Protein AF-A0A133UBA6-F1 (afdb_monomer_lite)

InterPro domains:
  IPR002931 Transglutaminase-like [PF01841] (264-384)
  IPR002931 Transglutaminase-like [SM00460] (305-386)
  IPR038765 Papain-like cysteine peptidase superfamily [SSF54001] (244-396)

Organism: NCBI:txid1698262

pLDDT: mean 80.22, std 22.4, range [27.5, 98.75]

Structure (mmCIF, N/CA/C/O backbone):
data_AF-A0A133UBA6-F1
#
_entry.id   AF-A0A133UBA6-F1
#
loop_
_atom_site.group_PDB
_atom_site.id
_atom_site.type_symbol
_atom_site.label_atom_id
_atom_site.label_alt_id
_atom_site.label_comp_id
_atom_site.label_asym_id
_atom_site.label_entity_id
_atom_site.label_seq_id
_atom_site.pdbx_PDB_ins_code
_atom_site.Cartn_x
_atom_site.Cartn_y
_atom_site.Cartn_z
_atom_site.occupancy
_atom_site.B_iso_or_equiv
_atom_site.auth_seq_id
_atom_site.auth_comp_id
_atom_site.auth_asym_id
_atom_site.auth_atom_id
_atom_site.pdbx_PDB_model_num
ATOM 1 N N . VAL A 1 1 ? 26.320 7.797 -5.876 1.00 36.94 1 VAL A N 1
ATOM 2 C CA . VAL A 1 1 ? 27.704 7.434 -5.486 1.00 36.94 1 VAL A CA 1
ATOM 3 C C . VAL A 1 1 ? 28.331 6.675 -6.643 1.00 36.94 1 VAL A C 1
ATOM 5 O O . VAL A 1 1 ? 27.696 5.745 -7.124 1.00 36.94 1 VAL A O 1
ATOM 8 N N . LEU A 1 2 ? 29.493 7.110 -7.137 1.00 35.81 2 LEU A N 1
ATOM 9 C CA . LEU A 1 2 ? 30.247 6.382 -8.164 1.00 35.81 2 LEU A CA 1
ATOM 10 C C . LEU A 1 2 ? 31.091 5.261 -7.514 1.00 35.81 2 LEU A C 1
ATOM 12 O O . LEU A 1 2 ? 31.433 5.392 -6.336 1.00 35.81 2 LEU A O 1
ATOM 16 N N . PRO A 1 3 ? 31.424 4.181 -8.247 1.00 36.59 3 PRO A N 1
ATOM 17 C CA . PRO A 1 3 ? 32.372 3.146 -7.823 1.00 36.59 3 PRO A CA 1
ATOM 18 C C . PRO A 1 3 ? 33.648 3.674 -7.173 1.00 36.59 3 PRO A C 1
ATOM 20 O O . PRO A 1 3 ? 34.177 4.715 -7.569 1.00 36.59 3 PRO A O 1
ATOM 23 N N . GLU A 1 4 ? 34.244 2.860 -6.300 1.00 38.91 4 GLU A N 1
ATOM 24 C CA . GLU A 1 4 ? 35.650 3.024 -5.935 1.00 38.91 4 GLU A CA 1
ATOM 25 C C . GLU A 1 4 ? 36.521 2.869 -7.200 1.00 38.91 4 GLU A C 1
ATOM 27 O O . GLU A 1 4 ? 36.541 1.804 -7.815 1.00 38.91 4 GLU A O 1
ATOM 32 N N . GLY A 1 5 ? 37.197 3.948 -7.615 1.00 40.22 5 GLY A N 1
ATOM 33 C CA . GLY A 1 5 ? 38.050 3.987 -8.813 1.00 40.22 5 GLY A CA 1
ATOM 34 C C . GLY A 1 5 ? 37.419 4.584 -10.079 1.00 40.22 5 GLY A C 1
ATOM 35 O O . GLY A 1 5 ? 38.093 4.630 -11.105 1.00 40.22 5 GLY A O 1
ATOM 36 N N . ALA A 1 6 ? 36.170 5.059 -10.031 1.00 39.22 6 ALA A N 1
ATOM 37 C CA . ALA A 1 6 ? 35.559 5.768 -11.158 1.00 39.22 6 ALA A CA 1
ATOM 38 C C . ALA A 1 6 ? 36.204 7.147 -11.392 1.00 39.22 6 ALA A C 1
ATOM 40 O O . ALA A 1 6 ? 36.515 7.870 -10.444 1.00 39.22 6 ALA A O 1
ATOM 41 N N . GLU A 1 7 ? 36.372 7.532 -12.659 1.00 38.09 7 GLU A N 1
ATOM 42 C CA . GLU A 1 7 ? 36.798 8.886 -13.030 1.00 38.09 7 GLU A CA 1
ATOM 43 C C . GLU A 1 7 ? 35.715 9.926 -12.679 1.00 38.09 7 GLU A C 1
ATOM 45 O O . GLU A 1 7 ? 34.519 9.629 -12.677 1.00 38.09 7 GLU A O 1
ATOM 50 N N . ASN A 1 8 ? 36.129 11.161 -12.370 1.00 39.16 8 ASN A N 1
ATOM 51 C CA . ASN A 1 8 ? 35.207 12.242 -12.012 1.00 39.16 8 ASN A CA 1
ATOM 52 C C . ASN A 1 8 ? 34.301 12.610 -13.197 1.00 39.16 8 ASN A C 1
ATOM 54 O O . ASN A 1 8 ? 34.793 13.033 -14.242 1.00 39.16 8 ASN A O 1
ATOM 58 N N . VAL A 1 9 ? 32.984 12.561 -12.991 1.00 36.97 9 VAL A N 1
ATOM 59 C CA . VAL A 1 9 ? 31.988 13.089 -13.935 1.00 36.97 9 VAL A CA 1
ATOM 60 C C . VAL A 1 9 ? 31.339 14.331 -13.337 1.00 36.97 9 VAL A C 1
ATOM 62 O O . VAL A 1 9 ? 30.820 14.291 -12.223 1.00 36.97 9 VAL A O 1
ATOM 65 N N . GLN A 1 10 ? 31.375 15.451 -14.065 1.00 31.47 10 GLN A N 1
ATOM 66 C CA . GLN A 1 10 ? 30.619 16.648 -13.696 1.00 31.47 10 GLN A CA 1
ATOM 67 C C . GLN A 1 10 ? 29.139 16.440 -14.023 1.00 31.47 10 GLN A C 1
ATOM 69 O O . GLN A 1 10 ? 28.781 16.233 -15.180 1.00 31.47 10 GLN A O 1
ATOM 74 N N . TYR A 1 11 ? 28.285 16.540 -13.006 1.00 33.69 11 TYR A N 1
ATOM 75 C CA . TYR A 1 11 ? 26.836 16.602 -13.159 1.00 33.69 11 TYR A CA 1
ATOM 76 C C . TYR A 1 11 ? 26.288 17.765 -12.329 1.00 33.69 11 TYR A C 1
ATOM 78 O O . TYR A 1 11 ? 26.675 17.943 -11.173 1.00 33.69 11 TYR A O 1
ATOM 86 N N . SER A 1 12 ? 25.391 18.553 -12.916 1.00 27.50 12 SER A N 1
ATOM 87 C CA . SER A 1 12 ? 24.616 19.568 -12.202 1.00 27.50 12 SER A CA 1
ATOM 88 C C . SER A 1 12 ? 23.371 18.899 -11.631 1.00 27.50 12 SER A C 1
ATOM 90 O O . SER A 1 12 ? 22.458 18.557 -12.375 1.00 27.50 12 SER A O 1
ATOM 92 N N . ILE A 1 13 ? 23.343 18.680 -10.316 1.00 28.97 13 ILE A N 1
ATOM 93 C CA . ILE A 1 13 ? 22.118 18.268 -9.626 1.00 28.97 13 ILE A CA 1
ATOM 94 C C . ILE A 1 13 ? 21.234 19.514 -9.546 1.00 28.97 13 ILE A C 1
ATOM 96 O O . ILE A 1 13 ? 21.569 20.457 -8.829 1.00 28.97 13 ILE A O 1
ATOM 100 N N . GLU A 1 14 ? 20.137 19.552 -10.301 1.00 27.95 14 GLU A N 1
ATOM 101 C CA . GLU A 1 14 ? 19.046 20.468 -9.969 1.00 27.95 14 GLU A CA 1
ATOM 102 C C . GLU A 1 14 ? 18.518 20.061 -8.593 1.00 27.95 14 GLU A C 1
ATOM 104 O O . GLU A 1 14 ? 18.170 18.900 -8.375 1.00 27.95 14 GLU A O 1
ATOM 109 N N . SER A 1 15 ? 18.511 20.997 -7.643 1.00 29.88 15 SER A N 1
ATOM 110 C CA . SER A 1 15 ? 17.886 20.777 -6.344 1.00 29.88 15 SER A CA 1
ATOM 111 C C . SER A 1 15 ? 16.398 20.524 -6.572 1.00 29.88 15 SER A C 1
ATOM 113 O O . SER A 1 15 ? 15.662 21.450 -6.913 1.00 29.88 15 SER A O 1
ATOM 115 N N . GLN A 1 16 ? 15.955 19.281 -6.415 1.00 29.03 16 GLN A N 1
ATOM 116 C CA . GLN A 1 16 ? 14.535 19.002 -6.273 1.00 29.03 16 GLN A CA 1
ATOM 117 C C . GLN A 1 16 ? 14.155 19.193 -4.810 1.00 29.03 16 GLN A C 1
ATOM 119 O O . GLN A 1 16 ? 14.716 18.553 -3.920 1.00 29.03 16 GLN A O 1
ATOM 124 N N . ASP A 1 17 ? 13.204 20.091 -4.574 1.00 30.91 17 ASP A N 1
ATOM 125 C CA . ASP A 1 17 ? 12.547 20.239 -3.284 1.00 30.91 17 ASP A CA 1
ATOM 126 C C . ASP A 1 17 ? 11.677 18.996 -3.041 1.00 30.91 17 ASP A C 1
ATOM 128 O O . ASP A 1 17 ? 10.564 18.890 -3.557 1.00 30.91 17 ASP A O 1
ATOM 132 N N . LEU A 1 18 ? 12.176 18.033 -2.266 1.00 30.81 18 LEU A N 1
ATOM 133 C CA . LEU A 1 18 ? 11.348 16.944 -1.749 1.00 30.81 18 LEU A CA 1
ATOM 134 C C . LEU A 1 18 ? 10.606 17.443 -0.508 1.00 30.81 18 LEU A C 1
ATOM 136 O O . LEU A 1 18 ? 11.162 17.544 0.584 1.00 30.81 18 LEU A O 1
ATOM 140 N N . ILE A 1 19 ? 9.336 17.798 -0.698 1.00 30.45 19 ILE A N 1
ATOM 141 C CA . ILE A 1 19 ? 8.423 18.175 0.380 1.00 30.45 19 ILE A CA 1
ATOM 142 C C . ILE A 1 19 ? 7.640 16.927 0.783 1.00 30.45 19 ILE A C 1
ATOM 144 O O . ILE A 1 19 ? 6.608 16.620 0.190 1.00 30.45 19 ILE A O 1
ATOM 148 N N . THR A 1 20 ? 8.096 16.233 1.822 1.00 33.22 20 THR A N 1
ATOM 149 C CA . THR A 1 20 ? 7.306 15.165 2.447 1.00 33.22 20 THR A CA 1
ATOM 150 C C . THR A 1 20 ? 6.554 15.742 3.640 1.00 33.22 20 THR A C 1
ATOM 152 O O . THR A 1 20 ? 7.151 16.199 4.617 1.00 33.22 20 THR A O 1
ATOM 155 N N . ARG A 1 21 ? 5.221 15.768 3.552 1.00 29.48 21 ARG A N 1
ATOM 156 C CA . ARG A 1 21 ? 4.349 16.177 4.656 1.00 29.48 21 ARG A CA 1
ATOM 157 C C . ARG A 1 21 ? 4.133 14.985 5.579 1.00 29.48 21 ARG A C 1
ATOM 159 O O . ARG A 1 21 ? 3.302 14.134 5.296 1.00 29.48 21 ARG A O 1
ATOM 166 N N . TYR A 1 22 ? 4.844 14.947 6.699 1.00 35.62 22 TYR A N 1
ATOM 167 C CA . TYR A 1 22 ? 4.473 14.064 7.799 1.00 35.62 22 TYR A CA 1
ATOM 168 C C . TYR A 1 22 ? 3.407 14.772 8.648 1.00 35.62 22 TYR A C 1
ATOM 170 O O . TYR A 1 22 ? 3.657 15.851 9.195 1.00 35.62 22 TYR A O 1
ATOM 178 N N . GLY A 1 23 ? 2.198 14.199 8.685 1.00 30.80 23 GLY A N 1
ATOM 179 C CA . GLY A 1 23 ? 1.069 14.690 9.483 1.00 30.80 23 GLY A CA 1
ATOM 180 C C . GLY A 1 23 ? 1.485 14.980 10.929 1.00 30.80 23 GLY A C 1
ATOM 181 O O . GLY A 1 23 ? 2.124 14.146 11.568 1.00 30.80 23 GLY A O 1
ATOM 182 N N . GLY A 1 24 ? 1.188 16.196 11.400 1.00 30.95 24 GLY A N 1
ATOM 183 C CA . GLY A 1 24 ? 1.537 16.678 12.746 1.00 30.95 24 GLY A CA 1
ATOM 184 C C . GLY A 1 24 ? 2.463 17.901 12.812 1.00 30.95 24 GLY A C 1
ATOM 185 O O . GLY A 1 24 ? 2.747 18.392 13.900 1.00 30.95 24 GLY A O 1
ATOM 186 N N . GLY A 1 25 ? 2.897 18.448 11.672 1.00 29.16 25 GLY A N 1
ATOM 187 C CA . GLY A 1 25 ? 3.494 19.784 11.599 1.00 29.16 25 GLY A CA 1
ATOM 188 C C . GLY A 1 25 ? 4.966 19.865 12.011 1.00 29.16 25 GLY A C 1
ATOM 189 O O . GLY A 1 25 ? 5.288 20.234 13.135 1.00 29.16 25 GLY A O 1
ATOM 190 N N . SER A 1 26 ? 5.870 19.617 11.061 1.00 29.25 26 SER A N 1
ATOM 191 C CA . SER A 1 26 ? 7.093 20.392 10.762 1.00 29.25 26 SER A CA 1
ATOM 192 C C . SER A 1 26 ? 7.836 19.724 9.599 1.00 29.25 26 SER A C 1
ATOM 194 O O . SER A 1 26 ? 7.763 18.515 9.415 1.00 29.25 26 SER A O 1
ATOM 196 N N . TYR A 1 27 ? 8.509 20.547 8.801 1.00 30.97 27 TYR A N 1
ATOM 197 C CA . TYR A 1 27 ? 9.235 20.229 7.570 1.00 30.97 27 TYR A CA 1
ATOM 198 C C . TYR A 1 27 ? 10.701 19.891 7.874 1.00 30.97 27 TYR A C 1
ATOM 200 O O . TYR A 1 27 ? 11.310 20.530 8.733 1.00 30.97 27 TYR A O 1
ATOM 208 N N . GLU A 1 28 ? 11.300 18.968 7.122 1.00 30.83 28 GLU A N 1
ATOM 209 C CA . GLU A 1 28 ? 12.757 18.867 7.023 1.00 30.83 28 GLU A CA 1
ATOM 210 C C . GLU A 1 28 ? 13.185 19.379 5.646 1.00 30.83 28 GLU A C 1
ATOM 212 O O . GLU A 1 28 ? 12.658 18.968 4.614 1.00 30.83 28 GLU A O 1
ATOM 217 N N . ARG A 1 29 ? 14.104 20.347 5.641 1.00 32.34 29 ARG A N 1
ATOM 218 C CA . ARG A 1 29 ? 14.776 20.826 4.436 1.00 32.34 29 ARG A CA 1
ATOM 219 C C . ARG A 1 29 ? 16.113 20.106 4.377 1.00 32.34 29 ARG A C 1
ATOM 221 O O . ARG A 1 29 ? 17.001 20.438 5.156 1.00 32.34 29 ARG A O 1
ATOM 228 N N . SER A 1 30 ? 16.261 19.156 3.467 1.00 34.53 30 SER A N 1
ATOM 229 C CA . SER A 1 30 ? 17.556 18.527 3.212 1.00 34.53 30 SER A CA 1
ATOM 230 C C . SER A 1 30 ? 18.300 19.347 2.164 1.00 34.53 30 SER A C 1
ATOM 232 O O . SER A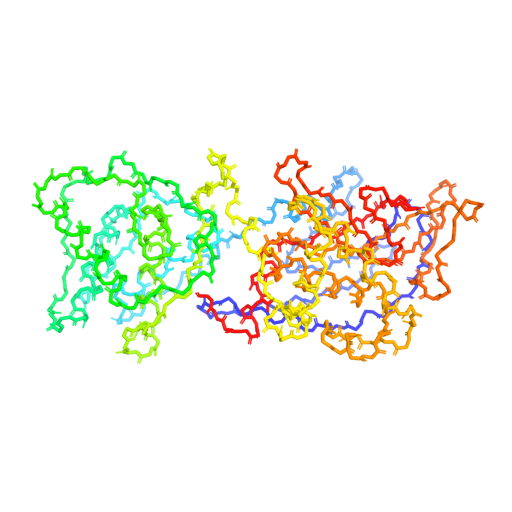 1 30 ? 17.899 19.404 1.004 1.00 34.53 30 SER A O 1
ATOM 234 N N . SER A 1 31 ? 19.370 20.027 2.573 1.00 34.28 31 SER A N 1
ATOM 235 C CA . SER A 1 31 ? 20.330 20.647 1.658 1.00 34.28 31 SER A CA 1
ATOM 236 C C . SER A 1 31 ? 21.636 19.871 1.724 1.00 34.28 31 SER A C 1
ATOM 238 O O . SER A 1 31 ? 22.267 19.806 2.778 1.00 34.28 31 SER A O 1
ATOM 240 N N . ILE A 1 32 ? 22.037 19.282 0.599 1.00 37.25 32 ILE A N 1
ATOM 241 C CA . ILE A 1 32 ? 23.356 18.672 0.453 1.00 37.25 32 ILE A CA 1
ATOM 242 C C . ILE A 1 32 ? 24.303 19.770 -0.017 1.00 37.25 32 ILE A C 1
ATOM 244 O O . ILE A 1 32 ? 24.292 20.146 -1.189 1.00 37.25 32 ILE A O 1
ATOM 248 N N . ASP A 1 33 ? 25.126 20.272 0.898 1.00 37.84 33 ASP A N 1
ATOM 249 C CA . ASP A 1 33 ? 26.179 21.228 0.569 1.00 37.84 33 ASP A CA 1
ATOM 250 C C . ASP A 1 33 ? 27.525 20.511 0.457 1.00 37.84 33 ASP A C 1
ATOM 252 O O . ASP A 1 33 ? 27.897 19.681 1.295 1.00 37.84 33 ASP A O 1
ATOM 256 N N . LEU A 1 34 ? 28.268 20.846 -0.598 1.00 36.16 34 LEU A N 1
ATOM 257 C CA . LEU A 1 34 ? 29.606 20.328 -0.848 1.00 36.16 34 LEU A CA 1
ATOM 258 C C . LEU A 1 34 ? 30.621 21.451 -0.616 1.00 36.16 34 LEU A C 1
ATOM 260 O O . LEU A 1 34 ? 30.721 22.381 -1.416 1.00 36.16 34 LEU A O 1
ATOM 264 N N . GLU A 1 35 ? 31.393 21.373 0.469 1.00 38.62 35 GLU A N 1
ATOM 265 C CA . GLU A 1 35 ? 32.472 22.333 0.739 1.00 38.62 35 GLU A CA 1
ATOM 266 C C . GLU A 1 35 ? 33.833 21.659 0.546 1.00 38.62 35 GLU A C 1
ATOM 268 O O . GLU A 1 35 ? 34.118 20.596 1.111 1.00 38.62 35 GLU A O 1
ATOM 273 N N . THR A 1 36 ? 34.708 22.299 -0.229 1.00 39.03 36 THR A N 1
ATOM 274 C CA . THR A 1 36 ? 36.087 21.841 -0.427 1.00 39.03 36 THR A CA 1
ATOM 275 C C . THR A 1 36 ? 37.025 22.669 0.446 1.00 39.03 36 THR A C 1
ATOM 277 O O . THR A 1 36 ? 37.202 23.865 0.215 1.00 39.03 36 THR A O 1
ATOM 280 N N . ARG A 1 37 ? 37.677 22.037 1.432 1.00 36.03 37 ARG A N 1
ATOM 281 C CA . ARG A 1 37 ? 38.778 22.649 2.199 1.00 36.03 37 ARG A CA 1
ATOM 282 C C . ARG A 1 37 ? 40.066 21.864 1.977 1.00 36.03 37 ARG A C 1
ATOM 284 O O . ARG A 1 37 ? 40.246 20.771 2.511 1.00 36.03 37 ARG A O 1
ATOM 291 N N . GLY A 1 38 ? 40.989 22.443 1.211 1.00 54.97 38 GLY A N 1
ATOM 292 C CA . GLY A 1 38 ? 42.226 21.764 0.815 1.00 54.97 38 GLY A CA 1
ATOM 293 C C . GLY A 1 38 ? 41.948 20.644 -0.193 1.00 54.97 38 GLY A C 1
ATOM 294 O O . GLY A 1 38 ? 41.226 20.861 -1.157 1.00 54.97 38 GLY A O 1
ATOM 295 N N . THR A 1 39 ? 42.503 19.447 0.019 1.00 34.56 39 THR A N 1
ATOM 296 C CA . THR A 1 39 ? 42.319 18.275 -0.866 1.00 34.56 39 THR A CA 1
ATOM 297 C C . THR A 1 39 ? 41.129 17.387 -0.492 1.00 34.56 39 THR A C 1
ATOM 299 O O . THR A 1 39 ? 40.992 16.288 -1.024 1.00 34.56 39 THR A O 1
ATOM 302 N N . ARG A 1 40 ? 40.286 17.814 0.456 1.00 31.22 40 ARG A N 1
ATOM 303 C CA . ARG A 1 40 ? 39.188 17.000 0.989 1.00 31.22 40 ARG A CA 1
ATOM 304 C C . ARG A 1 40 ? 37.847 17.675 0.744 1.00 31.22 40 ARG A C 1
ATOM 306 O O . ARG A 1 40 ? 37.660 18.840 1.102 1.00 31.22 40 ARG A O 1
ATOM 313 N N . SER A 1 41 ? 36.920 16.911 0.183 1.00 34.69 41 SER A N 1
ATOM 314 C CA . SER A 1 41 ? 35.512 17.283 0.079 1.00 34.69 41 SER A CA 1
ATOM 315 C C . SER A 1 41 ? 34.782 16.857 1.345 1.00 34.69 41 SER A C 1
ATOM 317 O O . SER A 1 41 ? 34.997 15.757 1.861 1.00 34.69 41 SER A O 1
ATOM 319 N N . ARG A 1 42 ? 33.930 17.740 1.855 1.00 39.19 42 ARG A N 1
ATOM 320 C CA . ARG A 1 42 ? 32.977 17.438 2.919 1.00 39.19 42 ARG A CA 1
ATOM 321 C C . ARG A 1 42 ? 31.578 17.489 2.335 1.00 39.19 42 ARG A C 1
ATOM 323 O O . ARG A 1 42 ? 31.262 18.421 1.601 1.00 39.19 42 ARG A O 1
ATOM 330 N N . VAL A 1 43 ? 30.780 16.486 2.673 1.00 37.25 43 VAL A N 1
ATOM 331 C CA . VAL A 1 43 ? 29.344 16.464 2.406 1.00 37.25 43 VAL A CA 1
ATOM 332 C C . VAL A 1 43 ? 28.657 16.756 3.727 1.00 37.25 43 VAL A C 1
ATOM 334 O O . VAL A 1 43 ? 28.970 16.114 4.732 1.00 37.25 43 VAL A O 1
ATOM 337 N N . PHE A 1 44 ? 27.776 17.747 3.733 1.00 37.41 44 PHE A N 1
ATOM 338 C CA . PHE A 1 44 ? 26.951 18.063 4.889 1.00 37.41 44 PHE A CA 1
ATOM 339 C C . PHE A 1 44 ? 25.544 17.521 4.660 1.00 37.41 44 PHE A C 1
ATOM 341 O O . PHE A 1 44 ? 24.923 17.827 3.648 1.00 37.41 44 PHE A O 1
ATOM 348 N N . GLU A 1 45 ? 25.053 16.739 5.618 1.00 37.91 45 GLU A N 1
ATOM 349 C CA . GLU A 1 45 ? 23.647 16.364 5.731 1.00 37.91 45 GLU A CA 1
ATOM 350 C C . GLU A 1 45 ? 23.252 16.523 7.205 1.00 37.91 45 GLU A C 1
ATOM 352 O O . GLU A 1 45 ? 23.854 15.909 8.090 1.00 37.91 45 GLU A O 1
ATOM 357 N N . ASN A 1 46 ? 22.338 17.460 7.469 1.00 36.34 46 ASN A N 1
ATOM 358 C CA . ASN A 1 46 ? 21.680 17.738 8.752 1.00 36.34 46 ASN A CA 1
ATOM 359 C C . ASN A 1 46 ? 22.512 17.403 10.011 1.00 36.34 46 ASN A C 1
ATOM 361 O O . ASN A 1 46 ? 22.239 16.468 10.759 1.00 36.34 46 ASN A O 1
ATOM 365 N N . ALA A 1 47 ? 23.547 18.223 10.244 1.00 33.41 47 ALA A N 1
ATOM 366 C CA . ALA A 1 47 ? 24.405 18.257 11.438 1.00 33.41 47 ALA A CA 1
ATOM 367 C C . ALA A 1 47 ? 25.228 16.990 11.765 1.00 33.41 47 ALA A C 1
ATOM 369 O O . ALA A 1 47 ? 25.946 16.981 12.770 1.00 33.41 47 ALA A O 1
ATOM 370 N N . THR A 1 48 ? 25.238 15.967 10.908 1.00 31.39 48 THR A N 1
ATOM 371 C CA . THR A 1 48 ? 26.112 14.799 11.089 1.00 31.39 48 THR A CA 1
ATOM 372 C C . THR A 1 48 ? 27.441 15.025 10.370 1.00 31.39 48 THR A C 1
ATOM 374 O O . THR A 1 48 ? 27.505 15.136 9.149 1.00 31.39 48 THR A O 1
ATOM 377 N N . THR A 1 49 ? 28.542 15.117 11.125 1.00 28.92 49 THR A N 1
ATOM 378 C CA . THR A 1 49 ? 29.890 15.227 10.543 1.00 28.92 49 THR A CA 1
ATOM 379 C C . THR A 1 49 ? 30.496 13.838 10.386 1.00 28.92 49 THR A C 1
ATOM 381 O O . THR A 1 49 ? 30.969 13.257 11.362 1.00 28.92 49 THR A O 1
ATOM 384 N N . VAL A 1 50 ? 30.563 13.321 9.160 1.00 30.78 50 VAL A N 1
ATOM 385 C CA . VAL A 1 50 ? 31.377 12.133 8.873 1.00 30.78 50 VAL A CA 1
ATOM 386 C C . VAL A 1 50 ? 32.809 12.586 8.590 1.00 30.78 50 VAL A C 1
ATOM 388 O O . VAL A 1 50 ? 33.115 13.169 7.550 1.00 30.78 50 VAL A O 1
ATOM 391 N N . ILE A 1 51 ? 33.711 12.353 9.545 1.00 31.14 51 ILE A N 1
ATOM 392 C CA . ILE A 1 51 ? 35.151 12.525 9.334 1.00 31.14 51 ILE A CA 1
ATOM 393 C C . ILE A 1 51 ? 35.673 11.230 8.722 1.00 31.14 51 ILE A C 1
ATOM 395 O O . ILE A 1 51 ? 35.758 10.210 9.400 1.00 31.14 51 ILE A O 1
ATOM 399 N N . ILE A 1 52 ? 36.054 11.276 7.447 1.00 32.12 52 ILE A N 1
ATOM 400 C CA . ILE A 1 52 ? 36.728 10.156 6.788 1.00 32.12 52 ILE A CA 1
ATOM 401 C C . ILE A 1 52 ? 38.166 10.110 7.318 1.00 32.12 52 ILE A C 1
ATOM 403 O O . ILE A 1 52 ? 39.060 10.799 6.821 1.00 32.12 52 ILE A O 1
ATOM 407 N N . ALA A 1 53 ? 38.360 9.354 8.394 1.00 28.36 53 ALA A N 1
ATOM 408 C CA . ALA A 1 53 ? 39.666 8.890 8.831 1.00 28.36 53 ALA A CA 1
ATOM 409 C C . ALA A 1 53 ? 39.888 7.481 8.275 1.00 28.36 53 ALA A C 1
ATOM 411 O O . ALA A 1 53 ? 38.951 6.696 8.145 1.00 28.36 53 ALA A O 1
ATOM 412 N N . GLU A 1 54 ? 41.129 7.193 7.908 1.00 39.03 54 GLU A N 1
ATOM 413 C CA . GLU A 1 54 ? 41.594 5.930 7.340 1.00 39.03 54 GLU A CA 1
ATOM 414 C C . GLU A 1 54 ? 41.269 4.742 8.264 1.00 39.03 54 GLU A C 1
ATOM 416 O O . GLU A 1 54 ? 42.041 4.400 9.150 1.00 39.03 54 GLU A O 1
ATOM 421 N N . ASN A 1 55 ? 40.079 4.164 8.098 1.00 31.95 55 ASN A N 1
ATOM 422 C CA . ASN A 1 55 ? 39.723 2.754 8.267 1.00 31.95 55 ASN A CA 1
ATOM 423 C C . ASN A 1 55 ? 38.248 2.609 7.870 1.00 31.95 55 ASN A C 1
ATOM 425 O O . ASN A 1 55 ? 37.348 3.083 8.560 1.00 31.95 55 ASN A O 1
ATOM 429 N N . LYS A 1 56 ? 38.029 2.017 6.690 1.00 35.31 56 LYS A N 1
ATOM 430 C CA . LYS A 1 56 ? 36.751 1.945 5.970 1.00 35.31 56 LYS A CA 1
ATOM 431 C C . LYS A 1 56 ? 35.639 1.333 6.831 1.00 35.31 56 LYS A C 1
ATOM 433 O O . LYS A 1 56 ? 35.574 0.117 6.980 1.00 35.31 56 LYS A O 1
ATOM 438 N N . ILE A 1 57 ? 34.710 2.159 7.300 1.00 31.64 57 ILE A N 1
ATOM 439 C CA . ILE A 1 57 ? 33.324 1.723 7.477 1.00 31.64 57 ILE A CA 1
ATOM 440 C C . ILE A 1 57 ? 32.617 2.100 6.176 1.00 31.64 57 ILE A C 1
ATOM 442 O O . ILE A 1 57 ? 32.360 3.275 5.923 1.00 31.64 57 ILE A O 1
ATOM 446 N N . THR A 1 58 ? 32.349 1.116 5.317 1.00 37.53 58 THR A N 1
ATOM 447 C CA . THR A 1 58 ? 31.479 1.325 4.156 1.00 37.53 58 THR A CA 1
ATOM 448 C C . THR A 1 58 ? 30.041 1.300 4.654 1.00 37.53 58 THR A C 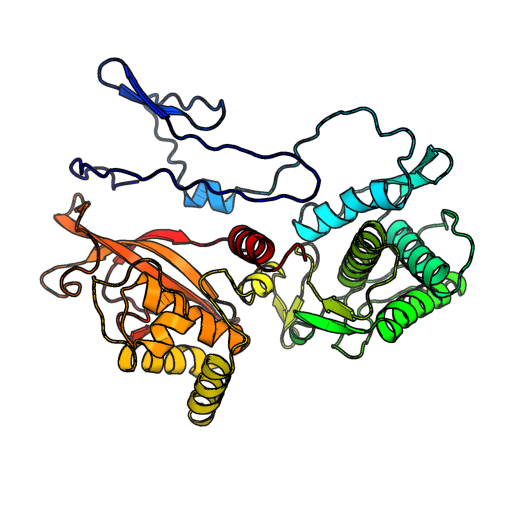1
ATOM 450 O O . THR A 1 58 ? 29.419 0.245 4.765 1.00 37.53 58 THR A O 1
ATOM 453 N N . VAL A 1 59 ? 29.513 2.471 4.989 1.00 35.69 59 VAL A N 1
ATOM 454 C CA . VAL A 1 59 ? 28.072 2.659 5.131 1.00 35.69 59 VAL A CA 1
ATOM 455 C C . VAL A 1 59 ? 27.516 2.774 3.709 1.00 35.69 59 VAL A C 1
ATOM 457 O O . VAL A 1 59 ? 27.669 3.807 3.061 1.00 35.69 59 VAL A O 1
ATOM 460 N N . THR A 1 60 ? 26.976 1.682 3.162 1.00 42.00 60 THR A N 1
ATOM 461 C CA . THR A 1 60 ? 26.301 1.726 1.857 1.00 42.00 60 THR A CA 1
ATOM 462 C C . THR A 1 60 ? 24.966 2.458 2.005 1.00 42.00 60 THR A C 1
ATOM 464 O O . THR A 1 60 ? 24.368 2.433 3.078 1.00 42.00 60 THR A O 1
ATOM 467 N N . VAL A 1 61 ? 24.461 3.072 0.930 1.00 42.44 61 VAL A N 1
ATOM 468 C CA . VAL A 1 61 ? 23.077 3.590 0.895 1.00 42.44 61 VAL A CA 1
ATOM 469 C C . VAL A 1 61 ? 22.091 2.481 1.263 1.00 42.44 61 VAL A C 1
ATOM 471 O O . VAL A 1 61 ? 21.124 2.727 1.960 1.00 42.44 61 VAL A O 1
ATOM 474 N N . GLU A 1 62 ? 22.385 1.239 0.885 1.00 39.31 62 GLU A N 1
ATOM 475 C CA . GLU A 1 62 ? 21.592 0.076 1.267 1.00 39.31 62 GLU A CA 1
ATOM 476 C C . GLU A 1 62 ? 21.632 -0.211 2.775 1.00 39.31 62 GLU A C 1
ATOM 478 O O . GLU A 1 62 ? 20.596 -0.532 3.337 1.00 39.31 62 GLU A O 1
ATOM 483 N N . ASN A 1 63 ? 22.770 -0.026 3.455 1.00 39.97 63 ASN A N 1
ATOM 484 C CA . ASN A 1 63 ? 22.853 -0.110 4.916 1.00 39.97 63 ASN A CA 1
ATOM 485 C C . ASN A 1 63 ? 22.081 1.041 5.567 1.00 39.97 63 ASN A C 1
ATOM 487 O O . ASN A 1 63 ? 21.319 0.805 6.494 1.00 39.97 63 ASN A O 1
ATOM 491 N N . VAL A 1 64 ? 22.213 2.270 5.049 1.00 42.66 64 VAL A N 1
ATOM 492 C CA . VAL A 1 64 ? 21.439 3.414 5.554 1.00 42.66 64 VAL A CA 1
ATOM 493 C C . VAL A 1 64 ? 19.954 3.164 5.375 1.00 42.66 64 VAL A C 1
ATOM 495 O O . VAL A 1 64 ? 19.239 3.298 6.347 1.00 42.66 64 VAL A O 1
ATOM 498 N N . LEU A 1 65 ? 19.479 2.766 4.194 1.00 43.53 65 LEU A N 1
ATOM 499 C CA . LEU A 1 65 ? 18.055 2.580 3.895 1.00 43.53 65 LEU A CA 1
ATOM 500 C C . LEU A 1 65 ? 17.461 1.342 4.577 1.00 43.53 65 LEU A C 1
ATOM 502 O O . LEU A 1 65 ? 16.345 1.402 5.081 1.00 43.53 65 LEU A O 1
ATOM 506 N N . LYS A 1 66 ? 18.204 0.232 4.648 1.00 41.53 66 LYS A N 1
ATOM 507 C CA . LYS A 1 66 ? 17.780 -0.978 5.371 1.00 41.53 66 LYS A CA 1
ATOM 508 C C . LYS A 1 66 ? 17.687 -0.740 6.881 1.00 41.53 66 LYS A C 1
ATOM 510 O O . LYS A 1 66 ? 16.827 -1.333 7.530 1.00 41.53 66 LYS A O 1
ATOM 515 N N . ASP A 1 67 ? 18.526 0.149 7.413 1.00 40.44 67 ASP A N 1
ATOM 516 C CA . ASP A 1 67 ? 18.530 0.541 8.826 1.00 40.44 67 ASP A CA 1
ATOM 517 C C . ASP A 1 67 ? 17.832 1.895 9.082 1.00 40.44 67 ASP A C 1
ATOM 519 O O . ASP A 1 67 ? 17.746 2.343 10.232 1.00 40.44 67 ASP A O 1
ATOM 523 N N . SER A 1 68 ? 17.285 2.539 8.039 1.00 43.66 68 SER A N 1
ATOM 524 C CA . SER A 1 68 ? 16.494 3.774 8.122 1.00 43.66 68 SER A CA 1
ATOM 525 C C . SER A 1 68 ? 15.120 3.413 8.639 1.00 43.66 68 SER A C 1
ATOM 527 O O . SER A 1 68 ? 14.142 3.281 7.908 1.00 43.66 68 SER A O 1
ATOM 529 N N . ARG A 1 69 ? 15.062 3.198 9.945 1.00 47.69 69 ARG A N 1
ATOM 530 C CA . ARG A 1 69 ? 13.800 3.068 10.650 1.00 47.69 69 ARG A CA 1
ATOM 531 C C . ARG A 1 69 ? 13.236 4.467 10.865 1.00 47.69 69 ARG A C 1
ATOM 533 O O . ARG A 1 69 ? 14.002 5.381 11.158 1.00 47.69 69 ARG A O 1
ATOM 540 N N . PRO A 1 70 ? 11.918 4.665 10.751 1.00 47.66 70 PRO A N 1
ATOM 541 C CA . PRO A 1 70 ? 11.312 5.923 11.149 1.00 47.66 70 PRO A CA 1
ATOM 542 C C . PRO A 1 70 ? 11.614 6.164 12.634 1.00 47.66 70 PRO A C 1
ATOM 544 O O . PRO A 1 70 ? 11.112 5.464 13.515 1.00 47.66 70 PRO A O 1
ATOM 547 N N . TYR A 1 71 ? 12.469 7.144 12.920 1.00 41.19 71 TYR A N 1
ATOM 548 C CA . TYR A 1 71 ? 12.805 7.531 14.285 1.00 41.19 71 TYR A CA 1
ATOM 549 C C . TYR A 1 71 ? 11.769 8.521 14.811 1.00 41.19 71 TYR A C 1
ATOM 551 O O . TYR A 1 71 ? 11.234 9.355 14.079 1.00 41.19 71 TYR A O 1
ATOM 559 N N . ARG A 1 72 ? 11.471 8.439 16.107 1.00 43.44 72 ARG A N 1
ATOM 560 C CA . ARG A 1 72 ? 10.626 9.434 16.761 1.00 43.44 72 ARG A CA 1
ATOM 561 C C . ARG A 1 72 ? 11.465 10.666 17.071 1.00 43.44 72 ARG A C 1
ATOM 563 O O . ARG A 1 72 ? 12.388 10.601 17.878 1.00 43.44 72 ARG A O 1
ATOM 570 N N . LEU A 1 73 ? 11.099 11.797 16.484 1.00 40.06 73 LEU A N 1
ATOM 571 C CA . LEU A 1 73 ? 11.557 13.092 16.966 1.00 40.06 73 LEU A CA 1
ATOM 572 C C . LEU A 1 73 ? 10.653 13.511 18.126 1.00 40.06 73 LEU A C 1
ATOM 574 O O . LEU A 1 73 ? 9.532 13.973 17.926 1.00 40.06 73 LEU A O 1
ATOM 578 N N . THR A 1 74 ? 11.122 13.311 19.356 1.00 39.91 74 THR A N 1
ATOM 579 C CA . THR A 1 74 ? 10.395 13.753 20.550 1.00 39.91 74 THR A CA 1
ATOM 580 C C . THR A 1 74 ? 10.579 15.259 20.720 1.00 39.91 74 THR A C 1
ATOM 582 O O . THR A 1 74 ? 11.488 15.719 21.412 1.00 39.91 74 THR A O 1
ATOM 585 N N . TYR A 1 75 ? 9.713 16.051 20.091 1.00 35.50 75 TYR A N 1
ATOM 586 C CA . TYR A 1 75 ? 9.601 17.471 20.404 1.00 35.50 75 TYR A CA 1
ATOM 587 C C . TYR A 1 75 ? 8.840 17.627 21.721 1.00 35.50 75 TYR A C 1
ATOM 589 O O . TYR A 1 75 ? 7.619 17.519 21.762 1.00 35.50 75 TYR A O 1
ATOM 597 N N . GLN A 1 76 ? 9.552 17.909 22.814 1.00 44.00 76 GLN A N 1
ATOM 598 C CA . GLN A 1 76 ? 8.916 18.280 24.079 1.00 44.00 76 GLN A CA 1
ATOM 599 C C . GLN A 1 76 ? 8.382 19.717 23.991 1.00 44.00 76 GLN A C 1
ATOM 601 O O . GLN A 1 76 ? 8.995 20.665 24.480 1.00 44.00 76 GLN A O 1
ATOM 606 N N . ARG A 1 77 ? 7.233 19.897 23.335 1.00 52.03 77 ARG A N 1
ATOM 607 C CA . ARG A 1 77 ? 6.374 21.060 23.579 1.00 52.03 77 ARG A CA 1
ATOM 608 C C . ARG A 1 77 ? 5.428 20.730 24.729 1.00 52.03 77 ARG A C 1
ATOM 610 O O . ARG A 1 77 ? 5.032 19.583 24.909 1.00 52.03 77 ARG A O 1
ATOM 617 N N . LYS A 1 78 ? 5.066 21.744 25.518 1.00 62.94 78 LYS A N 1
ATOM 618 C CA . LYS A 1 78 ? 3.968 21.615 26.481 1.00 62.94 78 LYS A CA 1
ATOM 619 C C . LYS A 1 78 ? 2.704 21.228 25.699 1.00 62.94 78 LYS A C 1
ATOM 621 O O . LYS A 1 78 ? 2.432 21.869 24.682 1.00 62.94 78 LYS A O 1
ATOM 626 N N . LYS A 1 79 ? 1.971 20.203 26.158 1.00 68.62 79 LYS A N 1
ATOM 627 C CA . LYS A 1 79 ? 0.672 19.828 25.578 1.00 68.62 79 LYS A CA 1
ATOM 628 C C . LYS A 1 79 ? -0.238 21.076 25.517 1.00 68.62 79 LYS A C 1
ATOM 630 O O . LYS A 1 79 ? -0.227 21.857 26.478 1.00 68.62 79 LYS A O 1
ATOM 635 N N . PRO A 1 80 ? -0.962 21.305 24.407 1.00 73.81 80 PRO A N 1
ATOM 636 C CA . PRO A 1 80 ? -2.017 22.312 24.319 1.00 73.81 80 PRO A CA 1
ATOM 637 C C . PRO A 1 80 ? -3.015 22.213 25.479 1.00 73.81 80 PRO A C 1
ATOM 639 O O . PRO A 1 80 ? -3.226 21.136 26.030 1.00 73.81 80 PRO A O 1
ATOM 642 N N . GLU A 1 81 ? -3.651 23.329 25.843 1.00 71.94 81 GLU A N 1
ATOM 643 C CA . GLU A 1 81 ? -4.643 23.356 26.935 1.00 71.94 81 GLU A CA 1
ATOM 644 C C . GLU A 1 81 ? -5.896 22.521 26.629 1.00 71.94 81 GLU A C 1
ATOM 646 O O . GLU A 1 81 ? -6.579 22.092 27.550 1.00 71.94 81 GLU A O 1
ATOM 651 N N . ASN A 1 82 ? -6.177 22.269 25.351 1.00 78.19 82 ASN A N 1
ATOM 652 C CA . ASN A 1 82 ? -7.308 21.483 24.859 1.00 78.19 82 ASN A CA 1
ATOM 653 C C . ASN A 1 82 ? -6.921 20.057 24.427 1.00 78.19 82 ASN A C 1
ATOM 655 O O . ASN A 1 82 ? -7.670 19.443 23.675 1.00 78.19 82 ASN A O 1
ATOM 659 N N . TRP A 1 83 ? -5.755 19.562 24.851 1.00 84.12 83 TRP A N 1
ATOM 660 C CA . TRP A 1 83 ? -5.293 18.216 24.516 1.00 84.12 83 TRP A CA 1
ATOM 661 C C . TRP A 1 83 ? -6.202 17.155 25.141 1.00 84.12 83 TRP A C 1
ATOM 663 O O . TRP A 1 83 ? -6.320 17.096 26.365 1.00 84.12 83 TRP A O 1
ATOM 673 N N . GLY A 1 84 ? -6.812 16.310 24.313 1.00 89.50 84 GLY A N 1
ATOM 674 C CA . GLY A 1 84 ? -7.749 15.282 24.757 1.00 89.50 84 GLY A CA 1
ATOM 675 C C . GLY A 1 84 ? -7.498 13.913 24.134 1.00 89.50 84 GLY A C 1
ATOM 676 O O . GLY A 1 84 ? -6.403 13.592 23.670 1.00 89.50 84 GLY A O 1
ATOM 677 N N . PHE A 1 85 ? -8.546 13.085 24.131 1.00 93.75 85 PHE A N 1
ATOM 678 C CA . PHE A 1 85 ? -8.447 11.679 23.732 1.00 93.75 85 PHE A CA 1
ATOM 679 C C . PHE A 1 85 ? -7.979 11.513 22.285 1.00 93.75 85 PHE A C 1
ATOM 681 O O . PHE A 1 85 ? -7.092 10.703 22.027 1.00 93.75 85 PHE A O 1
ATOM 688 N N . LEU A 1 86 ? -8.556 12.291 21.363 1.00 91.50 86 LEU A N 1
ATOM 689 C CA . LEU A 1 86 ? -8.237 12.211 19.937 1.00 91.50 86 LEU A CA 1
ATOM 690 C C . LEU A 1 86 ? -6.783 12.640 19.659 1.00 91.50 86 LEU A C 1
ATOM 692 O O . LEU A 1 86 ? -6.067 11.918 18.971 1.00 91.50 86 LEU A O 1
ATOM 696 N N . ASP A 1 87 ? -6.301 13.710 20.305 1.00 88.00 87 ASP A N 1
ATOM 697 C CA . ASP A 1 87 ? -4.895 14.130 20.211 1.00 88.00 87 ASP A CA 1
ATOM 698 C C . ASP A 1 87 ? -3.936 13.062 20.762 1.00 88.00 87 ASP A C 1
ATOM 700 O O . ASP A 1 87 ? -2.852 12.826 20.232 1.00 88.00 87 ASP A O 1
ATOM 704 N N . SER A 1 88 ? -4.332 12.389 21.843 1.00 90.75 88 SER A N 1
ATOM 705 C CA . SER A 1 88 ? -3.515 11.369 22.496 1.00 90.75 88 SER A CA 1
ATOM 706 C C . SER A 1 88 ? -3.385 10.071 21.693 1.00 90.75 88 SER A C 1
ATOM 708 O O . SER A 1 88 ? -2.309 9.469 21.683 1.00 90.75 88 SER A O 1
ATOM 710 N N . ILE A 1 89 ? -4.452 9.615 21.025 1.00 93.12 89 ILE A N 1
ATOM 711 C CA . ILE A 1 89 ? -4.404 8.381 20.217 1.00 93.12 89 ILE A CA 1
ATOM 712 C C . ILE A 1 89 ? -3.655 8.566 18.893 1.00 93.12 89 ILE A C 1
ATOM 714 O O . ILE A 1 89 ? -3.296 7.574 18.258 1.00 93.12 89 ILE A O 1
ATOM 718 N N . GLU A 1 90 ? -3.352 9.803 18.504 1.00 86.56 90 GLU A N 1
ATOM 719 C CA . GLU A 1 90 ? -2.555 10.095 17.314 1.00 86.56 90 GLU A CA 1
ATOM 720 C C . GLU A 1 90 ? -1.159 9.464 17.391 1.00 86.56 90 GLU A C 1
ATOM 722 O O . GLU A 1 90 ? -0.651 8.896 16.424 1.00 86.56 90 GLU A O 1
ATOM 727 N N . GLU A 1 91 ? -0.550 9.452 18.578 1.00 84.62 91 GLU A N 1
ATOM 728 C CA . GLU A 1 91 ? 0.721 8.756 18.783 1.00 84.62 91 GLU A CA 1
ATOM 729 C C . GLU A 1 91 ? 0.623 7.246 18.544 1.00 84.62 91 GLU A C 1
ATOM 731 O O . GLU A 1 91 ? 1.583 6.634 18.060 1.00 84.62 91 GLU A O 1
ATOM 736 N N . VAL A 1 92 ? -0.518 6.646 18.898 1.00 91.50 92 VAL A N 1
ATOM 737 C CA . VAL A 1 92 ? -0.808 5.235 18.631 1.00 91.50 92 VAL A CA 1
ATOM 738 C C . VAL A 1 92 ? -0.890 5.056 17.124 1.00 91.50 92 VAL A C 1
ATOM 740 O O . VAL A 1 92 ? -0.108 4.292 16.567 1.00 91.50 92 VAL A O 1
ATOM 743 N N . ARG A 1 93 ? -1.747 5.831 16.448 1.00 90.62 93 ARG A N 1
ATOM 744 C CA . ARG A 1 93 ? -1.941 5.761 14.995 1.00 90.62 93 ARG A CA 1
ATOM 745 C C . ARG A 1 93 ? -0.627 5.865 14.233 1.00 90.62 93 ARG A C 1
ATOM 747 O O . ARG A 1 93 ? -0.367 5.037 13.364 1.00 90.62 93 ARG A O 1
ATOM 754 N N . LEU A 1 94 ? 0.219 6.840 14.569 1.00 86.00 94 LEU A N 1
ATOM 755 C CA . LEU A 1 94 ? 1.503 7.041 13.900 1.00 86.00 94 LEU A CA 1
ATOM 756 C C . LEU A 1 94 ? 2.485 5.898 14.172 1.00 86.00 94 LEU A C 1
ATOM 758 O O . LEU A 1 94 ? 3.275 5.544 13.301 1.00 86.00 94 LEU A O 1
ATOM 762 N N . ASP A 1 95 ? 2.479 5.313 15.368 1.00 87.12 95 ASP A N 1
ATOM 763 C CA . ASP A 1 95 ? 3.306 4.138 15.630 1.00 87.12 95 ASP A CA 1
ATOM 764 C C . ASP A 1 95 ? 2.852 2.916 14.846 1.00 87.12 95 ASP A C 1
ATOM 766 O O . ASP A 1 95 ? 3.700 2.177 14.358 1.00 87.12 95 ASP A O 1
ATOM 770 N N . LEU A 1 96 ? 1.546 2.728 14.688 1.00 90.75 96 LEU A N 1
ATOM 771 C CA . LEU A 1 96 ? 1.003 1.640 13.884 1.00 90.75 96 LEU A CA 1
ATOM 772 C C . LEU A 1 96 ? 1.293 1.872 12.400 1.00 90.75 96 LEU A C 1
ATOM 774 O O . LEU A 1 96 ? 1.888 1.016 11.760 1.00 90.75 96 LEU A O 1
ATOM 778 N N . LYS A 1 97 ? 1.006 3.074 11.886 1.00 89.31 97 LYS A N 1
ATOM 779 C CA . LYS A 1 97 ? 1.284 3.491 10.501 1.00 89.31 97 LYS A CA 1
ATOM 780 C C . LYS A 1 97 ? 2.735 3.242 10.085 1.00 89.31 97 LYS A C 1
ATOM 782 O O . LYS A 1 97 ? 2.985 2.823 8.960 1.00 89.31 97 LYS A O 1
ATOM 787 N N . TYR A 1 98 ? 3.685 3.522 10.978 1.00 84.38 98 TYR A N 1
ATOM 788 C CA . TYR A 1 98 ? 5.115 3.446 10.677 1.00 84.38 98 TYR A CA 1
ATOM 789 C C . TYR A 1 98 ? 5.821 2.202 11.238 1.00 84.38 98 TYR A C 1
ATOM 791 O O . TYR A 1 98 ? 7.050 2.146 11.201 1.00 84.38 98 TYR A O 1
ATOM 799 N N . GLY A 1 99 ? 5.089 1.226 11.788 1.00 85.25 99 GLY A N 1
ATOM 800 C CA . GLY A 1 99 ? 5.691 0.014 12.360 1.00 85.25 99 GLY A CA 1
ATOM 801 C C . GLY A 1 99 ? 6.599 0.272 13.570 1.00 85.25 99 GLY A C 1
ATOM 802 O O . GLY A 1 99 ? 7.593 -0.423 13.769 1.00 85.25 99 GLY A O 1
ATOM 803 N N . ARG A 1 100 ? 6.306 1.309 14.363 1.00 81.00 100 ARG A N 1
ATOM 804 C CA . ARG A 1 100 ? 7.061 1.697 15.573 1.00 81.00 100 ARG A CA 1
ATOM 805 C C . ARG A 1 100 ? 6.455 1.157 16.873 1.00 81.00 100 ARG A C 1
ATOM 807 O O . ARG A 1 100 ? 7.062 1.328 17.927 1.00 81.00 100 ARG A O 1
ATOM 814 N N . GLY A 1 101 ? 5.258 0.575 16.814 1.00 71.50 101 GLY A N 1
ATOM 815 C CA . GLY A 1 101 ? 4.572 -0.066 17.942 1.00 71.50 101 GLY A CA 1
ATOM 816 C C . GLY A 1 101 ? 4.434 -1.584 17.759 1.00 71.50 101 GLY A C 1
ATOM 817 O O . GLY A 1 101 ? 4.825 -2.098 16.706 1.00 71.50 101 GLY A O 1
ATOM 818 N N . PRO A 1 102 ? 3.852 -2.310 18.735 1.00 74.25 102 PRO A N 1
ATOM 819 C CA . PRO A 1 102 ? 3.264 -1.840 20.004 1.00 74.25 102 PRO A CA 1
ATOM 820 C C . PRO A 1 102 ? 4.256 -1.285 21.037 1.00 74.25 102 PRO A C 1
ATOM 822 O O . PRO A 1 102 ? 5.401 -1.726 21.094 1.00 74.25 102 PRO A O 1
ATOM 825 N N . ARG A 1 103 ? 3.802 -0.372 21.909 1.00 82.38 103 ARG A N 1
ATOM 826 C CA . ARG A 1 103 ? 4.498 -0.006 23.163 1.00 82.38 103 ARG A CA 1
ATOM 827 C C . ARG A 1 103 ? 3.936 -0.802 24.347 1.00 82.38 103 ARG A C 1
ATOM 829 O O . ARG A 1 103 ? 2.809 -1.278 24.277 1.00 82.38 103 ARG A O 1
ATOM 836 N N . GLU A 1 104 ? 4.677 -0.844 25.458 1.00 78.31 104 GLU A N 1
ATOM 837 C CA . GLU A 1 104 ? 4.168 -1.360 26.746 1.00 78.31 104 GLU A CA 1
ATOM 838 C C . GLU A 1 104 ? 3.016 -0.508 27.318 1.00 78.31 104 GLU A C 1
ATOM 840 O O . GLU A 1 104 ? 2.206 -1.015 28.087 1.00 78.31 104 GLU A O 1
ATOM 845 N N . GLY A 1 105 ? 2.910 0.768 26.926 1.00 83.62 105 GLY A N 1
ATOM 846 C CA . GLY A 1 105 ? 1.798 1.643 27.292 1.00 83.62 105 GLY A CA 1
ATOM 847 C C . GLY A 1 105 ? 1.817 2.974 26.541 1.00 83.62 105 GLY A C 1
ATOM 848 O O . GLY A 1 105 ? 2.868 3.433 26.074 1.00 83.62 105 GLY A O 1
ATOM 849 N N . TYR A 1 106 ? 0.644 3.595 26.420 1.00 90.31 106 TYR A N 1
ATOM 850 C CA . TYR A 1 106 ? 0.462 4.921 25.829 1.00 90.31 106 TYR A CA 1
ATOM 851 C C . TYR A 1 106 ? -0.147 5.890 26.843 1.00 90.31 106 TYR A C 1
ATOM 853 O O . TYR A 1 106 ? -1.064 5.540 27.583 1.00 90.31 106 TYR A O 1
ATOM 861 N N . SER A 1 107 ? 0.354 7.129 26.850 1.00 90.56 107 SER A N 1
ATOM 862 C CA . SER A 1 107 ? -0.200 8.219 27.657 1.00 90.56 107 SER A CA 1
ATOM 863 C C . SER A 1 107 ? -1.419 8.811 26.949 1.00 90.56 107 SER A C 1
ATOM 865 O O . SER A 1 107 ? -1.285 9.557 25.976 1.00 90.56 107 SER A O 1
ATOM 867 N N . ILE A 1 108 ? -2.608 8.468 27.437 1.00 92.62 108 ILE A N 1
ATOM 868 C CA . ILE A 1 108 ? -3.883 8.917 26.880 1.00 92.62 108 ILE A CA 1
ATOM 869 C C . ILE A 1 108 ? -4.530 9.922 27.826 1.00 92.62 108 ILE A C 1
ATOM 871 O O . ILE A 1 108 ? -4.641 9.660 29.018 1.00 92.62 108 ILE A O 1
ATOM 875 N N . THR A 1 109 ? -4.941 11.075 27.308 1.00 90.88 109 THR A N 1
ATOM 876 C CA . THR A 1 109 ? -5.558 12.152 28.088 1.00 90.88 109 THR A CA 1
ATOM 877 C C . THR A 1 109 ? -7.059 12.225 27.792 1.00 90.88 109 THR A C 1
ATOM 879 O O . THR A 1 109 ? -7.458 12.059 26.644 1.00 90.88 109 THR A O 1
ATOM 882 N N . ASP A 1 110 ? -7.907 12.435 28.799 1.00 90.44 110 ASP A N 1
ATOM 883 C CA . ASP A 1 110 ? -9.342 12.692 28.591 1.00 90.44 110 ASP A CA 1
ATOM 884 C C . ASP A 1 110 ? -9.638 14.184 28.327 1.00 90.44 110 ASP A C 1
ATOM 886 O O . ASP A 1 110 ? -8.738 15.015 28.252 1.00 90.44 110 ASP A O 1
ATOM 890 N N . SER A 1 111 ? -10.914 14.547 28.172 1.00 85.31 111 SER A N 1
ATOM 891 C CA . SER A 1 111 ? -11.328 15.946 27.982 1.00 85.31 111 SER A CA 1
ATOM 892 C C . SER A 1 111 ? -11.152 16.836 29.219 1.00 85.31 111 SER A C 1
ATOM 894 O O . SER A 1 111 ? -11.259 18.054 29.102 1.00 85.31 111 SER A O 1
ATOM 896 N N . GLU A 1 112 ? -10.924 16.254 30.398 1.00 86.75 112 GLU A N 1
ATOM 897 C CA . GLU A 1 112 ? -10.713 16.966 31.665 1.00 86.75 112 GLU A CA 1
ATOM 898 C C . GLU A 1 112 ? -9.216 17.139 31.991 1.00 86.75 112 GLU A C 1
ATOM 900 O O . GLU A 1 112 ? -8.860 17.814 32.959 1.00 86.75 112 GLU A O 1
ATOM 905 N N . GLY A 1 113 ? -8.328 16.577 31.165 1.00 85.38 113 GLY A N 1
ATOM 906 C CA . GLY A 1 113 ? -6.880 16.633 31.337 1.00 85.38 113 GLY A CA 1
ATOM 907 C C . GLY A 1 113 ? -6.308 15.520 32.219 1.00 85.38 113 GLY A C 1
ATOM 908 O O . GLY A 1 113 ? -5.122 15.568 32.554 1.00 85.38 113 GLY A O 1
ATOM 909 N N . HIS A 1 114 ? -7.100 14.513 32.598 1.00 90.06 114 HIS A N 1
ATOM 910 C CA . HIS A 1 114 ? -6.591 13.348 33.318 1.00 90.06 114 HIS A CA 1
ATOM 911 C C . HIS A 1 114 ? -5.784 12.456 32.379 1.00 90.06 114 HIS A C 1
ATOM 913 O O . HIS A 1 114 ? -6.226 12.131 31.278 1.00 90.06 114 HIS A O 1
ATOM 919 N N . GLU A 1 115 ? -4.598 12.038 32.823 1.00 90.88 115 GLU A N 1
ATOM 920 C CA . GLU A 1 115 ? -3.729 11.141 32.064 1.00 90.88 115 GLU A CA 1
ATOM 921 C C . GLU A 1 115 ? -3.861 9.691 32.537 1.00 90.88 115 GLU A C 1
ATOM 923 O O . GLU A 1 115 ? -3.759 9.385 33.725 1.00 90.88 115 GLU A O 1
ATOM 928 N N . TYR A 1 116 ? -4.006 8.793 31.570 1.00 92.06 116 TYR A N 1
ATOM 929 C CA . TYR A 1 116 ? -4.088 7.351 31.729 1.00 92.06 116 TYR A CA 1
ATOM 930 C C . TYR A 1 116 ? -2.890 6.699 31.035 1.00 92.06 116 TYR A C 1
ATOM 932 O O . TYR A 1 116 ? -2.452 7.154 29.978 1.00 92.06 116 TYR A O 1
ATOM 940 N N . GLN A 1 117 ? -2.358 5.628 31.620 1.00 92.31 117 GLN A N 1
ATOM 941 C CA . GLN A 1 117 ? -1.417 4.738 30.941 1.00 92.31 117 GLN A CA 1
ATOM 942 C C . GLN A 1 117 ? -2.211 3.538 30.446 1.00 92.31 117 GLN A C 1
ATOM 944 O O . GLN A 1 117 ? -2.616 2.723 31.270 1.00 92.31 117 GLN A O 1
ATOM 949 N N . LEU A 1 118 ? -2.476 3.484 29.140 1.00 91.69 118 LEU A N 1
ATOM 950 C CA . LEU A 1 118 ? -3.327 2.455 28.544 1.00 91.69 118 LEU A CA 1
ATOM 951 C C . LEU A 1 118 ? -2.523 1.448 27.718 1.00 91.69 118 LEU A C 1
ATOM 953 O O . LEU A 1 118 ? -1.592 1.832 26.998 1.00 91.69 118 LEU A O 1
ATOM 957 N N . SER A 1 119 ? -2.915 0.178 27.794 1.00 90.94 119 SER A N 1
ATOM 958 C CA . SER A 1 119 ? -2.463 -0.885 26.891 1.00 90.94 119 SER A CA 1
ATOM 959 C C . SER A 1 119 ? -3.127 -0.766 25.510 1.00 90.94 119 SER A C 1
ATOM 961 O O . SER A 1 119 ? -4.079 -0.004 25.324 1.00 90.94 119 SER A O 1
ATOM 963 N N . LEU A 1 120 ? -2.661 -1.525 24.510 1.00 90.56 120 LEU A N 1
ATOM 964 C CA . LEU A 1 120 ? -3.310 -1.518 23.191 1.00 90.56 120 LEU A CA 1
ATOM 965 C C . LEU A 1 120 ? -4.739 -2.065 23.237 1.00 90.56 120 LEU A C 1
ATOM 967 O O . LEU A 1 120 ? -5.601 -1.583 22.505 1.00 90.56 120 LEU A O 1
ATOM 971 N N . GLU A 1 121 ? -4.992 -3.058 24.081 1.00 90.38 121 GLU A N 1
ATOM 972 C CA . GLU A 1 121 ? -6.308 -3.652 24.280 1.00 90.38 121 GLU A CA 1
ATOM 973 C C . GLU A 1 121 ? -7.280 -2.603 24.845 1.00 90.38 121 GLU A C 1
ATOM 975 O O . GLU A 1 121 ? -8.384 -2.423 24.328 1.00 90.38 121 GLU A O 1
ATOM 980 N N . GLU A 1 122 ? -6.850 -1.839 25.851 1.00 91.62 122 GLU A N 1
ATOM 981 C CA . GLU A 1 122 ? -7.644 -0.755 26.440 1.00 91.62 122 GLU A CA 1
ATOM 982 C C . GLU A 1 122 ? -7.885 0.389 25.444 1.00 91.62 122 GLU A C 1
ATOM 984 O O . GLU A 1 122 ? -8.971 0.974 25.413 1.00 91.62 122 GLU A O 1
ATOM 989 N N . ILE A 1 123 ? -6.908 0.691 24.584 1.00 93.62 123 ILE A N 1
ATOM 990 C CA . ILE A 1 123 ? -7.058 1.692 23.519 1.00 93.62 123 ILE A CA 1
ATOM 991 C C . ILE A 1 123 ? -8.022 1.196 22.439 1.00 93.62 123 ILE A C 1
ATOM 993 O O . ILE A 1 123 ? -8.849 1.978 21.969 1.00 93.62 123 ILE A O 1
ATOM 997 N N . LEU A 1 124 ? -7.982 -0.085 22.060 1.00 93.75 124 LEU A N 1
ATOM 998 C CA . LEU A 1 124 ? -8.964 -0.667 21.142 1.00 93.75 124 LEU A CA 1
ATOM 999 C C . LEU A 1 124 ? -10.379 -0.528 21.709 1.00 93.75 124 LEU A C 1
ATOM 1001 O O . LEU A 1 124 ? -11.277 -0.055 21.015 1.00 93.75 124 LEU A O 1
ATOM 1005 N N . TYR A 1 125 ? -10.562 -0.864 22.986 1.00 93.19 125 TYR A N 1
ATOM 1006 C CA . TYR A 1 125 ? -11.838 -0.678 23.669 1.00 93.19 125 TYR A CA 1
ATOM 1007 C C . TYR A 1 125 ? -12.286 0.793 23.649 1.00 93.19 125 TYR A C 1
ATOM 1009 O O . TYR A 1 125 ? -13.417 1.102 23.265 1.00 93.19 125 TYR A O 1
ATOM 1017 N N . CYS A 1 126 ? -11.396 1.725 24.004 1.00 95.06 126 CYS A N 1
ATOM 1018 C CA . CYS A 1 126 ? -11.717 3.152 24.041 1.00 95.06 126 CYS A CA 1
ATOM 1019 C C . CYS A 1 126 ? -12.024 3.727 22.651 1.00 95.06 126 CYS A C 1
ATOM 1021 O O . CYS A 1 126 ? -12.957 4.518 22.514 1.00 95.06 126 CYS A O 1
ATOM 1023 N N . THR A 1 127 ? -11.282 3.333 21.614 1.00 96.94 127 THR A N 1
ATOM 1024 C CA . THR A 1 127 ? -11.512 3.796 20.236 1.00 96.94 127 THR A CA 1
ATOM 1025 C C . THR A 1 127 ? -12.827 3.251 19.678 1.00 96.94 127 THR A C 1
ATOM 1027 O O . THR A 1 127 ? -13.615 4.023 19.133 1.00 96.94 127 THR A O 1
ATOM 1030 N N . ALA A 1 128 ? -13.139 1.973 19.918 1.00 96.69 128 ALA A N 1
ATOM 1031 C CA . ALA A 1 128 ? -14.426 1.380 19.562 1.00 96.69 128 ALA A CA 1
ATOM 1032 C C . ALA A 1 128 ? -15.594 2.084 20.279 1.00 96.69 128 ALA A C 1
ATOM 1034 O O . ALA A 1 128 ? -16.565 2.499 19.641 1.00 96.69 128 ALA A O 1
ATOM 1035 N N . LYS A 1 129 ? -15.469 2.320 21.595 1.00 96.06 129 LYS A N 1
ATOM 1036 C CA . LYS A 1 129 ? -16.458 3.080 22.375 1.00 96.06 129 LYS A CA 1
ATOM 1037 C C . LYS A 1 129 ? -16.627 4.499 21.834 1.00 96.06 129 LYS A C 1
ATOM 1039 O O . LYS A 1 129 ? -17.751 4.989 21.748 1.00 96.06 129 LYS A O 1
ATOM 1044 N N . ARG A 1 130 ? -15.532 5.165 21.450 1.00 97.25 130 ARG A N 1
ATOM 1045 C CA . ARG A 1 130 ? -15.585 6.523 20.902 1.00 97.25 130 ARG A CA 1
ATOM 1046 C C . ARG A 1 130 ? -16.329 6.562 19.570 1.00 97.25 130 ARG A C 1
ATOM 1048 O O . ARG A 1 130 ? -17.196 7.418 19.418 1.00 97.25 130 ARG A O 1
ATOM 1055 N N . ILE A 1 131 ? -16.062 5.629 18.657 1.00 98.44 131 ILE A N 1
ATOM 1056 C CA . ILE A 1 131 ? -16.776 5.527 17.372 1.00 98.44 131 ILE A CA 1
ATOM 1057 C C . ILE A 1 131 ? -18.282 5.373 17.605 1.00 98.44 131 ILE A C 1
ATOM 1059 O O . ILE A 1 131 ? -19.070 6.115 17.023 1.00 98.44 131 ILE A O 1
ATOM 1063 N N . ILE A 1 132 ? -18.686 4.472 18.506 1.00 98.06 132 ILE A N 1
ATOM 1064 C CA . ILE A 1 132 ? -20.103 4.262 18.844 1.00 98.06 132 ILE A CA 1
ATOM 1065 C C . ILE A 1 132 ? -20.716 5.524 19.449 1.00 98.06 132 ILE A C 1
ATOM 1067 O O . ILE A 1 132 ? -21.801 5.922 19.039 1.00 98.06 132 ILE A O 1
ATOM 1071 N N . SER A 1 133 ? -20.006 6.186 20.370 1.00 97.25 133 SER A N 1
ATOM 1072 C CA . SER A 1 133 ? -20.499 7.414 21.002 1.00 97.25 133 SER A CA 1
ATOM 1073 C C . SER A 1 133 ? -20.797 8.511 19.980 1.00 97.25 133 SER A C 1
ATOM 1075 O O . SER A 1 133 ? -21.801 9.200 20.091 1.00 97.25 133 SER A O 1
ATOM 1077 N N . ILE A 1 134 ? -19.966 8.627 18.941 1.00 97.69 134 ILE A N 1
ATOM 1078 C CA . ILE A 1 134 ? -20.175 9.596 17.865 1.00 97.69 134 ILE A CA 1
ATOM 1079 C C . ILE A 1 134 ? -21.342 9.149 16.975 1.00 97.69 134 ILE A C 1
ATOM 1081 O O . ILE A 1 134 ? -22.189 9.964 16.625 1.00 97.69 134 ILE A O 1
ATOM 1085 N N . ALA A 1 135 ? -21.408 7.862 16.620 1.00 97.56 135 ALA A N 1
ATOM 1086 C CA . ALA A 1 135 ? -22.451 7.328 15.745 1.00 97.56 135 ALA A CA 1
ATOM 1087 C C . ALA A 1 135 ? -23.860 7.385 16.366 1.00 97.56 135 ALA A C 1
ATOM 1089 O O . ALA A 1 135 ? -24.845 7.462 15.634 1.00 97.56 135 ALA A O 1
ATOM 1090 N N . GLU A 1 136 ? -23.960 7.331 17.695 1.00 97.00 136 GLU A N 1
ATOM 1091 C CA . GLU A 1 136 ? -25.227 7.293 18.436 1.00 97.00 136 GLU A CA 1
ATOM 1092 C C . GLU A 1 136 ? -25.528 8.578 19.225 1.00 97.00 136 GLU A C 1
ATOM 1094 O O . GLU A 1 136 ? -26.513 8.603 19.960 1.00 97.00 136 GLU A O 1
ATOM 1099 N N . ASP A 1 137 ? -24.706 9.624 19.078 1.00 94.88 137 ASP A N 1
ATOM 1100 C CA . ASP A 1 137 ? -24.810 10.894 19.819 1.00 94.88 137 ASP A CA 1
ATOM 1101 C C . ASP A 1 137 ? -24.851 10.694 21.352 1.00 94.88 137 ASP A C 1
ATOM 1103 O O . ASP A 1 137 ? -25.724 11.185 22.067 1.00 94.88 137 ASP A O 1
ATOM 1107 N N . GLN A 1 138 ? -23.907 9.897 21.860 1.00 93.75 138 GLN A N 1
ATOM 1108 C CA . GLN A 1 138 ? -23.758 9.560 23.277 1.00 93.75 138 GLN A CA 1
ATOM 1109 C C . GLN A 1 138 ? -22.498 10.187 23.884 1.00 93.75 138 GLN A C 1
ATOM 1111 O O . GLN A 1 138 ? -21.518 10.488 23.198 1.00 93.75 138 GLN A O 1
ATOM 1116 N N . GLU A 1 139 ? -22.494 10.333 25.211 1.00 90.38 139 GLU A N 1
ATOM 1117 C CA . GLU A 1 139 ? -21.315 10.784 25.950 1.00 90.38 139 GLU A CA 1
ATOM 1118 C C . GLU A 1 139 ? -20.170 9.760 25.893 1.00 90.38 139 GLU A C 1
ATOM 1120 O O . GLU A 1 139 ? -20.368 8.541 25.929 1.00 90.38 139 GLU A O 1
ATOM 1125 N N . PHE A 1 140 ? -18.941 10.273 25.844 1.00 92.56 140 PHE A N 1
ATOM 1126 C CA . PHE A 1 140 ? -17.722 9.477 25.881 1.00 92.56 140 PHE A CA 1
ATOM 1127 C C . PHE A 1 140 ? -16.926 9.765 27.149 1.00 92.56 140 PHE A C 1
ATOM 1129 O O . PHE A 1 140 ? -16.708 10.911 27.527 1.00 92.56 140 PHE A O 1
ATOM 1136 N N . SER A 1 141 ? -16.433 8.695 27.755 1.00 88.81 141 SER A N 1
ATOM 1137 C CA . SER A 1 141 ? -15.577 8.715 28.932 1.00 88.81 141 SER A CA 1
ATOM 1138 C C . SER A 1 141 ? -14.637 7.517 28.873 1.00 88.81 141 SER A C 1
ATOM 1140 O O . SER A 1 141 ? -15.046 6.412 28.474 1.00 88.81 141 SER A O 1
ATOM 1142 N N . ILE A 1 142 ? -13.388 7.732 29.283 1.00 88.12 142 ILE A N 1
ATOM 1143 C CA . ILE A 1 142 ? -12.385 6.674 29.392 1.00 88.12 142 ILE A CA 1
ATOM 1144 C C . ILE A 1 142 ? -12.713 5.846 30.636 1.00 88.12 142 ILE A C 1
ATOM 1146 O O . ILE A 1 142 ? -12.748 6.361 31.752 1.00 88.12 142 ILE A O 1
ATOM 1150 N N . HIS A 1 143 ? -12.956 4.551 30.444 1.00 80.12 143 HIS A N 1
ATOM 1151 C CA . HIS A 1 143 ? -13.072 3.594 31.541 1.00 80.12 143 HIS A CA 1
ATOM 1152 C C . HIS A 1 143 ? -12.079 2.470 31.318 1.00 80.12 143 HIS A C 1
ATOM 1154 O O . HIS A 1 143 ? -12.166 1.749 30.327 1.00 80.12 143 HIS A O 1
ATOM 1160 N N . VAL A 1 144 ? -11.158 2.335 32.264 1.00 69.06 144 VAL A N 1
ATOM 1161 C CA . VAL A 1 144 ? -10.156 1.276 32.276 1.00 69.06 144 VAL A CA 1
ATOM 1162 C C . VAL A 1 144 ? -10.811 0.015 32.842 1.00 69.06 144 VAL A C 1
ATOM 1164 O O . VAL A 1 144 ? -11.213 -0.005 34.008 1.00 69.06 144 VAL A O 1
ATOM 1167 N N . LEU A 1 145 ? -10.985 -1.010 32.007 1.00 67.50 145 LEU A N 1
ATOM 1168 C CA . LEU A 1 145 ? -11.461 -2.334 32.422 1.00 67.50 145 LEU A CA 1
ATOM 1169 C C . LEU A 1 145 ? -10.253 -3.225 32.748 1.00 67.50 145 LEU A C 1
ATOM 1171 O O . LEU A 1 145 ? -9.211 -3.092 32.120 1.00 67.50 145 LEU A O 1
ATOM 1175 N N . SER A 1 146 ? -10.376 -4.143 33.715 1.00 60.62 146 SER A N 1
ATOM 1176 C CA . SER A 1 146 ? -9.294 -5.086 34.043 1.00 60.62 146 SER A CA 1
ATOM 1177 C C . SER A 1 146 ? -8.932 -5.962 32.833 1.00 60.62 146 SER A C 1
ATOM 1179 O O . SER A 1 146 ? -9.815 -6.498 32.163 1.00 60.62 146 SER A O 1
ATOM 1181 N N . SER A 1 147 ? -7.635 -6.090 32.575 1.00 58.25 147 SER A N 1
ATOM 1182 C CA . SER A 1 147 ? -7.016 -6.222 31.254 1.00 58.25 147 SER A CA 1
ATOM 1183 C C . SER A 1 147 ? -6.724 -7.658 30.772 1.00 58.25 147 SER A C 1
ATOM 1185 O O . SER A 1 147 ? -5.561 -8.002 30.605 1.00 58.25 147 SER A O 1
ATOM 1187 N N . ASP A 1 148 ? -7.743 -8.472 30.473 1.00 62.66 148 ASP A N 1
ATOM 1188 C CA . ASP A 1 148 ? -7.557 -9.794 29.821 1.00 62.66 148 ASP A CA 1
ATOM 1189 C C . ASP A 1 148 ? -8.566 -10.034 28.672 1.00 62.66 148 ASP A C 1
ATOM 1191 O O . ASP A 1 148 ? -9.107 -11.127 28.502 1.00 62.66 148 ASP A O 1
ATOM 1195 N N . GLY A 1 149 ? -8.880 -8.985 27.899 1.00 68.62 149 GLY A N 1
ATOM 1196 C CA . GLY A 1 149 ? -9.954 -9.024 26.897 1.00 68.62 149 GLY A CA 1
ATOM 1197 C C . GLY A 1 149 ? -9.603 -9.719 25.578 1.00 68.62 149 GLY A C 1
ATOM 1198 O O . GLY A 1 149 ? -10.499 -10.243 24.930 1.00 68.62 149 GLY A O 1
ATOM 1199 N N . ILE A 1 150 ? -8.329 -9.746 25.167 1.00 82.25 150 ILE A N 1
ATOM 1200 C CA . ILE A 1 150 ? -7.907 -10.259 23.850 1.00 82.25 150 ILE A CA 1
ATOM 1201 C C . ILE A 1 150 ? -6.987 -11.467 24.033 1.00 82.25 150 ILE A C 1
ATOM 1203 O O . ILE A 1 150 ? -5.884 -11.332 24.558 1.00 82.25 150 ILE A O 1
ATOM 1207 N N . SER A 1 151 ? -7.410 -12.644 23.568 1.00 80.31 151 SER A N 1
ATOM 1208 C CA . SER A 1 151 ? -6.598 -13.872 23.620 1.00 80.31 151 SER A CA 1
ATOM 1209 C C . SER A 1 151 ? -5.780 -14.102 22.343 1.00 80.31 151 SER A C 1
ATOM 1211 O O . SER A 1 151 ? -4.761 -14.794 22.376 1.00 80.31 151 SER A O 1
ATOM 1213 N N . SER A 1 152 ? -6.180 -13.499 21.217 1.00 86.44 152 SER A N 1
ATOM 1214 C CA . SER A 1 152 ? -5.453 -13.558 19.945 1.00 86.44 152 SER A CA 1
ATOM 1215 C C . SER A 1 152 ? -5.720 -12.323 19.087 1.00 86.44 152 SER A C 1
ATOM 1217 O O . SER A 1 152 ? -6.869 -11.967 18.836 1.00 86.44 152 SER A O 1
ATOM 1219 N N . TRP A 1 153 ? -4.660 -11.707 18.558 1.00 89.00 153 TRP A N 1
ATOM 1220 C CA . TRP A 1 153 ? -4.774 -10.574 17.633 1.00 89.00 153 TRP A CA 1
ATOM 1221 C C . TRP A 1 153 ? -5.195 -10.995 16.214 1.00 89.00 153 TRP A C 1
ATOM 1223 O O . TRP A 1 153 ? -5.783 -10.192 15.493 1.00 89.00 153 TRP A O 1
ATOM 1233 N N . GLY A 1 154 ? -4.941 -12.246 15.812 1.00 89.94 154 GLY A N 1
ATOM 1234 C CA . GLY A 1 154 ? -5.236 -12.751 14.466 1.00 89.94 154 GLY A CA 1
ATOM 1235 C C . GLY A 1 154 ? -4.428 -12.090 13.338 1.00 89.94 154 GLY A C 1
ATOM 1236 O O . GLY A 1 154 ? -3.815 -11.037 13.508 1.00 89.94 154 GLY A O 1
ATOM 1237 N N . ARG A 1 155 ? -4.434 -12.715 12.154 1.00 94.06 155 ARG A N 1
ATOM 1238 C CA . ARG A 1 155 ? -3.845 -12.152 10.926 1.00 94.06 155 ARG A CA 1
ATOM 1239 C C . ARG A 1 155 ? -4.939 -11.611 10.023 1.00 94.06 155 ARG A C 1
ATOM 1241 O O . ARG A 1 155 ? -6.032 -12.162 9.976 1.00 94.06 155 ARG A O 1
ATOM 1248 N N . THR A 1 156 ? -4.626 -10.533 9.318 1.00 96.38 156 THR A N 1
ATOM 1249 C CA . THR A 1 156 ? -5.526 -9.965 8.307 1.00 96.38 156 THR A CA 1
ATOM 1250 C C . THR A 1 156 ? -5.294 -10.657 6.976 1.00 96.38 156 THR A C 1
ATOM 1252 O O . THR A 1 156 ? -4.140 -10.879 6.609 1.00 96.38 156 THR A O 1
ATOM 1255 N N . ASP A 1 157 ? -6.361 -10.973 6.253 1.00 96.06 157 ASP A N 1
ATOM 1256 C CA . ASP A 1 157 ? -6.240 -11.496 4.894 1.00 96.06 157 ASP A CA 1
ATOM 1257 C C . ASP A 1 157 ? -5.637 -10.446 3.960 1.00 96.06 157 ASP A C 1
ATOM 1259 O O . ASP A 1 157 ? -5.966 -9.261 4.014 1.00 96.06 157 ASP A O 1
ATOM 1263 N N . TRP A 1 158 ? -4.742 -10.888 3.085 1.00 95.06 158 TRP A N 1
ATOM 1264 C CA . TRP A 1 158 ? -4.102 -10.040 2.088 1.00 95.06 158 TRP A CA 1
ATOM 1265 C C . TRP A 1 158 ? -5.124 -9.313 1.207 1.00 95.06 158 TRP A C 1
ATOM 1267 O O . TRP A 1 158 ? -4.960 -8.130 0.920 1.00 95.06 158 TRP A O 1
ATOM 1277 N N . GLU A 1 159 ? -6.188 -10.008 0.811 1.00 93.50 159 GLU A N 1
ATOM 1278 C CA . GLU A 1 159 ? -7.258 -9.509 -0.054 1.00 93.50 159 GLU A CA 1
ATOM 1279 C C . GLU A 1 159 ? -8.046 -8.342 0.554 1.00 93.50 159 GLU A C 1
ATOM 1281 O O . GLU A 1 159 ? -8.644 -7.579 -0.192 1.00 93.50 159 GLU A O 1
ATOM 1286 N N . THR A 1 160 ? -8.000 -8.169 1.877 1.00 95.50 160 THR A N 1
ATOM 1287 C CA . THR A 1 160 ? -8.613 -7.041 2.592 1.00 95.50 160 THR A CA 1
ATOM 1288 C C . THR A 1 160 ? -7.873 -5.720 2.330 1.00 95.50 160 THR A C 1
ATOM 1290 O O . THR A 1 160 ? -8.423 -4.634 2.508 1.00 95.50 160 THR A O 1
ATOM 1293 N N . CYS A 1 161 ? -6.591 -5.779 1.952 1.00 95.94 161 CYS A N 1
ATOM 1294 C CA . CYS A 1 161 ? -5.757 -4.590 1.791 1.00 95.94 161 CYS A CA 1
ATOM 1295 C C . CYS A 1 161 ? -6.303 -3.666 0.697 1.00 95.94 161 CYS A C 1
ATOM 1297 O O . CYS A 1 161 ? -6.448 -4.084 -0.448 1.00 95.94 161 CYS A O 1
ATOM 1299 N N . TRP A 1 162 ? -6.486 -2.387 1.036 1.00 95.31 162 TRP A N 1
ATOM 1300 C CA . TRP A 1 162 ? -6.907 -1.313 0.128 1.00 95.31 162 TRP A CA 1
ATOM 1301 C C . TRP A 1 162 ? -8.357 -1.367 -0.361 1.00 95.31 162 TRP A C 1
ATOM 1303 O O . TRP A 1 162 ? -8.713 -0.549 -1.209 1.00 95.31 162 TRP A O 1
ATOM 1313 N N . GLU A 1 163 ? -9.181 -2.256 0.194 1.00 96.19 163 GLU A N 1
ATOM 1314 C CA . GLU A 1 163 ? -10.630 -2.276 -0.022 1.00 96.19 163 GLU A CA 1
ATOM 1315 C C . GLU A 1 163 ? -11.338 -1.194 0.812 1.00 96.19 163 GLU A C 1
ATOM 1317 O O . GLU A 1 163 ? -10.838 -0.773 1.858 1.00 96.19 163 GLU A O 1
ATOM 1322 N N . GLU A 1 164 ? -12.509 -0.741 0.366 1.00 96.56 164 GLU A N 1
ATOM 1323 C CA . GLU A 1 164 ? -13.301 0.275 1.072 1.00 96.56 164 GLU A CA 1
ATOM 1324 C C . GLU A 1 164 ? -14.192 -0.372 2.143 1.00 96.56 164 GLU A C 1
ATOM 1326 O O . GLU A 1 164 ? -15.031 -1.225 1.839 1.00 96.56 164 GLU A O 1
ATOM 1331 N N . LEU A 1 165 ? -14.022 0.032 3.406 1.00 97.75 165 LEU A N 1
ATOM 1332 C CA . LEU A 1 165 ? -14.825 -0.435 4.537 1.00 97.75 165 LEU A CA 1
ATOM 1333 C C . LEU A 1 165 ? -15.938 0.583 4.855 1.00 97.75 165 LEU A C 1
ATOM 1335 O O . LEU A 1 165 ? -15.626 1.679 5.332 1.00 97.75 165 LEU A O 1
ATOM 1339 N N . PRO A 1 166 ? -17.226 0.246 4.654 1.00 98.25 166 PRO A N 1
ATOM 1340 C CA . PRO A 1 166 ? -18.329 1.174 4.899 1.00 98.25 166 PRO A CA 1
ATOM 1341 C C . PRO A 1 166 ? -18.521 1.514 6.379 1.00 98.25 166 PRO A C 1
ATOM 1343 O O . PRO A 1 166 ? -18.225 0.711 7.271 1.00 98.25 166 PRO A O 1
ATOM 1346 N N . LYS A 1 167 ? -19.120 2.677 6.634 1.00 98.38 167 LYS A N 1
ATOM 1347 C CA . LYS A 1 167 ? -19.466 3.168 7.971 1.00 98.38 167 LYS A CA 1
ATOM 1348 C C . LYS A 1 167 ? -20.315 2.236 8.795 1.00 98.38 167 LYS A C 1
ATOM 1350 O O . LYS A 1 167 ? -20.002 1.995 9.961 1.00 98.38 167 LYS A O 1
ATOM 1355 N N . GLU A 1 168 ? -21.361 1.679 8.209 1.00 98.00 168 GLU A N 1
ATOM 1356 C CA . GLU A 1 168 ? -22.224 0.730 8.901 1.00 98.00 168 GLU A CA 1
ATOM 1357 C C . GLU A 1 168 ? -21.426 -0.486 9.386 1.00 98.00 168 GLU A C 1
ATOM 1359 O O . GLU A 1 168 ? -21.664 -0.980 10.490 1.00 98.00 168 GLU A O 1
ATOM 1364 N N . GLU A 1 169 ? -20.441 -0.923 8.598 1.00 98.12 169 GLU A N 1
ATOM 1365 C CA . GLU A 1 169 ? -19.625 -2.097 8.885 1.00 98.12 169 GLU A CA 1
ATOM 1366 C C . GLU A 1 169 ? -18.588 -1.810 9.977 1.00 98.12 169 GLU A C 1
ATOM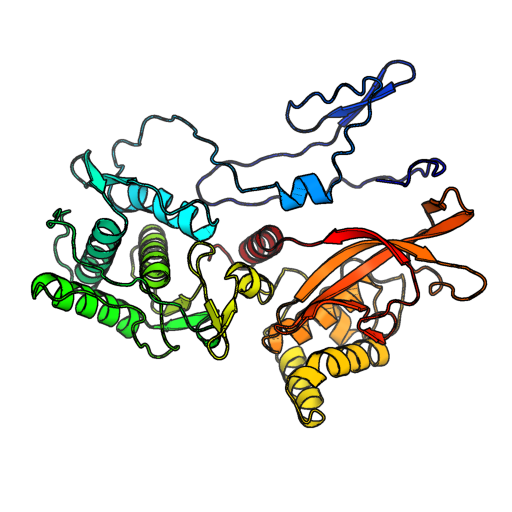 1368 O O . GLU A 1 169 ? -18.533 -2.542 10.967 1.00 98.12 169 GLU A O 1
ATOM 1373 N N . TYR A 1 170 ? -17.805 -0.725 9.884 1.00 98.31 170 TYR A N 1
ATOM 1374 C CA . TYR A 1 170 ? -16.821 -0.430 10.936 1.00 98.31 170 TYR A CA 1
ATOM 1375 C C . TYR A 1 170 ? -17.485 -0.048 12.272 1.00 98.31 170 TYR A C 1
ATOM 1377 O O . TYR A 1 170 ? -16.947 -0.366 13.336 1.00 98.31 170 TYR A O 1
ATOM 1385 N N . VAL A 1 171 ? -18.677 0.568 12.254 1.00 98.56 171 VAL A N 1
ATOM 1386 C CA . VAL A 1 171 ? -19.474 0.810 13.471 1.00 98.56 171 VAL A CA 1
ATOM 1387 C C . VAL A 1 171 ? -20.006 -0.510 14.037 1.00 98.56 171 VAL A C 1
ATOM 1389 O O . VAL A 1 171 ? -19.979 -0.713 15.252 1.00 98.56 171 VAL A O 1
ATOM 1392 N N . SER A 1 172 ? -20.459 -1.431 13.182 1.00 98.19 172 SER A N 1
ATOM 1393 C CA . SER A 1 172 ? -20.887 -2.778 13.582 1.00 98.19 172 SER A CA 1
ATOM 1394 C C . SER A 1 172 ? -19.747 -3.571 14.236 1.00 98.19 172 SER A C 1
ATOM 1396 O O . SER A 1 172 ? -19.932 -4.140 15.314 1.00 98.19 172 SER A O 1
ATOM 1398 N N . LEU A 1 173 ? -18.538 -3.526 13.663 1.00 97.75 173 LEU A N 1
ATOM 1399 C CA . LEU A 1 173 ? -17.334 -4.137 14.238 1.00 97.75 173 LEU A CA 1
ATOM 1400 C C . LEU A 1 173 ? -16.992 -3.550 15.616 1.00 97.75 173 LEU A C 1
ATOM 1402 O O . LEU A 1 173 ? -16.708 -4.304 16.547 1.00 97.75 173 LEU A O 1
ATOM 1406 N N . ALA A 1 174 ? -17.085 -2.225 15.784 1.00 97.62 174 ALA A N 1
ATOM 1407 C CA . ALA A 1 174 ? -16.889 -1.582 17.084 1.00 97.62 174 ALA A CA 1
ATOM 1408 C C . ALA A 1 174 ? -17.920 -2.062 18.123 1.00 97.62 174 ALA A C 1
ATOM 1410 O O . ALA A 1 174 ? -17.559 -2.387 19.256 1.00 97.62 174 ALA A O 1
ATOM 1411 N N . LYS A 1 175 ? -19.202 -2.159 17.740 1.00 96.81 175 LYS A N 1
ATOM 1412 C CA . LYS A 1 175 ? -20.284 -2.649 18.617 1.00 96.81 175 LYS A CA 1
ATOM 1413 C C . LYS A 1 175 ? -20.077 -4.097 19.030 1.00 96.81 175 LYS A C 1
ATOM 1415 O O . LYS A 1 175 ? -20.268 -4.430 20.198 1.00 96.81 175 LYS A O 1
ATOM 1420 N N . ARG A 1 176 ? -19.678 -4.946 18.082 1.00 94.44 176 ARG A N 1
ATOM 1421 C CA . ARG A 1 176 ? -19.369 -6.353 18.334 1.00 94.44 176 ARG A CA 1
ATOM 1422 C C . ARG A 1 176 ? -18.257 -6.492 19.370 1.00 94.44 176 ARG A C 1
ATOM 1424 O O . ARG A 1 176 ? -18.467 -7.177 20.365 1.00 94.44 176 ARG A O 1
ATOM 1431 N N . LEU A 1 177 ? -17.142 -5.782 19.184 1.00 92.12 177 LEU A N 1
ATOM 1432 C CA . LEU A 1 177 ? -16.024 -5.788 20.132 1.00 92.12 177 LEU A CA 1
ATOM 1433 C C . LEU A 1 177 ? -16.457 -5.380 21.543 1.00 92.12 177 LEU A C 1
ATOM 1435 O O . LEU A 1 177 ? -16.112 -6.053 22.509 1.00 92.12 177 LEU A O 1
ATOM 1439 N N . LEU A 1 178 ? -17.240 -4.304 21.676 1.00 90.75 178 LEU A N 1
ATOM 1440 C CA . LEU A 1 178 ? -17.744 -3.879 22.985 1.00 90.75 178 LEU A CA 1
ATOM 1441 C C . LEU A 1 178 ? -18.692 -4.907 23.607 1.00 90.75 178 LEU A C 1
ATOM 1443 O O . LEU A 1 178 ? -18.682 -5.083 24.824 1.00 90.75 178 LEU A O 1
ATOM 1447 N N . SER A 1 179 ? -19.528 -5.562 22.800 1.00 91.31 179 SER A N 1
ATOM 1448 C CA . SER A 1 179 ? -20.433 -6.607 23.279 1.00 91.31 179 SER A CA 1
ATOM 1449 C C . SER A 1 179 ? -19.657 -7.795 23.845 1.00 91.31 179 SER A C 1
ATOM 1451 O O . SER A 1 179 ? -19.936 -8.202 24.971 1.00 91.31 179 SER A O 1
ATOM 1453 N N . GLU A 1 180 ? -18.677 -8.309 23.096 1.00 89.50 180 GLU A N 1
ATOM 1454 C CA . GLU A 1 180 ? -17.824 -9.437 23.503 1.00 89.50 180 GLU A CA 1
ATOM 1455 C C . GLU A 1 180 ? -17.046 -9.092 24.788 1.00 89.50 180 GLU A C 1
ATOM 1457 O O . GLU A 1 180 ? -17.074 -9.843 25.770 1.00 89.50 180 GLU A O 1
ATOM 1462 N N . TRP A 1 181 ? -16.477 -7.883 24.849 1.00 87.94 181 TRP A N 1
ATOM 1463 C CA . TRP A 1 181 ? -15.774 -7.394 26.035 1.00 87.94 181 TRP A CA 1
ATOM 1464 C C . TRP A 1 181 ? -16.681 -7.333 27.273 1.00 87.94 181 TRP A C 1
ATOM 1466 O O . TRP A 1 181 ? -16.316 -7.805 28.350 1.00 87.94 181 TRP A O 1
ATOM 1476 N N . ASN A 1 182 ? -17.887 -6.774 27.137 1.00 86.75 182 ASN A N 1
ATOM 1477 C CA . ASN A 1 182 ? -18.826 -6.613 28.251 1.00 86.75 182 ASN A CA 1
ATOM 1478 C C . ASN A 1 182 ? -19.432 -7.939 28.729 1.00 86.75 182 ASN A C 1
ATOM 1480 O O . ASN A 1 182 ? -19.834 -8.037 29.890 1.00 86.75 182 ASN A O 1
ATOM 1484 N N . SER A 1 183 ? -19.495 -8.961 27.871 1.00 87.00 183 SER A N 1
ATOM 1485 C CA . SER A 1 183 ? -19.874 -10.315 28.292 1.00 87.00 183 SER A CA 1
ATOM 1486 C C . SER A 1 183 ? -18.796 -11.030 29.113 1.00 87.00 183 SER A C 1
ATOM 1488 O O . SER A 1 183 ? -19.095 -12.048 29.736 1.00 87.00 183 SER A O 1
ATOM 1490 N N . GLY A 1 184 ? -17.567 -10.500 29.149 1.00 82.69 184 GLY A N 1
ATOM 1491 C CA . GLY A 1 184 ? -16.414 -11.178 29.744 1.00 82.69 184 GLY A CA 1
ATOM 1492 C C . GLY A 1 184 ? -15.914 -12.357 28.905 1.00 82.69 184 GLY A C 1
ATOM 1493 O O . GLY A 1 184 ? -15.226 -13.232 29.432 1.00 82.69 184 GLY A O 1
ATOM 1494 N N . GLU A 1 185 ? -16.288 -12.406 27.624 1.00 80.25 185 GLU A N 1
ATOM 1495 C CA . GLU A 1 185 ? -15.766 -13.378 26.667 1.00 80.25 185 GLU A CA 1
ATOM 1496 C C . GLU A 1 185 ? -14.352 -12.968 26.236 1.00 80.25 185 GLU A C 1
ATOM 1498 O O . GLU A 1 185 ? -14.024 -11.782 26.186 1.00 80.25 185 GLU A O 1
ATOM 1503 N N . GLN A 1 186 ? -13.503 -13.951 25.928 1.00 83.69 186 GLN A N 1
ATOM 1504 C CA . GLN A 1 186 ? -12.209 -13.668 25.309 1.00 83.69 186 GLN A CA 1
ATOM 1505 C C . GLN A 1 186 ? -12.418 -13.312 23.837 1.00 83.69 186 GLN A C 1
ATOM 1507 O O . GLN A 1 186 ? -13.025 -14.077 23.089 1.00 83.69 186 GLN A O 1
ATOM 1512 N N . ILE A 1 187 ? -11.893 -12.162 23.426 1.00 88.06 187 ILE A N 1
ATOM 1513 C CA . ILE A 1 187 ? -11.935 -11.693 22.044 1.00 88.06 187 ILE A CA 1
ATOM 1514 C C . ILE A 1 187 ? -10.816 -12.380 21.262 1.00 88.06 187 ILE A C 1
ATOM 1516 O O . ILE A 1 187 ? -9.629 -12.251 21.583 1.00 88.06 187 ILE A O 1
ATOM 1520 N N . GLU A 1 188 ? -11.208 -13.082 20.202 1.00 90.25 188 GLU A N 1
ATOM 1521 C CA . GLU A 1 188 ? -10.310 -13.802 19.304 1.00 90.25 188 GLU A CA 1
ATOM 1522 C C . GLU A 1 188 ? -10.359 -13.213 17.894 1.00 90.25 188 GLU A C 1
ATOM 1524 O O . GLU A 1 188 ? -11.405 -13.161 17.248 1.00 90.25 188 GLU A O 1
ATOM 1529 N N . GLY A 1 189 ? -9.197 -12.786 17.403 1.00 89.44 189 GLY A N 1
ATOM 1530 C CA . GLY A 1 189 ? -8.993 -12.432 16.006 1.00 89.44 189 GLY A CA 1
ATOM 1531 C C . GLY A 1 189 ? -8.666 -13.636 15.114 1.00 89.44 189 GLY A C 1
ATOM 1532 O O . GLY A 1 189 ? -8.115 -14.633 15.593 1.00 89.44 189 GLY A O 1
ATOM 1533 N N . PRO A 1 190 ? -8.859 -13.508 13.789 1.00 94.44 190 PRO A N 1
ATOM 1534 C CA . PRO A 1 190 ? -9.417 -12.341 13.104 1.00 94.44 190 PRO A CA 1
ATOM 1535 C C . PRO A 1 190 ? -10.951 -12.289 13.157 1.00 94.44 190 PRO A C 1
ATOM 1537 O O . PRO A 1 190 ? -11.618 -13.296 13.380 1.00 94.44 190 PRO A O 1
ATOM 1540 N N . VAL A 1 191 ? -11.517 -11.113 12.889 1.00 94.69 191 VAL A N 1
ATOM 1541 C CA . VAL A 1 191 ? -12.965 -10.904 12.757 1.00 94.69 191 VAL A CA 1
ATOM 1542 C C . VAL A 1 191 ? -13.365 -10.811 11.288 1.00 94.69 191 VAL A C 1
ATOM 1544 O O . VAL A 1 191 ? -12.657 -10.223 10.475 1.00 94.69 191 VAL A O 1
ATOM 1547 N N . GLY A 1 192 ? -14.497 -11.417 10.934 1.00 95.69 192 GLY A N 1
ATOM 1548 C CA . GLY A 1 192 ? -15.035 -11.352 9.576 1.00 95.69 192 GLY A CA 1
ATOM 1549 C C . GLY A 1 192 ? -15.693 -10.002 9.293 1.00 95.69 192 GLY A C 1
ATOM 1550 O O . GLY A 1 192 ? -16.357 -9.449 10.170 1.00 95.69 192 GLY A O 1
ATOM 1551 N N . SER A 1 193 ? -15.528 -9.512 8.066 1.00 95.75 193 SER A N 1
ATOM 1552 C CA . SER A 1 193 ? -16.143 -8.287 7.546 1.00 95.75 193 SER A CA 1
ATOM 1553 C C . SER A 1 193 ? -16.554 -8.459 6.079 1.00 95.75 193 SER A C 1
ATOM 1555 O O . SER A 1 193 ? -16.227 -9.470 5.449 1.00 95.75 193 SER A O 1
ATOM 1557 N N . SER A 1 194 ? -17.224 -7.454 5.515 1.00 95.44 194 SER A N 1
ATOM 1558 C CA . SER A 1 194 ? -17.547 -7.383 4.082 1.00 95.44 194 SER A CA 1
ATOM 1559 C C . SER A 1 194 ? -16.332 -7.436 3.143 1.00 95.44 194 SER A C 1
ATOM 1561 O O . SER A 1 194 ? -16.482 -7.870 2.002 1.00 95.44 194 SER A O 1
ATOM 1563 N N . ILE A 1 195 ? -15.146 -7.038 3.615 1.00 96.25 195 ILE A N 1
ATOM 1564 C CA . ILE A 1 195 ? -13.907 -6.959 2.821 1.00 96.25 195 ILE A CA 1
ATOM 1565 C C . ILE A 1 195 ? -12.911 -8.092 3.118 1.00 96.25 195 ILE A C 1
ATOM 1567 O O . ILE A 1 195 ? -11.826 -8.115 2.552 1.00 96.25 195 ILE A O 1
ATOM 1571 N N . GLY A 1 196 ? -13.275 -9.050 3.978 1.00 95.62 196 GLY A N 1
ATOM 1572 C CA . GLY A 1 196 ? -12.423 -10.185 4.353 1.00 95.62 196 GLY A CA 1
ATOM 1573 C C . GLY A 1 196 ? -12.203 -10.310 5.860 1.00 95.62 196 GLY A C 1
ATOM 1574 O O . GLY A 1 196 ? -12.897 -9.679 6.666 1.00 95.62 196 GLY A O 1
ATOM 1575 N N . TRP A 1 197 ? -11.255 -11.162 6.259 1.00 96.19 197 TRP A N 1
ATOM 1576 C CA . TRP A 1 197 ? -10.886 -11.328 7.665 1.00 96.19 197 TRP A CA 1
ATOM 1577 C C . TRP A 1 197 ? -9.899 -10.239 8.102 1.00 96.19 197 TRP A C 1
ATOM 1579 O O . TRP A 1 197 ? -8.838 -10.054 7.501 1.00 96.19 197 TRP A O 1
ATOM 1589 N N . ILE A 1 198 ? -10.243 -9.526 9.176 1.00 96.88 198 ILE A N 1
ATOM 1590 C CA . ILE A 1 198 ? -9.457 -8.431 9.749 1.00 96.88 198 ILE A CA 1
ATOM 1591 C C . ILE A 1 198 ? -8.877 -8.879 11.089 1.00 96.88 198 ILE A C 1
ATOM 1593 O O . ILE A 1 198 ? -9.600 -9.227 12.021 1.00 96.88 198 ILE A O 1
ATOM 1597 N N . GLY A 1 199 ? -7.553 -8.845 11.209 1.00 95.69 199 GLY A N 1
ATOM 1598 C CA . GLY A 1 199 ? -6.880 -9.016 12.494 1.00 95.69 199 GLY A CA 1
ATOM 1599 C C . GLY A 1 199 ? -7.214 -7.851 13.425 1.00 95.69 199 GLY A C 1
ATOM 1600 O O . GLY A 1 199 ? -7.233 -6.695 13.005 1.00 95.69 199 GLY A O 1
ATOM 1601 N N . ILE A 1 200 ? -7.422 -8.138 14.705 1.00 94.38 200 ILE A N 1
ATOM 1602 C CA . ILE A 1 200 ? -7.793 -7.167 15.742 1.00 94.38 200 ILE A CA 1
ATOM 1603 C C . ILE A 1 200 ? -6.796 -5.998 15.814 1.00 94.38 200 ILE A C 1
ATOM 1605 O O . ILE A 1 200 ? -7.183 -4.859 16.066 1.00 94.38 200 ILE A O 1
ATOM 1609 N N . GLY A 1 201 ? -5.516 -6.250 15.518 1.00 93.00 201 GLY A N 1
ATOM 1610 C CA . GLY A 1 201 ? -4.484 -5.209 15.494 1.00 93.00 201 GLY A CA 1
ATOM 1611 C C . GLY A 1 201 ? -4.718 -4.198 14.372 1.00 93.00 201 GLY A C 1
ATOM 1612 O O . GLY A 1 201 ? -4.710 -2.988 14.590 1.00 93.00 201 GLY A O 1
ATOM 1613 N N . ASN A 1 202 ? -5.044 -4.686 13.176 1.00 95.62 202 ASN A N 1
ATOM 1614 C CA . ASN A 1 202 ? -5.407 -3.814 12.062 1.00 95.62 202 ASN A CA 1
ATOM 1615 C C . ASN A 1 202 ? -6.781 -3.161 12.247 1.00 95.62 202 ASN A C 1
ATOM 1617 O O . ASN A 1 202 ? -7.005 -2.068 11.727 1.00 95.62 202 ASN A O 1
ATOM 1621 N N . LEU A 1 203 ? -7.676 -3.762 13.035 1.00 95.75 203 LEU A N 1
ATOM 1622 C CA . LEU A 1 203 ? -8.923 -3.112 13.432 1.00 95.75 203 LEU A CA 1
ATOM 1623 C C . LEU A 1 203 ? -8.667 -1.912 14.356 1.00 95.75 203 LEU A C 1
ATOM 1625 O O . LEU A 1 203 ? -9.235 -0.847 14.126 1.00 95.75 203 LEU A O 1
ATOM 1629 N N . LEU A 1 204 ? -7.743 -2.032 15.319 1.00 95.69 204 LEU A N 1
ATOM 1630 C CA . LEU A 1 204 ? -7.280 -0.892 16.119 1.00 95.69 204 LEU A CA 1
ATOM 1631 C C . LEU A 1 204 ? -6.731 0.225 15.221 1.00 95.69 204 LEU A C 1
ATOM 1633 O O . LEU A 1 204 ? -7.131 1.381 15.361 1.00 95.69 204 LEU A O 1
ATOM 1637 N N . TYR A 1 205 ? -5.852 -0.110 14.271 1.00 96.38 205 TYR A N 1
ATOM 1638 C CA . TYR A 1 205 ? -5.320 0.889 13.342 1.00 96.38 205 TYR A CA 1
ATOM 1639 C C . TYR A 1 205 ? -6.430 1.566 12.527 1.00 96.38 205 TYR A C 1
ATOM 1641 O O . TYR A 1 205 ? -6.469 2.794 12.431 1.00 96.38 205 TYR A O 1
ATOM 1649 N N . THR A 1 206 ? -7.384 0.783 12.025 1.00 97.56 206 THR A N 1
ATOM 1650 C CA . THR A 1 206 ? -8.557 1.288 11.301 1.00 97.56 206 THR A CA 1
ATOM 1651 C C . THR A 1 206 ? -9.358 2.268 12.156 1.00 97.56 206 THR A C 1
ATOM 1653 O O . THR A 1 206 ? -9.635 3.377 11.708 1.00 97.56 206 THR A O 1
ATOM 1656 N N . PHE A 1 207 ? -9.663 1.930 13.411 1.00 98.25 207 PHE A N 1
ATOM 1657 C CA . PHE A 1 207 ? -10.406 2.822 14.305 1.00 98.25 207 PHE A CA 1
ATOM 1658 C C . PHE A 1 207 ? -9.661 4.116 14.614 1.00 98.25 207 PHE A C 1
ATOM 1660 O O . PHE A 1 207 ? -10.278 5.180 14.633 1.00 98.25 207 PHE A O 1
ATOM 1667 N N . THR A 1 208 ? -8.341 4.061 14.803 1.00 97.00 208 THR A N 1
ATOM 1668 C CA . THR A 1 208 ? -7.559 5.291 14.989 1.00 97.00 208 THR A CA 1
ATOM 1669 C C . THR A 1 208 ? -7.601 6.198 13.755 1.00 97.00 208 THR A C 1
ATOM 1671 O O . THR A 1 208 ? -7.681 7.409 13.918 1.00 97.00 208 THR A O 1
ATOM 1674 N N . ARG A 1 209 ? -7.633 5.644 12.533 1.00 96.94 209 ARG A N 1
ATOM 1675 C CA . ARG A 1 209 ? -7.782 6.427 11.291 1.00 96.94 209 ARG A CA 1
ATOM 1676 C C . ARG A 1 209 ? -9.193 6.989 11.101 1.00 96.94 209 ARG A C 1
ATOM 1678 O O . ARG A 1 209 ? -9.336 8.137 10.702 1.00 96.94 209 ARG A O 1
ATOM 1685 N N . VAL A 1 210 ? -10.233 6.225 11.447 1.00 98.12 210 VAL A N 1
ATOM 1686 C CA . VAL A 1 210 ? -11.624 6.724 11.465 1.00 98.12 210 VAL A CA 1
ATOM 1687 C C . VAL A 1 210 ? -11.749 7.940 12.388 1.00 98.12 210 VAL A C 1
ATOM 1689 O O . VAL A 1 210 ? -12.393 8.926 12.038 1.00 98.12 210 VAL A O 1
ATOM 1692 N N . LEU A 1 211 ? -11.124 7.880 13.566 1.00 97.56 211 LEU A N 1
ATOM 1693 C CA . LEU A 1 211 ? -11.163 8.960 14.551 1.00 97.56 211 LEU A CA 1
ATOM 1694 C C . LEU A 1 211 ? -10.299 10.171 14.167 1.00 97.56 211 LEU A C 1
ATOM 1696 O O . LEU A 1 211 ? -10.698 11.292 14.474 1.00 97.56 211 LEU A O 1
ATOM 1700 N N . ASP A 1 212 ? -9.174 9.961 13.480 1.00 94.06 212 ASP A N 1
ATOM 1701 C CA . ASP A 1 212 ? -8.364 11.031 12.874 1.00 94.06 212 ASP A CA 1
ATOM 1702 C C . ASP A 1 212 ? -9.175 11.790 11.810 1.00 94.06 212 ASP A C 1
ATOM 1704 O O . ASP A 1 212 ? -9.340 13.003 11.904 1.00 94.06 212 ASP A O 1
ATOM 1708 N N . SER A 1 213 ? -9.823 11.066 10.888 1.00 92.19 213 SER A N 1
ATOM 1709 C CA . SER A 1 213 ? -10.720 11.661 9.885 1.00 92.19 213 SER A CA 1
ATOM 1710 C C . SER A 1 213 ? -11.885 12.428 10.525 1.00 92.19 213 SER A C 1
ATOM 1712 O O . SER A 1 213 ? -12.195 13.545 10.114 1.00 92.19 213 SER A O 1
ATOM 1714 N N . TYR A 1 214 ? -12.494 11.882 11.584 1.00 95.12 214 TYR A N 1
ATOM 1715 C CA . TYR A 1 214 ? -13.520 12.595 12.348 1.00 95.12 214 TYR A CA 1
ATOM 1716 C C . TYR A 1 214 ? -12.992 13.881 12.997 1.00 95.12 214 TYR A C 1
ATOM 1718 O O . TYR A 1 214 ? -13.721 14.869 13.057 1.00 95.12 214 TYR A O 1
ATOM 1726 N N . GLN A 1 215 ? -11.756 13.885 13.502 1.00 90.19 215 GLN A N 1
ATOM 1727 C CA . GLN A 1 215 ? -11.164 15.077 14.108 1.00 90.19 215 GLN A CA 1
ATOM 1728 C C . GLN A 1 215 ? -10.993 16.207 13.084 1.00 90.19 215 GLN A C 1
ATOM 1730 O O . GLN A 1 215 ? -11.184 17.373 13.433 1.00 90.19 215 GLN A O 1
ATOM 1735 N N . GLU A 1 216 ? -10.653 15.869 11.840 1.00 88.19 216 GLU A N 1
ATOM 1736 C CA . GLU A 1 216 ? -10.488 16.840 10.755 1.00 88.19 216 GLU A CA 1
ATOM 1737 C C . GLU A 1 216 ? -11.835 17.352 10.216 1.00 88.19 216 GLU A C 1
ATOM 1739 O O . GLU A 1 216 ? -12.012 18.560 10.051 1.00 88.19 216 GLU A O 1
ATOM 1744 N N . GLU A 1 217 ? -12.800 16.454 9.989 1.00 91.56 217 GLU A N 1
ATOM 1745 C CA . GLU A 1 217 ? -14.043 16.762 9.259 1.00 91.56 217 GLU A CA 1
ATOM 1746 C C . GLU A 1 217 ? -15.267 17.002 10.165 1.00 91.56 217 GLU A C 1
ATOM 1748 O O . GLU A 1 217 ? -16.297 17.519 9.729 1.00 91.56 217 GLU A O 1
ATOM 1753 N N . GLY A 1 218 ? -15.200 16.612 11.440 1.00 93.88 218 GLY A N 1
ATOM 1754 C CA . GLY A 1 218 ? -16.306 16.710 12.399 1.00 93.88 218 GLY A CA 1
ATOM 1755 C C . GLY A 1 218 ? -17.436 15.691 12.195 1.00 93.88 218 GLY A C 1
ATOM 1756 O O . GLY A 1 218 ? -18.415 15.710 12.944 1.00 93.88 218 GLY A O 1
ATOM 1757 N N . ILE A 1 219 ? -17.316 14.791 11.214 1.00 96.06 219 ILE A N 1
ATOM 1758 C CA . ILE A 1 219 ? -18.258 13.701 10.926 1.00 96.06 219 ILE A CA 1
ATOM 1759 C C . ILE A 1 219 ? -17.502 12.392 10.681 1.00 96.06 219 ILE A C 1
ATOM 1761 O O . ILE A 1 219 ? -16.376 12.403 10.197 1.00 96.06 219 ILE A O 1
ATOM 1765 N N . LEU A 1 220 ? -18.101 11.254 11.049 1.00 97.94 220 LEU A N 1
ATOM 1766 C CA . LEU A 1 220 ? -17.510 9.944 10.751 1.00 97.94 220 LEU A CA 1
ATOM 1767 C C . LEU A 1 220 ? -17.522 9.704 9.230 1.00 97.94 220 LEU A C 1
ATOM 1769 O O . LEU A 1 220 ? -18.587 9.907 8.632 1.00 97.94 220 LEU A O 1
ATOM 1773 N N . PRO A 1 221 ? -16.411 9.238 8.628 1.00 97.31 221 PRO A N 1
ATOM 1774 C CA . PRO A 1 221 ? -16.307 9.037 7.184 1.00 97.31 221 PRO A CA 1
ATOM 1775 C C . PRO A 1 221 ? -17.293 7.969 6.697 1.00 97.31 221 PRO A C 1
ATOM 1777 O O . PRO A 1 221 ? -17.455 6.939 7.345 1.00 97.31 221 PRO A O 1
ATOM 1780 N N . GLU A 1 222 ? -17.962 8.183 5.565 1.00 98.06 222 GLU A N 1
ATOM 1781 C CA . GLU A 1 222 ? -18.956 7.222 5.043 1.00 98.06 222 GLU A CA 1
ATOM 1782 C C . GLU A 1 222 ? -18.325 5.880 4.631 1.00 98.06 222 GLU A C 1
ATOM 1784 O O . GLU A 1 222 ? -18.952 4.828 4.748 1.00 98.06 222 GLU A O 1
ATOM 1789 N N . GLU A 1 223 ? -17.055 5.902 4.240 1.00 96.94 223 GLU A N 1
ATOM 1790 C CA . GLU A 1 223 ? -16.218 4.731 3.999 1.00 96.94 223 GLU A CA 1
ATOM 1791 C C . GLU A 1 223 ? -14.771 5.048 4.382 1.00 96.94 223 GLU A C 1
ATOM 1793 O O . GLU A 1 223 ? -14.367 6.212 4.415 1.00 96.94 223 GLU A O 1
ATOM 1798 N N . ILE A 1 224 ? -13.992 4.018 4.707 1.00 96.19 224 ILE A N 1
ATOM 1799 C CA . ILE A 1 224 ? -12.558 4.153 4.942 1.00 96.19 224 ILE A CA 1
ATOM 1800 C C . ILE A 1 224 ? -11.789 3.079 4.181 1.00 96.19 224 ILE A C 1
ATOM 1802 O O . ILE A 1 224 ? -12.009 1.881 4.370 1.00 96.19 224 ILE A O 1
ATOM 1806 N N . LYS A 1 225 ? -10.815 3.511 3.381 1.00 95.69 225 LYS A N 1
ATOM 1807 C CA . LYS A 1 225 ? -9.917 2.603 2.676 1.00 95.69 225 LYS A CA 1
ATOM 1808 C C . LYS A 1 225 ? -9.069 1.825 3.665 1.00 95.69 225 LYS A C 1
ATOM 1810 O O . LYS A 1 225 ? -8.286 2.419 4.413 1.00 95.69 225 LYS A O 1
ATOM 1815 N N . PHE A 1 226 ? -9.183 0.507 3.691 1.00 96.88 226 PHE A N 1
ATOM 1816 C CA . PHE A 1 226 ? -8.449 -0.328 4.627 1.00 96.88 226 PHE A CA 1
ATOM 1817 C C . PHE A 1 226 ? -6.943 -0.294 4.330 1.00 96.88 226 PHE A C 1
ATOM 1819 O O . PHE A 1 226 ? -6.509 -0.504 3.199 1.00 96.88 226 PHE A O 1
ATOM 1826 N N . ALA A 1 227 ? -6.134 -0.048 5.360 1.00 95.94 227 ALA A N 1
ATOM 1827 C CA . ALA A 1 227 ? -4.678 -0.034 5.268 1.00 95.94 227 ALA A CA 1
ATOM 1828 C C . ALA A 1 227 ? -4.113 -0.986 6.329 1.00 95.94 227 ALA A C 1
ATOM 1830 O O . ALA A 1 227 ? -4.460 -0.838 7.505 1.00 95.94 227 ALA A O 1
ATOM 1831 N N . PRO A 1 228 ? -3.258 -1.952 5.959 1.00 95.75 228 PRO A N 1
ATOM 1832 C CA . PRO A 1 228 ? -2.633 -2.825 6.938 1.00 95.75 228 PRO A CA 1
ATOM 1833 C C . PRO A 1 228 ? -1.521 -2.071 7.667 1.00 95.75 228 PRO A C 1
ATOM 1835 O O . PRO A 1 228 ? -0.675 -1.446 7.038 1.00 95.75 228 PRO A O 1
ATOM 1838 N N . SER A 1 229 ? -1.483 -2.145 8.992 1.00 94.56 229 SER A N 1
ATOM 1839 C CA . SER A 1 229 ? -0.362 -1.608 9.757 1.00 94.56 229 SER A CA 1
ATOM 1840 C C . SER A 1 229 ? 0.846 -2.554 9.660 1.00 94.56 229 SER A C 1
ATOM 1842 O O . SER A 1 229 ? 0.695 -3.764 9.869 1.00 94.56 229 SER A O 1
ATOM 1844 N N . PRO A 1 230 ? 2.059 -2.021 9.411 1.00 91.12 230 PRO A N 1
ATOM 1845 C CA . PRO A 1 230 ? 3.317 -2.771 9.450 1.00 91.12 230 PRO A CA 1
ATOM 1846 C C . PRO A 1 230 ? 3.561 -3.571 10.738 1.00 91.12 230 PRO A C 1
ATOM 1848 O O . PRO A 1 230 ? 4.325 -4.531 10.732 1.00 91.12 230 PRO A O 1
ATOM 1851 N N . SER A 1 231 ? 2.901 -3.224 11.848 1.00 87.44 231 SER A N 1
ATOM 1852 C CA . SER A 1 231 ? 3.066 -3.920 13.129 1.00 87.44 231 SER A CA 1
ATOM 1853 C C . SER A 1 231 ? 2.397 -5.304 13.205 1.00 87.44 231 SER A C 1
ATOM 1855 O O . SER A 1 231 ? 2.668 -6.029 14.164 1.00 87.44 231 SER A O 1
ATOM 1857 N N . TRP A 1 232 ? 1.536 -5.698 12.251 1.00 87.94 232 TRP A N 1
ATOM 1858 C CA . TRP A 1 232 ? 0.789 -6.968 12.325 1.00 87.94 232 TRP A CA 1
ATOM 1859 C C . TRP A 1 232 ? 0.719 -7.722 11.001 1.00 87.94 232 TRP A C 1
ATOM 1861 O O . TRP A 1 232 ? 0.141 -7.228 10.039 1.00 87.94 232 TRP A O 1
ATOM 1871 N N . GLY A 1 233 ? 1.229 -8.958 10.994 1.00 87.00 233 GLY A N 1
ATOM 1872 C CA . GLY A 1 233 ? 1.344 -9.810 9.808 1.00 87.00 233 GLY A CA 1
ATOM 1873 C C . GLY A 1 233 ? 0.047 -10.032 9.020 1.00 87.00 233 GLY A C 1
ATOM 1874 O O . GLY A 1 233 ? -1.057 -10.103 9.574 1.00 87.00 233 GLY A O 1
ATOM 1875 N N . LEU A 1 234 ? 0.212 -10.200 7.707 1.00 94.81 234 LEU A N 1
ATOM 1876 C CA . LEU A 1 234 ? -0.849 -10.572 6.774 1.00 94.81 234 LEU A CA 1
ATOM 1877 C C . LEU A 1 234 ? -0.855 -12.080 6.516 1.00 94.81 234 LEU A C 1
ATOM 1879 O O . LEU A 1 234 ? 0.150 -12.763 6.712 1.00 94.81 234 LEU A O 1
ATOM 1883 N N . SER A 1 235 ? -1.994 -12.589 6.057 1.00 94.12 235 SER A N 1
ATOM 1884 C CA . SER A 1 235 ? -2.187 -13.959 5.590 1.00 94.12 235 SER A CA 1
ATOM 1885 C C . SER A 1 235 ? -2.442 -13.953 4.086 1.00 94.12 235 SER A C 1
ATOM 1887 O O . SER A 1 235 ? -3.395 -13.330 3.627 1.00 94.12 235 SER A O 1
ATOM 1889 N N . LEU A 1 236 ? -1.621 -14.664 3.314 1.00 91.31 236 LEU A N 1
ATOM 1890 C CA . LEU A 1 236 ? -1.868 -14.935 1.897 1.00 91.31 236 LEU A CA 1
ATOM 1891 C C . LEU A 1 236 ? -1.819 -16.446 1.679 1.00 91.31 236 LEU A C 1
ATOM 1893 O O . LEU A 1 236 ? -0.775 -17.067 1.857 1.00 91.31 236 LEU A O 1
ATOM 1897 N N . ASN A 1 237 ? -2.943 -17.054 1.294 1.00 87.12 237 ASN A N 1
ATOM 1898 C CA . ASN A 1 237 ? -3.071 -18.513 1.142 1.00 87.12 237 ASN A CA 1
ATOM 1899 C C . ASN A 1 237 ? -2.637 -19.317 2.390 1.00 87.12 237 ASN A C 1
ATOM 1901 O O . ASN A 1 237 ? -2.162 -20.446 2.272 1.00 87.12 237 ASN A O 1
ATOM 1905 N N . GLY A 1 238 ? -2.801 -18.741 3.585 1.00 85.00 238 GLY A N 1
ATOM 1906 C CA . GLY A 1 238 ? -2.408 -19.353 4.858 1.00 85.00 238 GLY A CA 1
ATOM 1907 C C . GLY A 1 238 ? -0.939 -19.149 5.245 1.00 85.00 238 GLY A C 1
ATOM 1908 O O . GLY A 1 238 ? -0.547 -19.553 6.340 1.00 85.00 238 GLY A O 1
ATOM 1909 N N . GLU A 1 239 ? -0.138 -18.505 4.395 1.00 88.25 239 GLU A N 1
ATOM 1910 C CA . GLU A 1 239 ? 1.239 -18.127 4.707 1.00 88.25 239 GLU A CA 1
ATOM 1911 C C . GLU A 1 239 ? 1.316 -16.699 5.246 1.00 88.25 239 GLU A C 1
ATOM 1913 O O . GLU A 1 239 ? 0.530 -15.825 4.880 1.00 88.25 239 GLU A O 1
ATOM 1918 N N . GLU A 1 240 ? 2.274 -16.467 6.141 1.00 91.75 240 GLU A N 1
ATOM 1919 C CA . GLU A 1 240 ? 2.522 -15.147 6.709 1.00 91.75 240 GLU A CA 1
ATOM 1920 C C . GLU A 1 240 ? 3.304 -14.268 5.736 1.00 91.75 240 GLU A C 1
ATOM 1922 O O . GLU A 1 240 ? 4.354 -14.671 5.234 1.00 91.75 240 GLU A O 1
ATOM 1927 N N . ILE A 1 241 ? 2.816 -13.048 5.517 1.00 92.19 241 ILE A N 1
ATOM 1928 C CA . ILE A 1 241 ? 3.488 -12.036 4.703 1.00 92.19 241 ILE A CA 1
ATOM 1929 C C . ILE A 1 241 ? 3.650 -10.745 5.501 1.00 92.19 241 ILE A C 1
ATOM 1931 O O .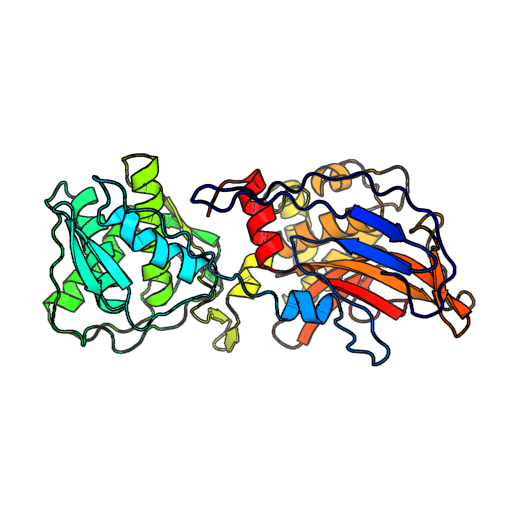 ILE A 1 241 ? 2.746 -10.303 6.213 1.00 92.19 241 ILE A O 1
ATOM 1935 N N . SER A 1 242 ? 4.824 -10.134 5.351 1.00 92.75 242 SER A N 1
ATOM 1936 C CA . SER A 1 242 ? 5.142 -8.807 5.875 1.00 92.75 242 SER A CA 1
ATOM 1937 C C . SER A 1 242 ? 4.158 -7.750 5.341 1.00 92.75 242 SER A C 1
ATOM 1939 O O . SER A 1 242 ? 4.037 -7.611 4.120 1.00 92.75 242 SER A O 1
ATOM 1941 N N . PRO A 1 243 ? 3.461 -6.985 6.200 1.00 93.44 243 PRO A N 1
ATOM 1942 C CA . PRO A 1 243 ? 2.424 -6.045 5.760 1.00 93.44 243 PRO A CA 1
ATOM 1943 C C . PRO A 1 243 ? 2.957 -4.897 4.905 1.00 93.44 243 PRO A C 1
ATOM 1945 O O . PRO A 1 243 ? 2.245 -4.379 4.048 1.00 93.44 243 PRO A O 1
ATOM 1948 N N . GLU A 1 244 ? 4.232 -4.541 5.071 1.00 93.50 244 GLU A N 1
ATOM 1949 C CA . GLU A 1 244 ? 4.924 -3.530 4.271 1.00 93.50 244 GLU A CA 1
ATOM 1950 C C . GLU A 1 244 ? 4.877 -3.851 2.771 1.00 93.50 244 GLU A C 1
ATOM 1952 O O . GLU A 1 244 ? 4.906 -2.951 1.934 1.00 93.50 244 GLU A O 1
ATOM 1957 N N . ILE A 1 245 ? 4.757 -5.135 2.414 1.00 95.88 245 ILE A N 1
ATOM 1958 C CA . ILE A 1 245 ? 4.628 -5.574 1.024 1.00 95.88 245 ILE A CA 1
ATOM 1959 C C . ILE A 1 245 ? 3.349 -5.022 0.378 1.00 95.88 245 ILE A C 1
ATOM 1961 O O . ILE A 1 245 ? 3.367 -4.686 -0.806 1.00 95.88 245 ILE A O 1
ATOM 1965 N N . ALA A 1 246 ? 2.259 -4.855 1.135 1.00 96.75 246 ALA A N 1
ATOM 1966 C CA . ALA A 1 246 ? 0.998 -4.331 0.612 1.00 96.75 246 ALA A CA 1
ATOM 1967 C C . ALA A 1 246 ? 1.107 -2.871 0.149 1.00 96.75 246 ALA A C 1
ATOM 1969 O O . ALA A 1 246 ? 0.422 -2.480 -0.795 1.00 96.75 246 ALA A O 1
ATOM 1970 N N . TYR A 1 247 ? 1.994 -2.071 0.748 1.00 96.50 247 TYR A N 1
ATOM 1971 C CA . TYR A 1 247 ? 2.196 -0.666 0.370 1.00 96.50 247 TYR A CA 1
ATOM 1972 C C . TYR A 1 247 ? 2.759 -0.513 -1.043 1.00 96.50 247 TYR A C 1
ATOM 1974 O O . TYR A 1 247 ? 2.455 0.464 -1.718 1.00 96.50 247 TYR A O 1
ATOM 1982 N N . TYR A 1 248 ? 3.473 -1.516 -1.554 1.00 97.69 248 TYR A N 1
ATOM 1983 C CA . TYR A 1 248 ? 3.937 -1.549 -2.943 1.00 97.69 248 TYR A CA 1
ATOM 1984 C C . TYR A 1 248 ? 2.823 -1.827 -3.967 1.00 97.69 248 TYR A C 1
ATOM 1986 O O . TYR A 1 248 ? 3.127 -2.072 -5.133 1.00 97.69 248 TYR A O 1
ATOM 1994 N N . LEU A 1 249 ? 1.550 -1.816 -3.554 1.00 97.31 249 LEU A N 1
ATOM 1995 C CA . LEU A 1 249 ? 0.376 -1.767 -4.434 1.00 97.31 249 LEU A CA 1
ATOM 1996 C C . LEU A 1 249 ? -0.163 -0.345 -4.621 1.00 97.31 249 LEU A C 1
ATOM 1998 O O . LEU A 1 249 ? -0.967 -0.117 -5.526 1.00 97.31 249 LEU A O 1
ATOM 2002 N N . LEU A 1 250 ? 0.252 0.609 -3.783 1.00 96.56 250 LEU A N 1
ATOM 2003 C CA . LEU A 1 250 ? -0.261 1.971 -3.843 1.00 96.56 250 LEU A CA 1
ATOM 2004 C C . LEU A 1 250 ? 0.136 2.658 -5.161 1.00 96.56 250 LEU A C 1
ATOM 2006 O O . LEU A 1 250 ? 1.229 2.417 -5.686 1.00 96.56 250 LEU A O 1
ATOM 2010 N N . PRO A 1 251 ? -0.730 3.522 -5.717 1.00 96.19 251 PRO A N 1
ATOM 2011 C CA . PRO A 1 251 ? -0.334 4.411 -6.797 1.00 96.19 251 PRO A CA 1
ATOM 2012 C C . PRO A 1 251 ? 0.646 5.480 -6.300 1.00 96.19 251 PRO A C 1
ATOM 2014 O O . PRO A 1 251 ? 0.690 5.824 -5.123 1.00 96.19 251 PRO A O 1
ATOM 2017 N N . GLU A 1 252 ? 1.371 6.076 -7.235 1.00 91.94 252 GLU A N 1
ATOM 2018 C CA . GLU A 1 252 ? 2.278 7.202 -7.000 1.00 91.94 252 GLU A CA 1
ATOM 2019 C C . GLU A 1 252 ? 1.921 8.361 -7.951 1.00 91.94 252 GLU A C 1
ATOM 2021 O O . GLU A 1 252 ? 1.023 8.227 -8.799 1.00 91.94 252 GLU A O 1
ATOM 2026 N N . PRO A 1 253 ? 2.576 9.532 -7.839 1.00 90.50 253 PRO A N 1
ATOM 2027 C CA . PRO A 1 253 ? 2.356 10.630 -8.769 1.00 90.50 253 PRO A CA 1
ATOM 2028 C C . PRO A 1 253 ? 2.535 10.263 -10.236 1.00 90.50 253 PRO A C 1
ATOM 2030 O O . PRO A 1 253 ? 1.701 10.662 -11.053 1.00 90.50 253 PRO A O 1
ATOM 2033 N N . ASP A 1 254 ? 3.544 9.451 -10.533 1.00 93.25 254 ASP A N 1
ATOM 2034 C CA . ASP A 1 254 ? 3.922 9.010 -11.870 1.00 93.25 254 ASP A CA 1
ATOM 2035 C C . ASP A 1 254 ? 3.541 7.549 -12.183 1.00 93.25 254 ASP A C 1
ATOM 2037 O O . ASP A 1 254 ? 3.627 7.135 -13.339 1.00 93.25 254 ASP A O 1
ATOM 2041 N N . VAL A 1 255 ? 3.033 6.797 -11.198 1.00 96.62 255 VAL A N 1
ATOM 2042 C CA . VAL A 1 255 ? 2.500 5.429 -11.343 1.00 96.62 255 VAL A CA 1
ATOM 2043 C C . VAL A 1 255 ? 0.996 5.427 -11.063 1.00 96.62 255 VAL A C 1
ATOM 2045 O O . VAL A 1 255 ? 0.556 5.298 -9.920 1.00 96.62 255 VAL A O 1
ATOM 2048 N N . ILE A 1 256 ? 0.184 5.573 -12.106 1.00 96.12 256 ILE A N 1
ATOM 2049 C CA . ILE A 1 256 ? -1.276 5.690 -11.997 1.00 96.12 256 ILE A CA 1
ATOM 2050 C C . ILE A 1 256 ? -1.915 4.322 -12.279 1.00 96.12 256 ILE A C 1
ATOM 2052 O O . ILE A 1 256 ? -1.808 3.816 -13.391 1.00 96.12 256 ILE A O 1
ATOM 2056 N N . THR A 1 257 ? -2.566 3.710 -11.282 1.00 93.81 257 THR A N 1
ATOM 2057 C CA . THR A 1 257 ? -3.014 2.297 -11.322 1.00 93.81 257 THR A CA 1
ATOM 2058 C C . THR A 1 257 ? -4.513 2.098 -11.579 1.00 93.81 257 THR A C 1
ATOM 2060 O O . THR A 1 257 ? -4.919 1.018 -12.012 1.00 93.81 257 THR A O 1
ATOM 2063 N N . ASP A 1 258 ? -5.342 3.117 -11.333 1.00 87.38 258 ASP A N 1
ATOM 2064 C CA . ASP A 1 258 ? -6.810 2.998 -11.310 1.00 87.38 258 ASP A CA 1
ATOM 2065 C C . ASP A 1 258 ? -7.506 3.556 -12.568 1.00 87.38 258 ASP A C 1
ATOM 2067 O O . ASP A 1 258 ? -8.678 3.933 -12.557 1.00 87.38 258 ASP A O 1
ATOM 2071 N N . THR A 1 259 ? -6.792 3.622 -13.693 1.00 96.12 259 THR A N 1
ATOM 2072 C CA . THR A 1 259 ? -7.360 4.108 -14.958 1.00 96.12 259 THR A CA 1
ATOM 2073 C C . THR A 1 259 ? -8.017 2.983 -15.746 1.00 96.12 259 THR A C 1
ATOM 2075 O O . THR A 1 259 ? -7.653 1.807 -15.650 1.00 96.12 259 THR A O 1
ATOM 2078 N N . ARG A 1 260 ? -8.985 3.346 -16.594 1.00 97.06 260 ARG A N 1
ATOM 2079 C CA . ARG A 1 260 ? -9.597 2.399 -17.534 1.00 97.06 260 ARG A CA 1
ATOM 2080 C C . ARG A 1 260 ? -8.549 1.765 -18.453 1.00 97.06 260 ARG A C 1
ATOM 2082 O O . ARG A 1 260 ? -8.601 0.561 -18.673 1.00 97.06 260 ARG A O 1
ATOM 2089 N N . THR A 1 261 ? -7.598 2.557 -18.947 1.00 97.56 261 THR A N 1
ATOM 2090 C CA . THR A 1 261 ? -6.526 2.097 -19.840 1.00 97.56 261 THR A CA 1
ATOM 2091 C C . THR A 1 261 ? -5.712 0.978 -19.195 1.00 97.56 261 THR A C 1
ATOM 2093 O O . THR A 1 261 ? -5.570 -0.095 -19.781 1.00 97.56 261 THR A O 1
ATOM 2096 N N . VAL A 1 262 ? -5.224 1.198 -17.971 1.00 98.06 262 VAL A N 1
ATOM 2097 C CA . VAL A 1 262 ? -4.442 0.212 -17.214 1.00 98.06 262 VAL A CA 1
ATOM 2098 C C . VAL A 1 262 ? -5.266 -1.050 -16.950 1.00 98.06 262 VAL A C 1
ATOM 2100 O O . VAL A 1 262 ? -4.798 -2.153 -17.242 1.00 98.06 262 VAL A O 1
ATOM 2103 N N . LYS A 1 263 ? -6.515 -0.904 -16.485 1.00 97.75 263 LYS A N 1
ATOM 2104 C CA . LYS A 1 263 ? -7.417 -2.039 -16.218 1.00 97.75 263 LYS A CA 1
ATOM 2105 C C . LYS A 1 263 ? -7.694 -2.877 -17.468 1.00 97.75 263 LYS A C 1
ATOM 2107 O O . LYS A 1 263 ? -7.635 -4.105 -17.397 1.00 97.75 263 LYS A O 1
ATOM 2112 N N . ASP A 1 264 ? -7.949 -2.236 -18.608 1.00 98.19 264 ASP A N 1
ATOM 2113 C CA . ASP A 1 264 ? -8.225 -2.916 -19.878 1.00 98.19 264 ASP A CA 1
ATOM 2114 C C . ASP A 1 264 ? -6.995 -3.714 -20.356 1.00 98.19 264 ASP A C 1
ATOM 2116 O O . ASP A 1 264 ? -7.130 -4.865 -20.778 1.00 98.19 264 ASP A O 1
ATOM 2120 N N . ILE A 1 265 ? -5.784 -3.156 -20.219 1.00 98.50 265 ILE A N 1
ATOM 2121 C CA . ILE A 1 265 ? -4.531 -3.854 -20.556 1.00 98.50 265 ILE A CA 1
ATOM 2122 C C . ILE A 1 265 ? -4.316 -5.062 -19.642 1.00 98.50 265 ILE A C 1
ATOM 2124 O O . ILE A 1 265 ? -4.073 -6.167 -20.132 1.00 98.50 265 ILE A O 1
ATOM 2128 N N . VAL A 1 266 ? -4.425 -4.878 -18.322 1.00 98.38 266 VAL A N 1
ATOM 2129 C CA . VAL A 1 266 ? -4.263 -5.968 -17.347 1.00 98.38 266 VAL A CA 1
ATOM 2130 C C . VAL A 1 266 ? -5.262 -7.086 -17.628 1.00 98.38 266 VAL A C 1
ATOM 2132 O O . VAL A 1 266 ? -4.881 -8.259 -17.669 1.00 98.38 266 VAL A O 1
ATOM 2135 N N . HIS A 1 267 ? -6.526 -6.737 -17.873 1.00 97.94 267 HIS A N 1
ATOM 2136 C CA . HIS A 1 267 ? -7.574 -7.696 -18.192 1.00 97.94 267 HIS A CA 1
ATOM 2137 C C . HIS A 1 267 ? -7.273 -8.473 -19.480 1.00 97.94 267 HIS A C 1
ATOM 2139 O O . HIS A 1 267 ? -7.412 -9.698 -19.504 1.00 97.94 267 HIS A O 1
ATOM 2145 N N . GLU A 1 268 ? -6.825 -7.797 -20.539 1.00 98.19 268 GLU A N 1
ATOM 2146 C CA . GLU A 1 268 ? -6.514 -8.453 -21.808 1.00 98.19 268 GLU A CA 1
ATOM 2147 C C . GLU A 1 268 ? -5.307 -9.389 -21.692 1.00 98.19 268 GLU A C 1
ATOM 2149 O O . GLU A 1 268 ? -5.382 -10.558 -22.076 1.00 98.19 268 GLU A O 1
ATOM 2154 N N . VAL A 1 269 ? -4.217 -8.938 -21.066 1.00 98.31 269 VAL A N 1
ATOM 2155 C CA . VAL A 1 269 ? -3.034 -9.782 -20.839 1.00 98.31 269 VAL A CA 1
A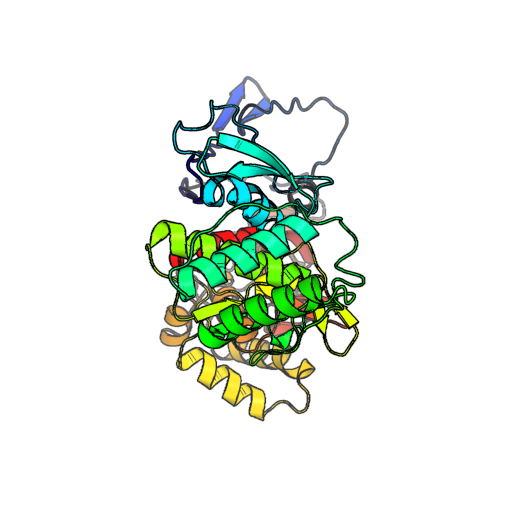TOM 2156 C C . VAL A 1 269 ? -3.377 -10.976 -19.938 1.00 98.31 269 VAL A C 1
ATOM 2158 O O . VAL A 1 269 ? -2.913 -12.099 -20.181 1.00 98.31 269 VAL A O 1
ATOM 2161 N N . ARG A 1 270 ? -4.257 -10.790 -18.942 1.00 97.56 270 ARG A N 1
ATOM 2162 C CA . ARG A 1 270 ? -4.719 -11.863 -18.050 1.00 97.56 270 ARG A CA 1
ATOM 2163 C C . ARG A 1 270 ? -5.410 -13.002 -18.799 1.00 97.56 270 ARG A C 1
ATOM 2165 O O . ARG A 1 270 ? -5.188 -14.153 -18.423 1.00 97.56 270 ARG A O 1
ATOM 2172 N N . LYS A 1 271 ? -6.173 -12.733 -19.869 1.00 97.31 271 LYS A N 1
ATOM 2173 C CA . LYS A 1 271 ? -6.830 -13.780 -20.688 1.00 97.31 271 LYS A CA 1
ATOM 2174 C C . LYS A 1 271 ? -5.839 -14.755 -21.324 1.00 97.31 271 LYS A C 1
ATOM 2176 O O . LYS A 1 271 ? -6.194 -15.895 -21.615 1.00 97.31 271 LYS A O 1
ATOM 2181 N N . HIS A 1 272 ? -4.595 -14.325 -21.518 1.00 96.19 272 HIS A N 1
ATOM 2182 C CA . HIS A 1 272 ? -3.528 -15.141 -22.091 1.00 96.19 272 HIS A CA 1
ATOM 2183 C C . HIS A 1 272 ? -2.683 -15.879 -21.042 1.00 96.19 272 HIS A C 1
ATOM 2185 O O . HIS A 1 272 ? -1.698 -16.527 -21.407 1.00 96.19 272 HIS A O 1
ATOM 2191 N N . CYS A 1 273 ? -3.039 -15.790 -19.758 1.00 96.75 273 CYS A N 1
ATOM 2192 C CA . CYS A 1 273 ? -2.362 -16.467 -18.654 1.00 96.75 273 CYS A CA 1
ATOM 2193 C C . CYS A 1 273 ? -3.137 -17.718 -18.224 1.00 96.75 273 CYS A C 1
ATOM 2195 O O . CYS A 1 273 ? -4.344 -17.655 -18.001 1.00 96.75 273 CYS A O 1
ATOM 2197 N N . ARG A 1 274 ? -2.447 -18.841 -17.999 1.00 95.44 274 ARG A N 1
ATOM 2198 C CA . ARG A 1 274 ? -3.057 -20.034 -17.378 1.00 95.44 274 ARG A CA 1
ATOM 2199 C C . ARG A 1 274 ? -3.037 -19.954 -15.855 1.00 95.44 274 ARG A C 1
ATOM 2201 O O . ARG A 1 274 ? -3.981 -20.381 -15.198 1.00 95.44 274 ARG A O 1
ATOM 2208 N N . LYS A 1 275 ? -1.962 -19.398 -15.291 1.00 93.62 275 LYS A N 1
ATOM 2209 C CA . LYS A 1 275 ? -1.753 -19.211 -13.844 1.00 93.62 275 LYS A CA 1
ATOM 2210 C C . LYS A 1 275 ? -1.544 -17.738 -13.512 1.00 93.62 275 LYS A C 1
ATOM 2212 O O . LYS A 1 275 ? -1.197 -16.954 -14.390 1.00 93.62 275 LYS A O 1
ATOM 2217 N N . ARG A 1 276 ? -1.797 -17.319 -12.265 1.00 89.88 276 ARG A N 1
ATOM 2218 C CA . ARG A 1 276 ? -1.541 -15.926 -11.827 1.00 89.88 276 ARG A CA 1
ATOM 2219 C C . ARG A 1 276 ? -0.050 -15.582 -11.875 1.00 89.88 276 ARG A C 1
ATOM 2221 O O . ARG A 1 276 ? 0.288 -14.486 -12.296 1.00 89.88 276 ARG A O 1
ATOM 2228 N N . SER A 1 277 ? 0.819 -16.545 -11.572 1.00 91.62 277 SER A N 1
ATOM 2229 C CA . SER A 1 277 ? 2.280 -16.390 -11.613 1.00 91.62 277 SER A CA 1
ATOM 2230 C C . SER A 1 277 ? 2.858 -16.086 -13.003 1.00 91.62 277 SER A C 1
ATOM 2232 O O . SER A 1 277 ? 3.971 -15.589 -13.097 1.00 91.62 277 SER A O 1
ATOM 2234 N N . GLU A 1 278 ? 2.115 -16.326 -14.089 1.00 95.88 278 GLU A N 1
ATOM 2235 C CA . GLU A 1 278 ? 2.546 -15.960 -15.450 1.00 95.88 278 GLU A CA 1
ATOM 2236 C C . GLU A 1 278 ? 2.330 -14.472 -15.765 1.00 95.88 278 GLU A C 1
ATOM 2238 O O . GLU A 1 278 ? 2.920 -13.948 -16.711 1.00 95.88 278 GLU A O 1
ATOM 2243 N N . LEU A 1 279 ? 1.460 -13.799 -15.004 1.00 97.56 279 LEU A N 1
ATOM 2244 C CA . LEU A 1 279 ? 1.002 -12.449 -15.315 1.00 97.56 279 LEU A CA 1
ATOM 2245 C C . LEU A 1 279 ? 2.125 -11.399 -15.277 1.00 97.56 279 LEU A C 1
ATOM 2247 O O . LEU A 1 279 ? 2.195 -10.641 -16.243 1.00 97.56 279 LEU A O 1
ATOM 2251 N N . PRO A 1 280 ? 3.035 -11.365 -14.277 1.00 98.06 280 PRO A N 1
ATOM 2252 C CA . PRO A 1 280 ? 4.142 -10.406 -14.270 1.00 98.06 280 PRO A CA 1
ATOM 2253 C C . PRO A 1 280 ? 4.966 -10.453 -15.555 1.00 98.06 280 PRO A C 1
ATOM 2255 O O . PRO A 1 280 ? 5.132 -9.445 -16.236 1.00 98.06 280 PRO A O 1
ATOM 2258 N N . LYS A 1 281 ? 5.394 -11.656 -15.954 1.00 97.81 281 LYS A N 1
ATOM 2259 C CA . LYS A 1 281 ? 6.204 -11.851 -17.156 1.00 97.81 281 LYS A CA 1
ATOM 2260 C C . LYS A 1 281 ? 5.470 -11.411 -18.425 1.00 97.81 281 LYS A C 1
ATOM 2262 O O . LYS A 1 281 ? 6.065 -10.767 -19.279 1.00 97.81 281 LYS A O 1
ATOM 2267 N N . LYS A 1 282 ? 4.175 -11.713 -18.548 1.00 98.38 282 LYS A N 1
ATOM 2268 C CA . LYS A 1 282 ? 3.380 -11.316 -19.722 1.00 98.38 282 LYS A CA 1
ATOM 2269 C C . LYS A 1 282 ? 3.101 -9.817 -19.778 1.00 98.38 282 LYS A C 1
ATOM 2271 O O . LYS A 1 282 ? 3.090 -9.252 -20.867 1.00 98.38 282 LYS A O 1
ATOM 2276 N N . LEU A 1 283 ? 2.894 -9.171 -18.631 1.00 98.69 283 LEU A N 1
ATOM 2277 C CA . LEU A 1 283 ? 2.785 -7.713 -18.557 1.00 98.69 283 LEU A CA 1
ATOM 2278 C C . LEU A 1 283 ? 4.113 -7.050 -18.930 1.00 98.69 283 LEU A C 1
ATOM 2280 O O . LEU A 1 283 ? 4.110 -6.067 -19.657 1.00 98.69 283 LEU A O 1
ATOM 2284 N N . LEU A 1 284 ? 5.243 -7.620 -18.512 1.00 98.56 284 LEU A N 1
ATOM 2285 C CA . LEU A 1 284 ? 6.571 -7.149 -18.898 1.00 98.56 284 LEU A CA 1
ATOM 2286 C C . LEU A 1 284 ? 6.817 -7.281 -20.407 1.00 98.56 284 LEU A C 1
ATOM 2288 O O . LEU A 1 284 ? 7.253 -6.321 -21.040 1.00 98.56 284 LEU A O 1
ATOM 2292 N N . GLU A 1 285 ? 6.499 -8.441 -20.989 1.00 98.31 285 GLU A N 1
ATOM 2293 C CA . GLU A 1 285 ? 6.557 -8.670 -22.440 1.00 98.31 285 GLU A CA 1
ATOM 2294 C C . GLU A 1 285 ? 5.676 -7.664 -23.198 1.00 98.31 285 GLU A C 1
ATOM 2296 O O . GLU A 1 285 ? 6.093 -7.123 -24.223 1.00 98.31 285 GLU A O 1
ATOM 2301 N N . TRP A 1 286 ? 4.476 -7.380 -22.680 1.00 98.50 286 TRP A N 1
ATOM 2302 C CA . TRP A 1 286 ? 3.577 -6.375 -23.241 1.00 98.50 286 TRP A CA 1
ATOM 2303 C C . TRP A 1 286 ? 4.187 -4.970 -23.172 1.00 98.50 286 TRP A C 1
ATOM 2305 O O . TRP A 1 286 ? 4.290 -4.309 -24.201 1.00 98.50 286 TRP A O 1
ATOM 2315 N N . THR A 1 287 ? 4.665 -4.532 -22.003 1.00 98.38 287 THR A N 1
ATOM 2316 C CA . THR A 1 287 ? 5.268 -3.200 -21.824 1.00 98.38 287 THR A CA 1
ATOM 2317 C C . THR A 1 287 ? 6.460 -3.004 -22.754 1.00 98.38 287 THR A C 1
ATOM 2319 O O . THR A 1 287 ? 6.560 -1.977 -23.421 1.00 98.38 287 THR A O 1
ATOM 2322 N N . ASN A 1 288 ? 7.337 -4.008 -22.842 1.00 97.12 288 ASN A N 1
ATOM 2323 C CA . ASN A 1 288 ? 8.516 -3.960 -23.699 1.00 97.12 288 ASN A CA 1
ATOM 2324 C C . ASN A 1 288 ? 8.161 -3.824 -25.184 1.00 97.12 288 ASN A C 1
ATOM 2326 O O . ASN A 1 288 ? 8.808 -3.083 -25.918 1.00 97.12 288 ASN A O 1
ATOM 2330 N N . LYS A 1 289 ? 7.132 -4.552 -25.625 1.00 97.94 289 LYS A N 1
ATOM 2331 C CA . LYS A 1 289 ? 6.701 -4.571 -27.021 1.00 97.94 289 LYS A CA 1
ATOM 2332 C C . LYS A 1 289 ? 5.945 -3.304 -27.422 1.00 97.94 289 LYS A C 1
ATOM 2334 O O . LYS A 1 289 ? 6.077 -2.850 -28.556 1.00 97.94 289 LYS A O 1
ATOM 2339 N N . GLU A 1 290 ? 5.112 -2.779 -26.530 1.00 97.81 290 GLU A N 1
ATOM 2340 C CA . GLU A 1 290 ? 4.138 -1.733 -26.856 1.00 97.81 290 GLU A CA 1
ATOM 2341 C C . GLU A 1 290 ? 4.655 -0.309 -26.608 1.00 97.81 290 GLU A C 1
ATOM 2343 O O . GLU A 1 290 ? 3.990 0.654 -26.989 1.00 97.81 290 GLU A O 1
ATOM 2348 N N . ILE A 1 291 ? 5.828 -0.150 -25.991 1.00 95.62 291 ILE A N 1
ATOM 2349 C CA . ILE A 1 291 ? 6.468 1.151 -25.776 1.00 95.62 291 ILE A CA 1
ATOM 2350 C C . ILE A 1 291 ? 7.760 1.209 -26.588 1.00 95.62 291 ILE A C 1
ATOM 2352 O O . ILE A 1 291 ? 8.604 0.321 -26.531 1.00 95.62 291 ILE A O 1
ATOM 2356 N N . THR A 1 292 ? 7.935 2.287 -27.349 1.00 93.62 292 THR A N 1
ATOM 2357 C CA . THR A 1 292 ? 9.165 2.549 -28.099 1.00 93.62 292 THR A CA 1
ATOM 2358 C C . THR A 1 292 ? 10.138 3.370 -27.259 1.00 93.62 292 THR A C 1
ATOM 2360 O O . THR A 1 292 ? 9.784 4.434 -26.746 1.00 93.62 292 THR A O 1
ATOM 2363 N N . TYR A 1 293 ? 11.386 2.914 -27.162 1.00 91.12 293 TYR A N 1
ATOM 2364 C CA . TYR A 1 293 ? 12.420 3.637 -26.428 1.00 91.12 293 TYR A CA 1
ATOM 2365 C C . TYR A 1 293 ? 12.749 4.992 -27.079 1.00 91.12 293 TYR A C 1
ATOM 2367 O O . TYR A 1 293 ? 13.013 5.064 -28.280 1.00 91.12 293 TYR A O 1
ATOM 2375 N N . THR A 1 294 ? 12.760 6.071 -26.294 1.00 86.25 294 THR A N 1
ATOM 2376 C CA . THR A 1 294 ? 13.194 7.409 -26.725 1.00 86.25 294 THR A CA 1
ATOM 2377 C C . THR A 1 294 ? 13.744 8.235 -25.564 1.00 86.25 294 THR A C 1
ATOM 2379 O O . THR A 1 294 ? 13.264 8.151 -24.437 1.00 86.25 294 THR A O 1
ATOM 2382 N N . ILE A 1 295 ? 14.723 9.093 -25.854 1.00 76.44 295 ILE A N 1
ATOM 2383 C CA . ILE A 1 295 ? 15.348 9.994 -24.872 1.00 76.44 295 ILE A CA 1
ATOM 2384 C C . ILE A 1 295 ? 14.662 11.354 -24.736 1.00 76.44 295 ILE A C 1
ATOM 2386 O O . ILE A 1 295 ? 15.010 12.128 -23.850 1.00 76.44 295 ILE A O 1
ATOM 2390 N N . TYR A 1 296 ? 13.695 11.661 -25.602 1.00 70.50 296 TYR A N 1
ATOM 2391 C CA . TYR A 1 296 ? 13.001 12.955 -25.599 1.00 70.50 296 TYR A CA 1
ATOM 2392 C C . TYR A 1 296 ? 11.849 13.034 -24.585 1.00 70.50 296 TYR A C 1
ATOM 2394 O O . TYR A 1 296 ? 11.138 14.035 -24.548 1.00 70.50 296 TYR A O 1
ATOM 2402 N N . SER A 1 297 ? 11.658 11.989 -23.777 1.00 64.12 297 SER A N 1
ATOM 2403 C CA . SER A 1 297 ? 10.657 11.943 -22.713 1.00 64.12 297 SER A CA 1
ATOM 2404 C C . SER A 1 297 ? 11.264 12.391 -21.377 1.00 64.12 297 SER A C 1
ATOM 2406 O O . SER A 1 297 ? 12.279 11.853 -20.907 1.00 64.12 297 SER A O 1
ATOM 2408 N N . PHE A 1 298 ? 10.651 13.399 -20.757 1.00 63.31 298 PHE A N 1
ATOM 2409 C CA . PHE A 1 298 ? 11.063 13.934 -19.462 1.00 63.31 298 PHE A CA 1
ATOM 2410 C C . PHE A 1 298 ? 9.917 13.829 -18.460 1.00 63.31 298 PHE A C 1
ATOM 2412 O O . PHE A 1 298 ? 8.970 14.600 -18.534 1.00 63.31 298 PHE A O 1
ATOM 2419 N N . GLY A 1 299 ? 10.049 12.901 -17.505 1.00 65.12 299 GLY A N 1
ATOM 2420 C CA . GLY A 1 299 ? 9.183 12.837 -16.324 1.00 65.12 299 GLY A CA 1
ATOM 2421 C C . GLY A 1 299 ? 7.735 12.468 -16.634 1.00 65.12 299 GLY A C 1
ATOM 2422 O O . GLY A 1 299 ? 6.839 13.027 -16.012 1.00 65.12 299 GLY A O 1
ATOM 2423 N N . ALA A 1 300 ? 7.515 11.570 -17.599 1.00 83.75 300 ALA A N 1
ATOM 2424 C CA . ALA A 1 300 ? 6.175 11.172 -17.998 1.00 83.75 300 ALA A CA 1
ATOM 2425 C C . ALA A 1 300 ? 5.559 10.194 -16.983 1.00 83.75 300 ALA A C 1
ATOM 2427 O O . ALA A 1 300 ? 6.188 9.235 -16.521 1.00 83.75 300 ALA A O 1
ATOM 2428 N N . THR A 1 301 ? 4.296 10.433 -16.662 1.00 93.38 301 THR A N 1
ATOM 2429 C CA . THR A 1 301 ? 3.452 9.508 -15.906 1.00 93.38 301 THR A CA 1
ATOM 2430 C C . THR A 1 301 ? 3.156 8.249 -16.724 1.00 93.38 301 THR A C 1
ATOM 2432 O O . THR A 1 301 ? 3.223 8.255 -17.955 1.00 93.38 301 THR A O 1
ATOM 2435 N N . SER A 1 302 ? 2.758 7.161 -16.061 1.00 96.31 302 SER A N 1
ATOM 2436 C CA . SER A 1 302 ? 2.340 5.929 -16.743 1.00 96.31 302 SER A CA 1
ATOM 2437 C C . SER A 1 302 ? 1.257 6.167 -17.807 1.00 96.31 302 SER A C 1
ATOM 2439 O O . SER A 1 302 ? 1.313 5.556 -18.870 1.00 96.31 302 SER A O 1
ATOM 2441 N N . GLU A 1 303 ? 0.308 7.081 -17.577 1.00 95.44 303 GLU A N 1
ATOM 2442 C CA . GLU A 1 303 ? -0.757 7.398 -18.543 1.00 95.44 303 GLU A CA 1
ATOM 2443 C C . GLU A 1 303 ? -0.233 8.135 -19.780 1.00 95.44 303 GLU A C 1
ATOM 2445 O O . GLU A 1 303 ? -0.560 7.752 -20.903 1.00 95.44 303 GLU A O 1
ATOM 2450 N N . GLU A 1 304 ? 0.633 9.135 -19.606 1.00 95.25 304 GLU A N 1
ATOM 2451 C CA . GLU A 1 304 ? 1.234 9.869 -20.732 1.00 95.25 304 GLU A CA 1
ATOM 2452 C C . GLU A 1 304 ? 2.080 8.943 -21.621 1.00 95.25 304 GLU A C 1
ATOM 2454 O O . GLU A 1 304 ? 2.121 9.083 -22.848 1.00 95.25 304 GLU A O 1
ATOM 2459 N N . VAL A 1 305 ? 2.733 7.945 -21.021 1.00 96.38 305 VAL A N 1
ATOM 2460 C CA . VAL A 1 305 ? 3.504 6.930 -21.751 1.00 96.38 305 VAL A CA 1
ATOM 2461 C C . VAL A 1 305 ? 2.578 5.943 -22.464 1.00 96.38 305 VAL A C 1
ATOM 2463 O O . VAL A 1 305 ? 2.846 5.570 -23.608 1.00 96.38 305 VAL A O 1
ATOM 2466 N N . LEU A 1 306 ? 1.469 5.538 -21.839 1.00 96.88 306 LEU A N 1
ATOM 2467 C CA . LEU A 1 306 ? 0.457 4.684 -22.470 1.00 96.88 306 LEU A CA 1
ATOM 2468 C C . LEU A 1 306 ? -0.251 5.380 -23.644 1.00 96.88 306 LEU A C 1
ATOM 2470 O O . LEU A 1 306 ? -0.619 4.709 -24.612 1.00 96.88 306 LEU A O 1
ATOM 2474 N N . GLU A 1 307 ? -0.407 6.703 -23.594 1.00 95.62 307 GLU A N 1
ATOM 2475 C CA . GLU A 1 307 ? -0.942 7.504 -24.698 1.00 95.62 307 GLU A CA 1
ATOM 2476 C C . GLU A 1 307 ? 0.089 7.677 -25.824 1.00 95.62 307 GLU A C 1
ATOM 2478 O O . GLU A 1 307 ? -0.187 7.378 -26.987 1.00 95.62 307 GLU A O 1
ATOM 2483 N N . SER A 1 308 ? 1.304 8.117 -25.487 1.00 95.00 308 SER A N 1
ATOM 2484 C CA . SER A 1 308 ? 2.345 8.438 -26.474 1.00 95.00 308 SER A CA 1
ATOM 2485 C C . SER A 1 308 ? 3.060 7.215 -27.059 1.00 95.00 308 SER A C 1
ATOM 2487 O O . SER A 1 308 ? 3.667 7.314 -28.132 1.00 95.00 308 SER A O 1
ATOM 2489 N N . ARG A 1 309 ? 3.012 6.075 -26.354 1.00 95.19 309 ARG A N 1
ATOM 2490 C CA . ARG A 1 309 ? 3.736 4.823 -26.648 1.00 95.19 309 ARG A CA 1
ATOM 2491 C C . ARG A 1 309 ? 5.247 5.002 -26.748 1.00 95.19 309 ARG A C 1
ATOM 2493 O O . ARG A 1 309 ? 5.922 4.283 -27.486 1.00 95.19 309 ARG A O 1
ATOM 2500 N N . LYS A 1 310 ? 5.786 5.982 -26.024 1.00 93.56 310 LYS A N 1
ATOM 2501 C CA . LYS A 1 310 ? 7.187 6.392 -26.096 1.00 93.56 310 LYS A CA 1
ATOM 2502 C C . LYS A 1 310 ? 7.714 6.751 -24.712 1.00 93.56 310 LYS A C 1
ATOM 2504 O O . LYS A 1 310 ? 7.057 7.483 -23.987 1.00 93.56 310 LYS A O 1
ATOM 2509 N N . GLY A 1 311 ? 8.916 6.291 -24.374 1.00 91.62 311 GLY A N 1
ATOM 2510 C CA . GLY A 1 311 ? 9.545 6.645 -23.101 1.00 91.62 311 GLY A CA 1
ATOM 2511 C C . GLY A 1 311 ? 10.982 6.152 -22.956 1.00 91.62 311 GLY A C 1
ATOM 2512 O O . GLY A 1 311 ? 11.490 5.435 -23.815 1.00 91.62 311 GLY A O 1
ATOM 2513 N N . LYS A 1 312 ? 11.641 6.536 -21.864 1.00 89.06 312 LYS A N 1
ATOM 2514 C CA . LYS A 1 312 ? 12.944 6.001 -21.422 1.00 89.06 312 LYS A CA 1
ATOM 2515 C C . LYS A 1 312 ? 12.772 4.950 -20.321 1.00 89.06 312 LYS A C 1
ATOM 2517 O O . LYS A 1 312 ? 11.658 4.667 -19.901 1.00 89.06 312 LYS A O 1
ATOM 2522 N N . CYS A 1 313 ? 13.864 4.400 -19.792 1.00 90.88 313 CYS A N 1
ATOM 2523 C CA . CYS A 1 313 ? 13.819 3.329 -18.784 1.00 90.88 313 CYS A CA 1
ATOM 2524 C C . CYS A 1 313 ? 12.942 3.632 -17.548 1.00 90.88 313 CYS A C 1
ATOM 2526 O O . CYS A 1 313 ? 12.195 2.765 -17.091 1.00 90.88 313 CYS A O 1
ATOM 2528 N N . ALA A 1 314 ? 12.964 4.871 -17.046 1.00 90.06 314 ALA A N 1
ATOM 2529 C CA . ALA A 1 314 ? 12.087 5.305 -15.953 1.00 90.06 314 ALA A CA 1
ATOM 2530 C C . ALA A 1 314 ? 10.596 5.286 -16.346 1.00 90.06 314 ALA A C 1
ATOM 2532 O O . ALA A 1 314 ? 9.753 4.850 -15.571 1.00 90.06 314 ALA A O 1
ATOM 2533 N N . ASP A 1 315 ? 10.276 5.666 -17.580 1.00 93.94 315 ASP A N 1
ATOM 2534 C CA . ASP A 1 315 ? 8.908 5.711 -18.099 1.00 93.94 315 ASP A CA 1
ATOM 2535 C C . ASP A 1 315 ? 8.347 4.293 -18.327 1.00 93.94 315 ASP A C 1
ATOM 2537 O O . ASP A 1 315 ? 7.202 3.997 -17.987 1.00 93.94 315 ASP A O 1
ATOM 2541 N N . PHE A 1 316 ? 9.178 3.376 -18.842 1.00 95.62 316 PHE A N 1
ATOM 2542 C CA . PHE A 1 316 ? 8.844 1.948 -18.935 1.00 95.62 316 PHE A CA 1
ATOM 2543 C C . PHE A 1 316 ? 8.584 1.352 -17.549 1.00 95.62 316 PHE A C 1
ATOM 2545 O O . PHE A 1 316 ? 7.646 0.573 -17.370 1.00 95.62 316 PHE A O 1
ATOM 2552 N N . THR A 1 317 ? 9.409 1.733 -16.570 1.00 96.12 317 THR A N 1
ATOM 2553 C CA . THR A 1 317 ? 9.245 1.346 -15.167 1.00 96.12 317 THR A CA 1
ATOM 2554 C C . THR A 1 317 ? 7.902 1.832 -14.625 1.00 96.12 317 THR A C 1
ATOM 2556 O O . THR A 1 317 ? 7.157 1.026 -14.073 1.00 96.12 317 THR A O 1
ATOM 2559 N N . ASN A 1 318 ? 7.531 3.091 -14.873 1.00 96.81 318 ASN A N 1
ATOM 2560 C CA . ASN A 1 318 ? 6.255 3.658 -14.435 1.00 96.81 318 ASN A CA 1
ATOM 2561 C C . ASN A 1 318 ? 5.046 2.906 -15.013 1.00 96.81 318 ASN A C 1
ATOM 2563 O O . ASN A 1 318 ? 4.133 2.545 -14.268 1.00 96.81 318 ASN A O 1
ATOM 2567 N N . VAL A 1 319 ? 5.049 2.599 -16.317 1.00 98.44 319 VAL A N 1
ATOM 2568 C CA . VAL A 1 319 ? 3.971 1.806 -16.937 1.00 98.44 319 VAL A CA 1
ATOM 2569 C C . VAL A 1 319 ? 3.912 0.398 -16.359 1.00 98.44 319 VAL A C 1
ATOM 2571 O O . VAL A 1 319 ? 2.834 -0.086 -16.017 1.00 98.44 319 VAL A O 1
ATOM 2574 N N . TYR A 1 320 ? 5.053 -0.276 -16.229 1.00 98.69 320 TYR A N 1
ATOM 2575 C CA . TYR A 1 320 ? 5.062 -1.649 -15.742 1.00 98.69 320 TYR A CA 1
ATOM 2576 C C . TYR A 1 320 ? 4.616 -1.749 -14.278 1.00 98.69 320 TYR A C 1
ATOM 2578 O O . TYR A 1 320 ? 3.815 -2.625 -13.952 1.00 98.69 320 TYR A O 1
ATOM 2586 N N . LEU A 1 321 ? 5.042 -0.815 -13.419 1.00 98.75 321 LEU A N 1
ATOM 2587 C CA . LEU A 1 321 ? 4.540 -0.699 -12.048 1.00 98.75 321 LEU A CA 1
ATOM 2588 C C . LEU A 1 321 ? 3.028 -0.463 -12.030 1.00 98.75 321 LEU A C 1
ATOM 2590 O O . LEU A 1 321 ? 2.326 -1.147 -11.290 1.00 98.75 321 LEU A O 1
ATOM 2594 N N . ALA A 1 322 ? 2.510 0.430 -12.881 1.00 98.62 322 ALA A N 1
ATOM 2595 C CA . ALA A 1 322 ? 1.078 0.709 -12.947 1.00 98.62 322 ALA A CA 1
ATOM 2596 C C . ALA A 1 322 ? 0.264 -0.553 -13.277 1.00 98.62 322 ALA A C 1
ATOM 2598 O O . ALA A 1 322 ? -0.721 -0.857 -12.603 1.00 98.62 322 ALA A O 1
ATOM 2599 N N . LEU A 1 323 ? 0.718 -1.330 -14.265 1.00 98.69 323 LEU A N 1
ATOM 2600 C CA . LEU A 1 323 ? 0.085 -2.588 -14.663 1.00 98.69 323 LEU A CA 1
ATOM 2601 C C . LEU A 1 323 ? 0.166 -3.662 -13.566 1.00 98.69 323 LEU A C 1
ATOM 2603 O O . LEU A 1 323 ? -0.832 -4.323 -13.282 1.00 98.69 323 LEU A O 1
ATOM 2607 N N . LEU A 1 324 ? 1.334 -3.849 -12.942 1.00 98.62 324 LEU A N 1
ATOM 2608 C CA . LEU A 1 324 ? 1.523 -4.840 -11.875 1.00 98.62 324 LEU A CA 1
ATOM 2609 C C . LEU A 1 324 ? 0.672 -4.523 -10.646 1.00 98.62 324 LEU A C 1
ATOM 2611 O O . LEU A 1 324 ? -0.057 -5.389 -10.160 1.00 98.62 324 LEU A O 1
ATOM 2615 N N . ARG A 1 325 ? 0.732 -3.277 -10.171 1.00 98.00 325 ARG A N 1
ATOM 2616 C CA . ARG A 1 325 ? 0.009 -2.841 -8.975 1.00 98.00 325 ARG A CA 1
ATOM 2617 C C . ARG A 1 325 ? -1.503 -2.884 -9.193 1.00 98.00 325 ARG A C 1
ATOM 2619 O O . ARG A 1 325 ? -2.215 -3.391 -8.333 1.00 98.00 325 ARG A O 1
ATOM 2626 N N . SER A 1 326 ? -1.985 -2.501 -10.381 1.00 97.31 326 SER A N 1
ATOM 2627 C CA . SER A 1 326 ? -3.397 -2.666 -10.776 1.00 97.31 326 SER A CA 1
ATOM 2628 C C . SER A 1 326 ? -3.828 -4.140 -10.870 1.00 97.31 326 SER A C 1
ATOM 2630 O O . SER A 1 326 ? -4.978 -4.483 -10.610 1.00 97.31 326 SER A O 1
ATOM 2632 N N . ALA A 1 327 ? -2.896 -5.051 -11.167 1.00 96.12 327 ALA A N 1
ATOM 2633 C CA . ALA A 1 327 ? -3.125 -6.496 -11.125 1.00 96.12 327 ALA A CA 1
ATOM 2634 C C . ALA A 1 327 ? -3.033 -7.108 -9.707 1.00 96.12 327 ALA A C 1
ATOM 2636 O O . ALA A 1 327 ? -3.086 -8.337 -9.562 1.00 96.12 327 ALA A O 1
ATOM 2637 N N . GLY A 1 328 ? -2.856 -6.288 -8.665 1.00 94.69 328 GLY A N 1
ATOM 2638 C CA . GLY A 1 328 ? -2.659 -6.746 -7.290 1.00 94.69 328 GLY A CA 1
ATOM 2639 C C . GLY A 1 328 ? -1.339 -7.496 -7.104 1.00 94.69 328 GLY A C 1
ATOM 2640 O O . GLY A 1 328 ? -1.310 -8.515 -6.412 1.00 94.69 328 GLY A O 1
ATOM 2641 N N . ILE A 1 329 ? -0.278 -7.077 -7.800 1.00 96.25 329 ILE A N 1
ATOM 2642 C CA . ILE A 1 329 ? 1.067 -7.656 -7.711 1.00 96.25 329 ILE A CA 1
ATOM 2643 C C . ILE A 1 329 ? 2.014 -6.585 -7.158 1.00 96.25 329 ILE A C 1
ATOM 2645 O O . ILE A 1 329 ? 2.269 -5.597 -7.852 1.00 96.25 329 ILE A O 1
ATOM 2649 N N . PRO A 1 330 ? 2.543 -6.758 -5.935 1.00 97.69 330 PRO A N 1
ATOM 2650 C CA . PRO A 1 330 ? 3.430 -5.772 -5.334 1.00 97.69 330 PRO A CA 1
ATOM 2651 C C . PRO A 1 330 ? 4.728 -5.649 -6.121 1.00 97.69 330 PRO A C 1
ATOM 2653 O O . PRO A 1 330 ? 5.380 -6.645 -6.452 1.00 97.69 330 PRO A O 1
ATOM 2656 N N . ALA A 1 331 ? 5.106 -4.413 -6.423 1.00 98.38 331 ALA A N 1
ATOM 2657 C CA . ALA A 1 331 ? 6.301 -4.123 -7.194 1.00 98.38 331 ALA A CA 1
ATOM 2658 C C . ALA A 1 331 ? 6.882 -2.768 -6.804 1.00 98.38 331 ALA A C 1
ATOM 2660 O O . ALA A 1 331 ? 6.148 -1.822 -6.501 1.00 98.38 331 ALA A O 1
ATOM 2661 N N . ARG A 1 332 ? 8.209 -2.677 -6.841 1.00 96.81 332 ARG A N 1
ATOM 2662 C CA . ARG A 1 332 ? 8.943 -1.467 -6.475 1.00 96.81 332 ARG A CA 1
ATOM 2663 C C . ARG A 1 332 ? 9.829 -0.983 -7.598 1.00 96.81 332 ARG A C 1
ATOM 2665 O O . ARG A 1 332 ? 10.363 -1.785 -8.375 1.00 96.81 332 ARG A O 1
ATOM 2672 N N . ARG A 1 333 ? 10.018 0.329 -7.640 1.00 95.12 333 ARG A N 1
ATOM 2673 C CA . ARG A 1 333 ? 11.013 0.956 -8.497 1.00 95.12 333 ARG A CA 1
ATOM 2674 C C . ARG A 1 333 ? 12.416 0.636 -7.988 1.00 95.12 333 ARG A C 1
ATOM 2676 O O . ARG A 1 333 ? 12.684 0.629 -6.784 1.00 95.12 333 ARG A O 1
ATOM 2683 N N . VAL A 1 334 ? 13.335 0.404 -8.916 1.00 91.38 334 VAL A N 1
ATOM 2684 C CA . VAL A 1 334 ? 14.768 0.400 -8.628 1.00 91.38 334 VAL A CA 1
ATOM 2685 C C . VAL A 1 334 ? 15.450 1.332 -9.610 1.00 91.38 334 VAL A C 1
ATOM 2687 O O . VAL A 1 334 ? 15.291 1.204 -10.820 1.00 91.38 334 VAL A O 1
ATOM 2690 N N . THR A 1 335 ? 16.210 2.284 -9.087 1.00 85.38 335 THR A N 1
ATOM 2691 C CA . THR A 1 335 ? 17.062 3.168 -9.887 1.00 85.38 335 THR A CA 1
ATOM 2692 C C . THR A 1 335 ? 18.501 2.962 -9.468 1.00 85.38 335 THR A C 1
ATOM 2694 O O . THR A 1 335 ? 18.764 2.592 -8.332 1.00 85.38 335 THR A O 1
ATOM 2697 N N . GLY A 1 336 ? 19.469 3.154 -10.351 1.00 82.62 336 GLY A N 1
ATOM 2698 C CA . GLY A 1 336 ? 20.856 3.005 -9.938 1.00 82.62 336 GLY A CA 1
ATOM 2699 C C . GLY A 1 336 ? 21.825 2.842 -11.083 1.00 82.62 336 GLY A C 1
ATOM 2700 O O . GLY A 1 336 ? 21.577 3.274 -12.207 1.00 82.62 336 GLY A O 1
ATOM 2701 N N . TRP A 1 337 ? 22.949 2.215 -10.763 1.00 82.50 337 TRP A N 1
ATOM 2702 C CA . TRP A 1 337 ? 24.042 1.994 -11.696 1.00 82.50 337 TRP A CA 1
ATOM 2703 C C . TRP A 1 337 ? 24.120 0.528 -12.089 1.00 82.50 337 TRP A C 1
ATOM 2705 O O . TRP A 1 337 ? 24.049 -0.359 -11.233 1.00 82.50 337 TRP A O 1
ATOM 2715 N N . VAL A 1 338 ? 24.316 0.292 -13.380 1.00 87.56 338 VAL A N 1
ATOM 2716 C CA . VAL A 1 338 ? 24.526 -1.034 -13.960 1.00 87.56 338 VAL A CA 1
ATOM 2717 C C . VAL A 1 338 ? 25.848 -1.067 -14.705 1.00 87.56 338 VAL A C 1
ATOM 2719 O O . VAL A 1 338 ? 26.297 -0.050 -15.241 1.00 87.56 338 VAL A O 1
ATOM 2722 N N . THR A 1 339 ? 26.462 -2.240 -14.749 1.00 89.56 339 THR A N 1
ATOM 2723 C CA . THR A 1 339 ? 27.675 -2.505 -15.521 1.00 89.56 339 THR A CA 1
ATOM 2724 C C . THR A 1 339 ? 27.401 -3.555 -16.570 1.00 89.56 339 THR A C 1
ATOM 2726 O O . THR A 1 339 ? 26.608 -4.467 -16.358 1.00 89.56 339 THR A O 1
ATOM 2729 N N . TYR A 1 340 ? 28.065 -3.455 -17.710 1.00 88.88 340 TYR A N 1
ATOM 2730 C CA . TYR A 1 340 ? 27.873 -4.407 -18.795 1.00 88.88 340 TYR A CA 1
ATOM 2731 C C . TYR A 1 340 ? 29.179 -4.670 -19.528 1.00 88.88 340 TYR A C 1
ATOM 2733 O O . TYR A 1 340 ? 30.113 -3.872 -19.465 1.00 88.88 340 TYR A O 1
ATOM 2741 N N . ASP A 1 341 ? 29.245 -5.801 -20.222 1.00 89.31 341 ASP A N 1
ATOM 2742 C CA . ASP A 1 341 ? 30.335 -6.076 -21.147 1.00 89.31 341 ASP A CA 1
ATOM 2743 C C . ASP A 1 341 ? 29.938 -5.581 -22.549 1.00 89.31 341 ASP A C 1
ATOM 2745 O O . ASP A 1 341 ? 29.045 -6.172 -23.163 1.00 89.31 341 ASP A O 1
ATOM 2749 N N . PRO A 1 342 ? 30.597 -4.532 -23.084 1.00 84.06 342 PRO A N 1
ATOM 2750 C CA . PRO A 1 342 ? 30.265 -3.965 -24.388 1.00 84.06 342 PRO A CA 1
ATOM 2751 C C . PRO A 1 342 ? 30.452 -4.953 -25.549 1.00 84.06 342 PRO A C 1
ATOM 2753 O O . PRO A 1 342 ? 29.960 -4.694 -26.644 1.00 84.06 342 PRO A O 1
ATOM 2756 N N . GLN A 1 343 ? 31.161 -6.071 -25.344 1.00 85.56 343 GLN A N 1
ATOM 2757 C CA . GLN A 1 343 ? 31.317 -7.117 -26.358 1.00 85.56 343 GLN A CA 1
ATOM 2758 C C . GLN A 1 343 ? 30.103 -8.043 -26.452 1.00 85.56 343 GLN A C 1
ATOM 2760 O O . GLN A 1 343 ? 29.850 -8.606 -27.516 1.00 85.56 343 GLN A O 1
ATOM 2765 N N . THR A 1 344 ? 29.369 -8.225 -25.354 1.00 85.06 344 THR A N 1
ATOM 2766 C CA . THR A 1 344 ? 28.211 -9.131 -25.299 1.00 85.06 344 THR A CA 1
ATOM 2767 C C . THR A 1 344 ? 26.892 -8.380 -25.354 1.00 85.06 344 THR A C 1
ATOM 2769 O O . THR A 1 344 ? 25.904 -8.917 -25.854 1.00 85.06 344 THR A O 1
ATOM 2772 N N . TRP A 1 345 ? 26.871 -7.133 -24.887 1.00 86.25 345 TRP A N 1
ATOM 2773 C CA . TRP A 1 345 ? 25.666 -6.329 -24.845 1.00 86.25 345 TRP A CA 1
ATOM 2774 C C . TRP A 1 345 ? 25.979 -4.834 -24.799 1.00 86.25 345 TRP A C 1
ATOM 2776 O O . TRP A 1 345 ? 26.983 -4.401 -24.245 1.00 86.25 345 TRP A O 1
ATOM 2786 N N . SER A 1 346 ? 25.112 -4.009 -25.377 1.00 80.06 346 SER A N 1
ATOM 2787 C CA . SER A 1 346 ? 25.202 -2.552 -25.267 1.00 80.06 346 SER A CA 1
ATOM 2788 C C . SER A 1 346 ? 23.819 -1.964 -25.011 1.00 80.06 346 SER A C 1
ATOM 2790 O O . SER A 1 346 ? 22.845 -2.442 -25.602 1.00 80.06 346 SER A O 1
ATOM 2792 N N . PRO A 1 347 ? 23.712 -0.933 -24.159 1.00 78.56 347 PRO A N 1
ATOM 2793 C CA . PRO A 1 347 ? 22.447 -0.262 -23.943 1.00 78.56 347 PRO A CA 1
ATOM 2794 C C . PRO A 1 347 ? 22.023 0.491 -25.224 1.00 78.56 347 PRO A C 1
ATOM 2796 O O . PRO A 1 347 ? 22.884 0.932 -25.992 1.00 78.56 347 PRO A O 1
ATOM 2799 N N . PRO A 1 348 ? 20.711 0.647 -25.471 1.00 77.62 348 PRO A N 1
ATOM 2800 C CA . PRO A 1 348 ? 20.156 1.514 -26.497 1.00 77.62 348 PRO A CA 1
ATOM 2801 C C . PRO A 1 348 ? 20.802 2.897 -26.495 1.00 77.62 348 PRO A C 1
ATOM 2803 O O . PRO A 1 348 ? 21.202 3.418 -25.452 1.00 77.62 348 PRO A O 1
ATOM 2806 N N . GLU A 1 349 ? 20.871 3.519 -27.668 1.00 71.81 349 GLU A N 1
ATOM 2807 C CA . GLU A 1 349 ? 21.437 4.858 -27.794 1.00 71.81 349 GLU A CA 1
ATOM 2808 C C . GLU A 1 349 ? 20.704 5.845 -26.867 1.00 71.81 349 GLU A C 1
ATOM 2810 O O . GLU A 1 349 ? 19.479 5.975 -26.894 1.00 71.81 349 GLU A O 1
ATOM 2815 N N . GLY A 1 350 ? 21.472 6.507 -25.997 1.00 64.81 350 GLY A N 1
ATOM 2816 C CA . GLY A 1 350 ? 20.954 7.461 -25.017 1.00 64.81 350 GLY A CA 1
ATOM 2817 C C . GLY A 1 350 ? 20.273 6.841 -23.786 1.00 64.81 350 GLY A C 1
ATOM 2818 O O . GLY A 1 350 ? 19.692 7.563 -22.972 1.00 64.81 350 GLY A O 1
ATOM 2819 N N . MET A 1 351 ? 20.355 5.520 -23.604 1.00 65.81 351 MET A N 1
ATOM 2820 C CA . MET A 1 351 ? 19.956 4.853 -22.370 1.00 65.81 351 MET A CA 1
ATOM 2821 C C . MET A 1 351 ? 20.960 5.091 -21.249 1.00 65.81 351 MET A C 1
ATOM 2823 O O . MET A 1 351 ? 21.912 4.340 -21.051 1.00 65.81 351 MET A O 1
ATOM 2827 N N . GLY A 1 352 ? 20.720 6.188 -20.533 1.00 59.06 352 GLY A N 1
ATOM 2828 C CA . GLY A 1 352 ? 21.578 6.649 -19.456 1.00 59.06 352 GLY A CA 1
ATOM 2829 C C . GLY A 1 352 ? 22.883 7.248 -19.974 1.00 59.06 352 GLY A C 1
ATOM 2830 O O . GLY A 1 352 ? 23.401 6.922 -21.041 1.00 59.06 352 GLY A O 1
ATOM 2831 N N . PHE A 1 353 ? 23.434 8.172 -19.204 1.00 62.72 353 PHE A N 1
ATOM 2832 C CA . PHE A 1 353 ? 24.785 8.665 -19.432 1.00 62.72 353 PHE A CA 1
ATOM 2833 C C . PHE A 1 353 ? 25.749 7.573 -18.957 1.00 62.72 353 PHE A C 1
ATOM 2835 O O . PHE A 1 353 ? 25.615 7.080 -17.834 1.00 62.72 353 PHE A O 1
ATOM 2842 N N . VAL A 1 354 ? 26.716 7.185 -19.793 1.00 68.62 354 VAL A N 1
ATOM 2843 C CA . VAL A 1 354 ? 27.851 6.391 -19.313 1.00 68.62 354 VAL A CA 1
ATOM 2844 C C . VAL A 1 354 ? 28.674 7.303 -18.411 1.00 68.62 354 VAL A C 1
ATOM 2846 O O . VAL A 1 354 ? 29.249 8.284 -18.878 1.00 68.62 354 VAL A O 1
ATOM 2849 N N . VAL A 1 355 ? 28.696 7.001 -17.116 1.00 69.06 355 VAL A N 1
ATOM 2850 C CA . VAL A 1 355 ? 29.324 7.851 -16.088 1.00 69.06 355 VAL A CA 1
ATOM 2851 C C . VAL A 1 355 ? 30.729 7.392 -15.707 1.00 69.06 355 VAL A C 1
ATOM 2853 O O . VAL A 1 355 ? 31.308 7.880 -14.746 1.00 69.06 355 VAL A O 1
ATOM 2856 N N . GLY A 1 356 ? 31.285 6.420 -16.422 1.00 74.69 356 GLY A N 1
ATOM 2857 C CA . GLY A 1 356 ? 32.644 5.952 -16.188 1.00 74.69 356 GLY A CA 1
ATOM 2858 C C . GLY A 1 356 ? 32.785 4.458 -16.405 1.00 74.69 356 GLY A C 1
ATOM 2859 O O . GLY A 1 356 ? 31.994 3.834 -17.117 1.00 74.69 356 GLY A O 1
ATOM 2860 N N . LYS A 1 357 ? 33.825 3.896 -15.789 1.00 79.38 357 LYS A N 1
ATOM 2861 C CA . LYS A 1 357 ? 34.137 2.469 -15.815 1.00 79.38 357 LYS A CA 1
ATOM 2862 C C . LYS A 1 357 ? 34.447 1.959 -14.411 1.00 79.38 357 LYS A C 1
ATOM 2864 O O . LYS A 1 357 ? 34.919 2.721 -13.568 1.00 79.38 357 LYS A O 1
ATOM 2869 N N . THR A 1 358 ? 34.186 0.683 -14.167 1.00 77.62 358 THR A N 1
ATOM 2870 C CA . THR A 1 358 ? 34.662 -0.034 -12.979 1.00 77.62 358 THR A CA 1
ATOM 2871 C C . THR A 1 358 ? 36.183 -0.241 -13.036 1.00 77.62 358 THR A C 1
ATOM 2873 O O . THR A 1 358 ? 36.779 -0.085 -14.108 1.00 77.62 358 THR A O 1
ATOM 2876 N N . PRO A 1 359 ? 36.841 -0.636 -11.926 1.00 77.88 359 PRO A N 1
ATOM 2877 C CA . PRO A 1 359 ? 38.279 -0.931 -11.918 1.00 77.88 359 PRO A CA 1
ATOM 2878 C C . PRO A 1 359 ? 38.729 -2.005 -12.922 1.00 77.88 359 PRO A C 1
ATOM 2880 O O . PRO A 1 359 ? 39.839 -1.933 -13.439 1.00 77.88 359 PRO A O 1
ATOM 2883 N N . ASP A 1 360 ? 37.873 -2.983 -13.223 1.00 80.62 360 ASP A N 1
ATOM 2884 C CA . ASP A 1 360 ? 38.089 -4.016 -14.246 1.00 80.62 360 ASP A CA 1
ATOM 2885 C C . ASP A 1 360 ? 37.699 -3.560 -15.668 1.00 80.62 360 ASP A C 1
ATOM 2887 O O . ASP A 1 360 ? 37.783 -4.332 -16.621 1.00 80.62 360 ASP A O 1
ATOM 2891 N N . GLY A 1 361 ? 37.327 -2.287 -15.838 1.00 83.31 361 GLY A N 1
ATOM 2892 C CA . GLY A 1 361 ? 37.145 -1.633 -17.132 1.00 83.31 361 GLY A CA 1
ATOM 2893 C C . GLY A 1 361 ? 35.740 -1.723 -17.733 1.00 83.31 361 GLY A C 1
ATOM 2894 O O . GLY A 1 361 ? 35.553 -1.238 -18.855 1.00 83.31 361 GLY A O 1
ATOM 2895 N N . LYS A 1 362 ? 34.752 -2.288 -17.024 1.00 84.62 362 LYS A N 1
ATOM 2896 C CA . LYS A 1 362 ? 33.362 -2.369 -17.503 1.00 84.62 362 LYS A CA 1
ATOM 2897 C C . LYS A 1 362 ? 32.707 -0.982 -17.476 1.00 84.62 362 LYS A C 1
ATOM 2899 O O . LYS A 1 362 ? 32.793 -0.305 -16.451 1.00 84.62 362 LYS A O 1
ATOM 2904 N N . PRO A 1 363 ? 32.052 -0.526 -18.559 1.00 84.56 363 PRO A N 1
ATOM 2905 C CA . PRO A 1 363 ? 31.270 0.707 -18.547 1.00 84.56 363 PRO A CA 1
ATOM 2906 C C . PRO A 1 363 ? 30.170 0.689 -17.486 1.00 84.56 363 PRO A C 1
ATOM 2908 O O . PRO A 1 363 ? 29.568 -0.352 -17.228 1.00 84.56 363 PRO A O 1
ATOM 2911 N N . ILE A 1 364 ? 29.883 1.861 -16.921 1.00 81.31 364 ILE A N 1
ATOM 2912 C CA . ILE A 1 364 ? 28.803 2.067 -15.954 1.00 81.31 364 ILE A CA 1
ATOM 2913 C C . ILE A 1 364 ? 27.772 3.009 -16.551 1.00 81.31 364 ILE A C 1
ATOM 2915 O O . ILE A 1 364 ? 28.118 4.115 -16.971 1.00 81.31 364 ILE A O 1
ATOM 2919 N N . ALA A 1 365 ? 26.511 2.594 -16.542 1.00 81.81 365 ALA A N 1
ATOM 2920 C CA . ALA A 1 365 ? 25.387 3.391 -17.016 1.00 81.81 365 ALA A CA 1
ATOM 2921 C C . ALA A 1 365 ? 24.330 3.554 -15.922 1.00 81.81 365 ALA A C 1
ATOM 2923 O O . ALA A 1 365 ? 24.135 2.669 -15.086 1.00 81.81 365 ALA A O 1
ATOM 2924 N N . GLY A 1 366 ? 23.662 4.708 -15.926 1.00 82.19 366 GLY A N 1
ATOM 2925 C CA . GLY A 1 366 ? 22.485 4.942 -15.092 1.00 82.19 366 GLY A CA 1
ATOM 2926 C C . GLY A 1 366 ? 21.268 4.235 -15.677 1.00 82.19 366 GLY A C 1
ATOM 2927 O O . GLY A 1 366 ? 21.068 4.261 -16.892 1.00 82.19 366 GLY A O 1
ATOM 2928 N N . HIS A 1 367 ? 20.457 3.610 -14.827 1.00 89.56 367 HIS A N 1
ATOM 2929 C CA . HIS A 1 367 ? 19.300 2.840 -15.268 1.00 89.56 367 HIS A CA 1
ATOM 2930 C C . HIS A 1 367 ? 18.171 2.806 -14.231 1.00 89.56 367 HIS A C 1
ATOM 2932 O O . HIS A 1 367 ? 18.400 3.015 -13.040 1.00 89.56 367 HIS A O 1
ATOM 2938 N N . ALA A 1 368 ? 16.955 2.537 -14.703 1.00 90.44 368 ALA A N 1
ATOM 2939 C CA . ALA A 1 368 ? 15.758 2.331 -13.900 1.00 90.44 368 ALA A CA 1
ATOM 2940 C C . ALA A 1 368 ? 15.029 1.063 -14.367 1.00 90.44 368 ALA A C 1
ATOM 2942 O O . ALA A 1 368 ? 14.798 0.877 -15.561 1.00 90.44 368 ALA A O 1
ATOM 2943 N N . TRP A 1 369 ? 14.683 0.203 -13.418 1.00 94.88 369 TRP A N 1
ATOM 2944 C CA . TRP A 1 369 ? 13.968 -1.052 -13.633 1.00 94.88 369 TRP A CA 1
ATOM 2945 C C . TRP A 1 369 ? 13.028 -1.323 -12.449 1.00 94.88 369 TRP A C 1
ATOM 2947 O O . TRP A 1 369 ? 12.797 -0.455 -11.604 1.00 94.88 369 TRP A O 1
ATOM 2957 N N . THR A 1 370 ? 12.475 -2.533 -12.370 1.00 98.00 370 THR A N 1
ATOM 2958 C CA . THR A 1 370 ? 11.575 -2.941 -11.282 1.00 98.00 370 THR A CA 1
ATOM 2959 C C . THR A 1 370 ? 12.065 -4.182 -10.552 1.00 98.00 370 THR A C 1
ATOM 2961 O O . THR A 1 370 ? 12.749 -5.032 -11.119 1.00 98.00 370 THR A O 1
ATOM 2964 N N . GLU A 1 371 ? 11.660 -4.331 -9.298 1.00 98.00 371 GLU A N 1
ATOM 2965 C CA . GLU A 1 371 ? 11.639 -5.631 -8.629 1.00 98.00 371 GLU A CA 1
ATOM 2966 C C . GLU A 1 371 ? 10.180 -5.988 -8.319 1.00 98.00 371 GLU A C 1
ATOM 2968 O O . GLU A 1 371 ? 9.425 -5.162 -7.805 1.00 98.00 371 GLU A O 1
ATOM 2973 N N . VAL A 1 372 ? 9.779 -7.215 -8.648 1.00 98.31 372 VAL A N 1
ATOM 2974 C CA . VAL A 1 372 ? 8.430 -7.752 -8.425 1.00 98.31 372 VAL A CA 1
ATOM 2975 C C . VAL A 1 372 ? 8.476 -8.694 -7.234 1.00 98.31 372 VAL A C 1
ATOM 2977 O O . VAL A 1 372 ? 9.332 -9.577 -7.188 1.00 98.31 372 VAL A O 1
ATOM 2980 N N . PHE A 1 373 ? 7.569 -8.534 -6.274 1.00 96.56 373 PHE A N 1
ATOM 2981 C CA . PHE A 1 373 ? 7.473 -9.460 -5.154 1.00 96.56 373 PHE A CA 1
ATOM 2982 C C . PHE A 1 373 ? 6.679 -10.703 -5.564 1.00 96.56 373 PHE A C 1
ATOM 2984 O O . PHE A 1 373 ? 5.494 -10.626 -5.897 1.00 96.56 373 PHE A O 1
ATOM 2991 N N . LEU A 1 374 ? 7.335 -11.859 -5.527 1.00 92.69 374 LEU A N 1
ATOM 2992 C CA . LEU A 1 374 ? 6.712 -13.162 -5.725 1.00 92.69 374 LEU A CA 1
ATOM 2993 C C . LEU A 1 374 ? 6.753 -13.913 -4.389 1.00 92.69 374 LEU A C 1
ATOM 2995 O O . LEU A 1 374 ? 7.853 -14.090 -3.875 1.00 92.69 374 LEU A O 1
ATOM 2999 N N . PRO A 1 375 ? 5.626 -14.396 -3.832 1.00 87.88 375 PRO A N 1
ATOM 3000 C CA . PRO A 1 375 ? 5.629 -15.076 -2.531 1.00 87.88 375 PRO A CA 1
ATOM 3001 C C . PRO A 1 375 ? 6.664 -16.208 -2.421 1.00 87.88 375 PRO A C 1
ATOM 3003 O O . PRO A 1 375 ? 7.354 -16.318 -1.417 1.00 87.88 375 PRO A O 1
ATOM 3006 N N . GLU A 1 376 ? 6.841 -16.985 -3.494 1.00 86.38 376 GLU A N 1
ATOM 3007 C CA . GLU A 1 376 ? 7.771 -18.123 -3.534 1.00 86.38 376 GLU A CA 1
ATOM 3008 C C . GLU A 1 376 ? 9.253 -17.712 -3.680 1.00 86.38 376 GLU A C 1
ATOM 3010 O O . GLU A 1 376 ? 10.134 -18.436 -3.219 1.00 86.38 376 GLU A O 1
ATOM 3015 N N . ASN A 1 377 ? 9.545 -16.557 -4.301 1.00 89.50 377 ASN A N 1
ATOM 3016 C CA . ASN A 1 377 ? 10.909 -16.167 -4.709 1.00 89.50 377 ASN A CA 1
ATOM 3017 C C . ASN A 1 377 ? 11.404 -14.855 -4.065 1.00 89.50 377 ASN A C 1
ATOM 3019 O O . ASN A 1 377 ? 12.565 -14.482 -4.230 1.00 89.50 377 ASN A O 1
ATOM 3023 N N . GLY A 1 378 ? 10.541 -14.131 -3.351 1.00 92.69 378 GLY A N 1
ATOM 3024 C CA . GLY A 1 378 ? 10.803 -12.781 -2.861 1.00 92.69 378 GLY A CA 1
ATOM 3025 C C . GLY A 1 378 ? 10.908 -11.739 -3.982 1.00 92.69 378 GLY A C 1
ATOM 3026 O O . GLY A 1 378 ? 10.271 -11.845 -5.034 1.00 92.69 378 GLY A O 1
ATOM 3027 N N . TRP A 1 379 ? 11.706 -10.696 -3.740 1.00 95.75 379 TRP A N 1
ATOM 3028 C CA . TRP A 1 379 ? 11.946 -9.610 -4.696 1.00 95.75 379 TRP A CA 1
ATOM 3029 C C . TRP A 1 379 ? 12.750 -10.096 -5.902 1.00 95.75 379 TRP A C 1
ATOM 3031 O O . TRP A 1 379 ? 13.935 -10.406 -5.796 1.00 95.75 379 TRP A O 1
ATOM 3041 N N . THR A 1 380 ? 12.096 -10.123 -7.058 1.00 96.19 380 THR A N 1
ATOM 3042 C CA . THR A 1 380 ? 12.631 -10.650 -8.312 1.00 96.19 380 THR A CA 1
ATOM 3043 C C . THR A 1 380 ? 12.868 -9.516 -9.314 1.00 96.19 380 THR A C 1
ATOM 3045 O O . THR A 1 380 ? 11.918 -8.791 -9.620 1.00 96.19 380 THR A O 1
ATOM 3048 N N . PRO A 1 381 ? 14.088 -9.337 -9.857 1.00 96.12 381 PRO A N 1
ATOM 3049 C CA . PRO A 1 381 ? 14.361 -8.307 -10.857 1.00 96.12 381 PRO A CA 1
ATOM 3050 C C . PRO A 1 381 ? 13.530 -8.488 -12.129 1.00 96.12 381 PRO A C 1
ATOM 3052 O O . PRO A 1 381 ? 13.387 -9.595 -12.649 1.00 96.12 381 PRO A O 1
ATOM 3055 N N . ALA A 1 382 ? 13.016 -7.385 -12.658 1.00 97.56 382 ALA A N 1
ATOM 3056 C CA . ALA A 1 382 ? 12.271 -7.342 -13.903 1.00 97.56 382 ALA A CA 1
ATOM 3057 C C . ALA A 1 382 ? 12.548 -6.013 -14.618 1.00 97.56 382 ALA A C 1
ATOM 3059 O O . ALA A 1 382 ? 12.325 -4.931 -14.069 1.00 97.56 382 ALA A O 1
ATOM 3060 N N . ASP A 1 383 ? 13.046 -6.089 -15.848 1.00 96.88 383 ASP A N 1
ATOM 3061 C CA . ASP A 1 383 ? 13.361 -4.924 -16.663 1.00 96.88 383 ASP A CA 1
ATOM 3062 C C . ASP A 1 383 ? 12.409 -4.810 -17.864 1.00 96.88 383 ASP A C 1
ATOM 3064 O O . ASP A 1 383 ? 12.582 -5.522 -18.865 1.00 96.88 383 ASP A O 1
ATOM 3068 N N . PRO A 1 384 ? 11.418 -3.902 -17.801 1.00 96.75 384 PRO A N 1
ATOM 3069 C CA . PRO A 1 384 ? 10.496 -3.678 -18.910 1.00 96.75 384 PRO A CA 1
ATOM 3070 C C . PRO A 1 384 ? 11.178 -3.074 -20.148 1.00 96.75 384 PRO A C 1
ATOM 3072 O O . PRO A 1 384 ? 10.686 -3.250 -21.261 1.00 96.75 384 PRO A O 1
ATOM 3075 N N . THR A 1 385 ? 12.329 -2.415 -20.000 1.00 94.00 385 THR A N 1
ATOM 3076 C CA . THR A 1 385 ? 13.083 -1.818 -21.116 1.00 94.00 385 THR A CA 1
ATOM 3077 C C . THR A 1 385 ? 13.701 -2.884 -22.017 1.00 94.00 385 THR A C 1
ATOM 3079 O O . THR A 1 385 ? 13.760 -2.707 -23.232 1.00 94.00 385 THR A O 1
ATOM 3082 N N . PHE A 1 386 ? 14.121 -4.014 -21.440 1.00 93.19 386 PHE A N 1
ATOM 3083 C CA . PHE A 1 386 ? 14.748 -5.123 -22.175 1.00 93.19 386 PHE A CA 1
ATOM 3084 C C . PHE A 1 386 ? 13.900 -6.388 -22.268 1.00 93.19 386 PHE A C 1
ATOM 3086 O O . PHE A 1 386 ? 14.368 -7.395 -22.805 1.00 93.19 386 PHE A O 1
ATOM 3093 N N . GLY A 1 387 ? 12.680 -6.362 -21.729 1.00 94.75 387 GLY A N 1
ATOM 3094 C CA . GLY A 1 387 ? 11.807 -7.531 -21.717 1.00 94.75 387 GLY A CA 1
ATOM 3095 C C . GLY A 1 387 ? 12.431 -8.702 -20.955 1.00 94.75 387 GLY A C 1
ATOM 3096 O O . GLY A 1 387 ? 12.223 -9.858 -21.316 1.00 94.75 387 GLY A O 1
ATOM 3097 N N . GLN A 1 388 ? 13.209 -8.405 -19.911 1.00 94.81 388 GLN A N 1
ATOM 3098 C CA . GLN A 1 388 ? 13.905 -9.403 -19.111 1.00 94.81 388 GLN A CA 1
ATOM 3099 C C . GLN A 1 388 ? 13.267 -9.583 -17.734 1.00 94.81 388 GLN A C 1
ATOM 3101 O O . GLN A 1 388 ? 12.968 -8.615 -17.043 1.00 94.81 388 GLN A O 1
ATOM 3106 N N . PHE A 1 389 ? 13.092 -10.834 -17.319 1.00 95.25 389 PHE A N 1
ATOM 3107 C CA . PHE A 1 389 ? 12.527 -11.211 -16.024 1.00 95.25 389 PHE A CA 1
ATOM 3108 C C . PHE A 1 389 ? 13.489 -12.191 -15.348 1.00 95.25 389 PHE A C 1
ATOM 3110 O O . PHE A 1 389 ? 13.986 -13.096 -16.020 1.00 95.25 389 PHE A O 1
ATOM 3117 N N . GLU A 1 390 ? 13.770 -11.997 -14.058 1.00 91.44 390 GLU A N 1
ATOM 3118 C CA . GLU A 1 390 ? 14.801 -12.676 -13.247 1.00 91.44 390 GLU A CA 1
ATOM 3119 C C . GLU A 1 390 ? 16.252 -12.405 -13.676 1.00 91.44 390 GLU A C 1
ATOM 3121 O O . GLU A 1 390 ? 17.091 -12.117 -12.826 1.00 91.44 390 GLU A O 1
ATOM 3126 N N . ASN A 1 391 ? 16.558 -12.456 -14.974 1.00 88.12 391 ASN A N 1
ATOM 3127 C CA . ASN A 1 391 ? 17.915 -12.317 -15.505 1.00 88.12 391 ASN A CA 1
ATOM 3128 C C . ASN A 1 391 ? 18.056 -11.027 -16.309 1.00 88.12 391 ASN A C 1
ATOM 3130 O O . ASN A 1 391 ? 17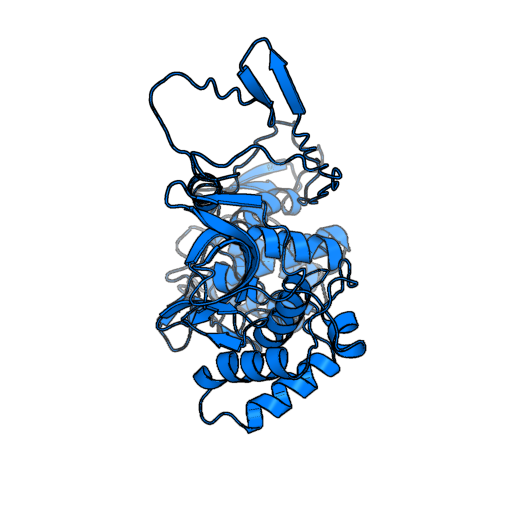.477 -10.916 -17.380 1.00 88.12 391 ASN A O 1
ATOM 3134 N N . THR A 1 392 ? 18.848 -10.068 -15.839 1.00 87.56 392 THR A N 1
ATOM 3135 C CA . THR A 1 392 ? 19.128 -8.831 -16.581 1.00 87.56 392 THR A CA 1
ATOM 3136 C C . THR A 1 392 ? 20.284 -9.022 -17.572 1.00 87.56 392 THR A C 1
ATOM 3138 O O . THR A 1 392 ? 21.171 -9.839 -17.328 1.00 87.56 392 THR A O 1
ATOM 3141 N N . PRO A 1 393 ? 20.334 -8.263 -18.685 1.00 86.94 393 PRO A N 1
ATOM 3142 C CA . PRO A 1 393 ? 21.431 -8.360 -19.656 1.00 86.94 393 PRO A CA 1
ATOM 3143 C C . PRO A 1 393 ? 22.706 -7.628 -19.194 1.00 86.94 393 PRO A C 1
ATOM 3145 O O . PRO A 1 393 ? 23.725 -7.633 -19.879 1.00 86.94 393 PRO A O 1
ATOM 3148 N N . TYR A 1 394 ? 22.631 -6.980 -18.034 1.00 90.44 394 TYR A N 1
ATOM 3149 C CA . TYR A 1 394 ? 23.689 -6.254 -17.351 1.00 90.44 394 TYR A CA 1
ATOM 3150 C C . TYR A 1 394 ? 23.840 -6.790 -15.922 1.00 90.44 394 TYR A C 1
ATOM 3152 O O . TYR A 1 394 ? 22.946 -7.447 -15.383 1.00 90.44 394 TYR A O 1
ATOM 3160 N N . GLU A 1 395 ? 24.949 -6.445 -15.280 1.00 90.56 395 GLU A N 1
ATOM 3161 C CA . GLU A 1 395 ? 25.181 -6.660 -13.856 1.00 90.56 395 GLU A CA 1
ATOM 3162 C C . GLU A 1 395 ? 24.682 -5.441 -13.066 1.00 90.56 395 GLU A C 1
ATOM 3164 O O . GLU A 1 395 ? 25.005 -4.293 -13.383 1.00 90.56 395 GLU A O 1
ATOM 3169 N N . ILE A 1 396 ? 23.877 -5.678 -12.029 1.00 88.12 396 ILE A N 1
ATOM 3170 C CA . ILE A 1 396 ? 23.449 -4.625 -11.103 1.00 88.12 396 ILE A CA 1
ATOM 3171 C C . ILE A 1 396 ? 24.666 -4.217 -10.268 1.00 88.12 396 ILE A C 1
ATOM 3173 O O . ILE A 1 396 ? 25.193 -5.029 -9.511 1.00 88.12 396 ILE A O 1
ATOM 3177 N N . TYR A 1 397 ? 25.106 -2.965 -10.401 1.00 82.56 397 TYR A N 1
ATOM 3178 C CA . TYR A 1 397 ? 26.313 -2.478 -9.737 1.00 82.56 397 TYR A CA 1
ATOM 3179 C C . TYR A 1 397 ? 26.000 -1.789 -8.403 1.00 82.56 397 TYR A C 1
ATOM 3181 O O . TYR A 1 397 ? 26.534 -2.170 -7.365 1.00 82.56 397 TYR A O 1
ATOM 3189 N N . LEU A 1 398 ? 25.109 -0.792 -8.413 1.00 79.19 398 LEU A N 1
ATOM 3190 C CA . LEU A 1 398 ? 24.680 -0.062 -7.213 1.00 79.19 398 LEU A CA 1
ATOM 3191 C C . LEU A 1 398 ? 23.190 0.300 -7.325 1.00 79.19 398 LEU A C 1
ATOM 3193 O O . LEU A 1 398 ? 22.871 1.339 -7.913 1.00 79.19 398 LEU A O 1
ATOM 3197 N N . PRO A 1 399 ? 22.281 -0.544 -6.803 1.00 81.75 399 PRO A N 1
ATOM 3198 C CA . PRO A 1 399 ? 20.846 -0.293 -6.831 1.00 81.75 399 PRO A CA 1
ATOM 3199 C C . PRO A 1 399 ? 20.405 0.605 -5.666 1.00 81.75 399 PRO A C 1
ATOM 3201 O O . PRO A 1 399 ? 20.792 0.401 -4.518 1.00 81.75 399 PRO A O 1
ATOM 3204 N N . ALA A 1 400 ? 19.537 1.563 -5.960 1.00 81.00 400 ALA A N 1
ATOM 3205 C CA . ALA A 1 400 ? 18.706 2.288 -5.010 1.00 81.00 400 ALA A CA 1
ATOM 3206 C C . ALA A 1 400 ? 17.272 1.764 -5.155 1.00 81.00 400 ALA A C 1
ATOM 3208 O O . ALA A 1 400 ? 16.597 1.992 -6.164 1.00 81.00 400 ALA A O 1
ATOM 3209 N N . ARG A 1 401 ? 16.852 0.979 -4.164 1.00 88.44 401 ARG A N 1
ATOM 3210 C CA . ARG A 1 401 ? 15.536 0.342 -4.113 1.00 88.44 401 ARG A CA 1
ATOM 3211 C C . ARG A 1 401 ? 14.577 1.245 -3.370 1.00 88.44 401 ARG A C 1
ATOM 3213 O O . ARG A 1 401 ? 14.872 1.641 -2.248 1.00 88.44 401 ARG A O 1
ATOM 3220 N N . GLU A 1 402 ? 13.428 1.477 -3.976 1.00 86.88 402 GLU A N 1
ATOM 3221 C CA . GLU A 1 402 ? 12.331 2.186 -3.341 1.00 86.88 402 GLU A CA 1
ATOM 3222 C C . GLU A 1 402 ? 11.820 1.412 -2.114 1.00 86.88 402 GLU A C 1
ATOM 3224 O O . GLU A 1 402 ? 11.514 0.210 -2.153 1.00 86.88 402 GLU A O 1
ATOM 3229 N N . SER A 1 403 ? 11.762 2.107 -0.990 1.00 86.00 403 SER A N 1
ATOM 3230 C CA . SER A 1 403 ? 11.193 1.632 0.262 1.00 86.00 403 SER A CA 1
ATOM 3231 C C . SER A 1 403 ? 9.674 1.810 0.271 1.00 86.00 403 SER A C 1
ATOM 3233 O O . SER A 1 403 ? 9.120 2.679 -0.398 1.00 86.00 403 SER A O 1
ATOM 3235 N N . TRP A 1 404 ? 8.977 1.010 1.073 1.00 89.50 404 TRP A N 1
ATOM 3236 C CA . TRP A 1 404 ? 7.529 1.150 1.249 1.00 89.50 404 TRP A CA 1
ATOM 3237 C C . TRP A 1 404 ? 7.145 2.510 1.861 1.00 89.50 404 TRP A C 1
ATOM 3239 O O . TRP A 1 404 ? 6.054 3.009 1.601 1.00 89.50 404 TRP A O 1
ATOM 3249 N N . ILE A 1 405 ? 8.050 3.126 2.635 1.00 83.56 405 ILE A N 1
ATOM 3250 C CA . ILE A 1 405 ? 7.873 4.465 3.217 1.00 83.56 405 ILE A CA 1
ATOM 3251 C C . ILE A 1 405 ? 7.915 5.527 2.120 1.00 83.56 405 ILE A C 1
ATOM 3253 O O . ILE A 1 405 ? 7.099 6.443 2.141 1.00 83.56 405 ILE A O 1
ATOM 3257 N N . GLU A 1 406 ? 8.827 5.401 1.152 1.00 82.75 406 GLU A N 1
ATOM 3258 C CA . GLU A 1 406 ? 8.851 6.285 -0.018 1.00 82.75 406 GLU A CA 1
ATOM 3259 C C . GLU A 1 406 ? 7.570 6.133 -0.838 1.00 82.75 406 GLU A C 1
ATOM 3261 O O . GLU A 1 406 ? 6.962 7.144 -1.173 1.00 82.75 406 GLU A O 1
ATOM 3266 N N . VAL A 1 407 ? 7.094 4.903 -1.077 1.00 88.12 407 VAL A N 1
ATOM 3267 C CA . VAL A 1 407 ? 5.810 4.683 -1.770 1.00 88.12 407 VAL A CA 1
ATOM 3268 C C . VAL A 1 407 ? 4.650 5.328 -1.010 1.00 88.12 407 VAL A C 1
ATOM 3270 O O . VAL A 1 407 ? 3.838 6.030 -1.610 1.00 88.12 407 VAL A O 1
ATOM 3273 N N . LEU A 1 408 ? 4.586 5.138 0.310 1.00 87.38 408 LEU A N 1
ATOM 3274 C CA . LEU A 1 408 ? 3.571 5.756 1.160 1.00 87.38 408 LEU A CA 1
ATOM 3275 C C . LEU A 1 408 ? 3.648 7.288 1.102 1.00 87.38 408 LEU A C 1
ATOM 3277 O O . LEU A 1 408 ? 2.635 7.942 0.881 1.00 87.38 408 LEU A O 1
ATOM 3281 N N . GLY A 1 409 ? 4.838 7.870 1.247 1.00 81.88 409 GLY A N 1
ATOM 3282 C CA . GLY A 1 409 ? 5.034 9.318 1.169 1.00 81.88 409 GLY A CA 1
ATOM 3283 C C . GLY A 1 409 ? 4.655 9.889 -0.200 1.00 81.88 409 GLY A C 1
ATOM 3284 O O . GLY A 1 409 ? 3.968 10.909 -0.276 1.00 81.88 409 GLY A O 1
ATOM 3285 N N . SER A 1 410 ? 5.035 9.205 -1.283 1.00 83.06 410 SER A N 1
ATOM 3286 C CA . SER A 1 410 ? 4.645 9.546 -2.654 1.00 83.06 410 SER A CA 1
ATOM 3287 C C . SER A 1 410 ? 3.129 9.509 -2.827 1.00 83.06 410 SER A C 1
ATOM 3289 O O . SER A 1 410 ? 2.557 10.453 -3.376 1.00 83.06 410 SER A O 1
ATOM 3291 N N . TYR A 1 411 ? 2.466 8.463 -2.325 1.00 88.94 411 TYR A N 1
ATOM 3292 C CA . TYR A 1 411 ? 1.008 8.359 -2.324 1.00 88.94 411 TYR A CA 1
ATOM 3293 C C . TYR A 1 411 ? 0.377 9.550 -1.592 1.00 88.94 411 TYR A C 1
ATOM 3295 O O . TYR A 1 411 ? -0.406 10.295 -2.184 1.00 88.94 411 TYR A O 1
ATOM 3303 N N . GLU A 1 412 ? 0.769 9.795 -0.340 1.00 85.44 412 GLU A N 1
ATOM 3304 C CA . GLU A 1 412 ? 0.140 10.823 0.496 1.00 85.44 412 GLU A CA 1
ATOM 3305 C C . GLU A 1 412 ? 0.376 12.246 -0.020 1.00 85.44 412 GLU A C 1
ATOM 3307 O O . GLU A 1 412 ? -0.468 13.125 0.161 1.00 85.44 412 GLU A O 1
ATOM 3312 N N . SER A 1 413 ? 1.482 12.472 -0.738 1.00 81.00 413 SER A N 1
ATOM 3313 C CA . SER A 1 413 ? 1.771 13.759 -1.382 1.00 81.00 413 SER A CA 1
ATOM 3314 C C . SER A 1 413 ? 0.744 14.151 -2.453 1.00 81.00 413 SER A C 1
ATOM 3316 O O . SER A 1 413 ? 0.524 15.342 -2.683 1.00 81.00 413 SER A O 1
ATOM 3318 N N . LYS A 1 414 ? 0.109 13.162 -3.099 1.00 84.00 414 LYS A N 1
ATOM 3319 C CA . LYS A 1 414 ? -0.843 13.365 -4.200 1.00 84.00 414 LYS A CA 1
ATOM 3320 C C . LYS A 1 414 ? -2.285 13.084 -3.807 1.00 84.00 414 LYS A C 1
ATOM 3322 O O . LYS A 1 414 ? -3.171 13.814 -4.242 1.00 84.00 414 LYS A O 1
ATOM 3327 N N . TYR A 1 415 ? -2.516 12.027 -3.037 1.00 84.00 415 TYR A N 1
ATOM 3328 C CA . TYR A 1 415 ? -3.856 11.528 -2.727 1.00 84.00 415 TYR A CA 1
ATOM 3329 C C . TYR A 1 415 ? -4.336 11.925 -1.326 1.00 84.00 415 TYR A C 1
ATOM 3331 O O . TYR A 1 415 ? -5.491 11.679 -0.998 1.00 84.00 415 TYR A O 1
ATOM 3339 N N . GLY A 1 416 ? -3.487 12.587 -0.534 1.00 80.25 416 GLY A N 1
ATOM 3340 C CA . GLY A 1 416 ? -3.772 12.911 0.861 1.00 80.25 416 GLY A CA 1
ATOM 3341 C C . GLY A 1 416 ? -3.366 11.785 1.817 1.00 80.25 416 GLY A C 1
ATOM 3342 O O . GLY A 1 416 ? -3.015 10.691 1.368 1.00 80.25 416 GLY A O 1
ATOM 3343 N N . PRO A 1 417 ? -3.349 12.061 3.131 1.00 80.50 417 PRO A N 1
ATOM 3344 C CA . PRO A 1 417 ? -2.985 11.068 4.135 1.00 80.50 417 PRO A CA 1
ATOM 3345 C C . PRO A 1 417 ? -3.902 9.841 4.061 1.00 80.50 417 PRO A C 1
ATOM 3347 O O . PRO A 1 417 ? -5.093 9.973 3.781 1.00 80.50 417 PRO A O 1
ATOM 3350 N N . LEU A 1 418 ? -3.334 8.655 4.312 1.00 79.94 418 LEU A N 1
ATOM 3351 C CA . LEU A 1 418 ? -4.110 7.432 4.527 1.00 79.94 418 LEU A CA 1
ATOM 3352 C C . LEU A 1 418 ? -4.930 7.506 5.811 1.00 79.94 418 LEU A C 1
ATOM 3354 O O . LEU A 1 418 ? -4.344 7.723 6.898 1.00 79.94 418 LEU A O 1
#

Sequence (418 aa):
VLPEGAENVQYSIESQDLITRYGGGSYERSSIDLETRGTRSRVFENATTVIIAENKITVTVENVLKDSRPYRLTYQRKKPENWGFLDSIEEVRLDLKYGRGPREGYSITDSEGHEYQLSLEEILYCTAKRIISIAEDQEFSIHVLSSDGISSWGRTDWETCWEELPKEEYVSLAKRLLSEWNSGEQIEGPVGSSIGWIGIGNLLYTFTRVLDSYQEEGILPEEIKFAPSPSWGLSLNGEEISPEIAYYLLPEPDVITDTRTVKDIVHEVRKHCRKRSELPKKLLEWTNKEITYTIYSFGATSEEVLESRKGKCADFTNVYLALLRSAGIPARRVTGWVTYDPQTWSPPEGMGFVVGKTPDGKPIAGHAWTEVFLPENGWTPADPTFGQFENTPYEIYLPARESWIEVLGSYESKYGPL

Radius of gyration: 24.67 Å; chains: 1; bounding box: 68×43×62 Å

Foldseek 3Di:
DDDDPWDDDDDDDDDDAPFFDDPPDDTDGFDFDWDDDPPDIFTDTDPDGDDPDPDDPPCAVCVCVVPVQPDDPPDPDDDDPQDAQLNQCVVVLVCQQRVVDDDPWGFHAHRVGDTDTDHLLLLLLQLLQVLLCQVVVHDHDRDDDDDQAEPEQAAWALQLAFDKAFSVFLNVVSVVSNVCVVVVHHDYDFDQTPRGTHGNSQNSSVSSVQSVVCVVPVHRDRIDGRQGGQNGWHADVNDTDRSLLSLLLFAFPQQAQPDPLLVVLLVVLVVVDPDLVCSLLSLLVVLQVQADEDPPDDSHHLVNCSVVSYYAQVNSQSVSSNNCSNSVWRKWKKWDKWWADVVQDDDPVPRADQSGAHPVGTTIGTHMFMWTQDPVPGTWTGGSNVSDTNDDNTGGDRIDIDGSVNSQSRNCVPPNHD

Secondary structure (DSSP, 8-state):
---TTPPP--------------TTS-------EEEEETTEEEEEBTTB-----SS-----HHHHHHS---------PPPPTT--HHHHHHHHHHHHHTT----S-EEEE-TT--EEEE-HHHHHHHHHHHHHHHHTT---------S--EEE--PEEGGGTT-EEEHHHHHHHHHHHHHHHHHTPPEESPEEETTEEE-HHHHHHHHHHHHHHHHHHSS--SEEE----TTS-EEETTEEE-THHHHTTS--SS---SSHHHHHHHHHHHHT-SSGGGHHHHHHHHHHHHSEE-S---S--HHHHHHH-EE-HHHHHHHHHHHHHHTT--EEEEEEEEE--TTT--PPTTSS-EEEE-TT--EEEEEEEEEEEETTTEEEEEETTTTEESS-SSEEEEEEEPPHHHHHHHHHHHH---